Protein AF-0000000082508134 (afdb_homodimer)

Foldseek 3Di:
DDDPPPPCPPPPPPPPDPPPPPPPPPPPPPPCPVPVCDPVQVQLLDPVSVVVVLVVLLVLLLVLLLQLQVAALQVQQQAADPPDPGGVLVVLLLVVQQVVQLCPQLVDQLFDGLCVVRHDHHPDDDPPRPCNADPVLSVDAPLVVLLCCCSPPQSPQRYHHDRPPPSNSNSVSSSSNSRSLRSSLSSLRSVLVSVCVVPVPQLVVCLVVLPLPSLLVVVDDPVVLVVVLVVSLVVQCVVFADDDPPPDDSPPDGSGRSNSSSCCSNPPSVVSSSVSSSVRSNPRVD/DPPPPPPPPPPPPPPPPPPPPPPPPPDPPPPCPVPVCDPVQVQLLDPVSVVVVLVVLLVLLLVLLLQLQVAALQVQQQAADPPDPGGVLVVLLLVVQQVVQLCPQLVDLLFDGPCVVRHDHHPDDDPPRPCNADPVLSVDAPLVVLVCCCSPPQSPQRYHHDRPPPSNSNSVSSSSNSRSLRSSLSSLRSVLVSVCVVPVPQLVVCLVVLPLPSLLVVVDDPVVLVVVLVVSLVVQPVVQADDDPPPDDSPPDGSGRSNSSSCCSNPPSVVSSSVSSSVRSNPRVD

InterPro domains:
  IPR002701 Chorismate mutase II, prokaryotic-type [PF01817] (174-277)
  IPR008238 Chorismate mutase, AroQ class, eukaryotic type [PIRSF017318] (42-286)
  IPR008238 Chorismate mutase, AroQ class, eukaryotic type [PS51169] (38-286)
  IPR008238 Chorismate mutase, AroQ class, eukaryotic type [PTHR21145] (41-286)
  IPR008238 Chorismate mutase, AroQ class, eukaryotic type [TIGR01802] (45-286)
  IPR036263 Chorismate mutase type II superfamily [SSF48600] (42-286)
  IPR037039 Chorismate mutase, AroQ class superfamily, eukaryotic [G3DSA:1.10.590.10] (41-286)

pLDDT: mean 82.06, std 24.92, range [19.11, 98.79]

Organism: NCBI:txid158383

Structure (mmCIF, N/CA/C/O backbone):
data_AF-0000000082508134-model_v1
#
loop_
_entity.id
_entity.type
_entity.pdbx_description
1 polymer 'Chorismate mutase'
#
loop_
_atom_site.group_PDB
_atom_site.id
_atom_site.type_symbol
_atom_site.label_atom_id
_atom_site.label_alt_id
_atom_site.label_comp_id
_atom_site.label_asym_id
_atom_site.label_entity_id
_atom_site.label_seq_id
_atom_site.pdbx_PDB_ins_code
_atom_site.Cartn_x
_atom_site.Cartn_y
_atom_site.Cartn_z
_atom_site.occupancy
_atom_site.B_iso_or_equiv
_atom_site.auth_seq_id
_atom_site.auth_comp_id
_atom_site.auth_asym_id
_atom_site.auth_atom_id
_atom_site.pdbx_PDB_model_num
ATOM 1 N N . MET A 1 1 ? 45.613 -58.59 -22.194 1 20.73 1 MET A N 1
ATOM 2 C CA . MET A 1 1 ? 46.222 -59.098 -20.968 1 20.73 1 MET A CA 1
ATOM 3 C C . MET A 1 1 ? 46.092 -58.085 -19.836 1 20.73 1 MET A C 1
ATOM 5 O O . MET A 1 1 ? 46.94 -58.034 -18.943 1 20.73 1 MET A O 1
ATOM 9 N N . ALA A 1 2 ? 45.121 -57.033 -19.971 1 24.02 2 ALA A N 1
ATOM 10 C CA . ALA A 1 2 ? 45.034 -55.671 -19.449 1 24.02 2 ALA A CA 1
ATOM 11 C C . ALA A 1 2 ? 44.867 -55.675 -17.932 1 24.02 2 ALA A C 1
ATOM 13 O O . ALA A 1 2 ? 43.986 -56.354 -17.4 1 24.02 2 ALA A O 1
ATOM 14 N N . ALA A 1 3 ? 45.985 -55.346 -17.174 1 21.65 3 ALA A N 1
ATOM 15 C CA . ALA A 1 3 ? 46.429 -55.395 -15.783 1 21.65 3 ALA A CA 1
ATOM 16 C C . ALA A 1 3 ? 45.424 -54.709 -14.862 1 21.65 3 ALA A C 1
ATOM 18 O O . ALA A 1 3 ? 44.903 -53.64 -15.188 1 21.65 3 ALA A O 1
ATOM 19 N N . LYS A 1 4 ? 44.713 -55.467 -13.914 1 20.62 4 LYS A N 1
ATOM 20 C CA . LYS A 1 4 ? 43.704 -55.591 -12.866 1 20.62 4 LYS A CA 1
ATOM 21 C C . LYS A 1 4 ? 44.028 -54.686 -11.681 1 20.62 4 LYS A C 1
ATOM 23 O O . LYS A 1 4 ? 44.795 -55.066 -10.794 1 20.62 4 LYS A O 1
ATOM 28 N N . PHE A 1 5 ? 44.529 -53.284 -12.06 1 21.95 5 PHE A N 1
ATOM 29 C CA . PHE A 1 5 ? 45.144 -52.454 -11.03 1 21.95 5 PHE A CA 1
ATOM 30 C C . PHE A 1 5 ? 44.238 -52.346 -9.81 1 21.95 5 PHE A C 1
ATOM 32 O O . PHE A 1 5 ? 43.038 -52.093 -9.941 1 21.95 5 PHE A O 1
ATOM 39 N N . LEU A 1 6 ? 44.486 -53.06 -8.754 1 19.69 6 LEU A N 1
ATOM 40 C CA . LEU A 1 6 ? 43.958 -53.404 -7.438 1 19.69 6 LEU A CA 1
ATOM 41 C C . LEU A 1 6 ? 43.836 -52.164 -6.56 1 19.69 6 LEU A C 1
ATOM 43 O O . LEU A 1 6 ? 44.842 -51.638 -6.079 1 19.69 6 LEU A O 1
ATOM 47 N N . CYS A 1 7 ? 43.301 -50.97 -7.126 1 20.13 7 CYS A N 1
ATOM 48 C CA . CYS A 1 7 ? 43.44 -49.727 -6.376 1 20.13 7 CYS A CA 1
ATOM 49 C C . CYS A 1 7 ? 42.84 -49.861 -4.981 1 20.13 7 CYS A C 1
ATOM 51 O O . CYS A 1 7 ? 41.67 -50.222 -4.836 1 20.13 7 CYS A O 1
ATOM 53 N N . LEU A 1 8 ? 43.654 -50.158 -3.979 1 19.31 8 LEU A N 1
ATOM 54 C CA . LEU A 1 8 ? 43.533 -50.423 -2.549 1 19.31 8 LEU A CA 1
ATOM 55 C C . LEU A 1 8 ? 42.852 -49.261 -1.836 1 19.31 8 LEU A C 1
ATOM 57 O O . LEU A 1 8 ? 43.342 -48.13 -1.874 1 19.31 8 LEU A O 1
ATOM 61 N N . PHE A 1 9 ? 41.48 -49.181 -1.836 1 20.67 9 PHE A N 1
ATOM 62 C CA . PHE A 1 9 ? 40.565 -48.18 -1.301 1 20.67 9 PHE A CA 1
ATOM 63 C C . PHE A 1 9 ? 40.684 -48.094 0.216 1 20.67 9 PHE A C 1
ATOM 65 O O . PHE A 1 9 ? 40.332 -49.038 0.926 1 20.67 9 PHE A O 1
ATOM 72 N N . PHE A 1 10 ? 41.913 -47.718 0.693 1 20.25 10 PHE A N 1
ATOM 73 C CA . PHE A 1 10 ? 42.104 -47.711 2.138 1 20.25 10 PHE A CA 1
ATOM 74 C C . PHE A 1 10 ? 41.072 -46.818 2.816 1 20.25 10 PHE A C 1
ATOM 76 O O . PHE A 1 10 ? 40.848 -45.684 2.389 1 20.25 10 PHE A O 1
ATOM 83 N N . VAL A 1 11 ? 40.006 -47.351 3.418 1 20.38 11 VAL A N 1
ATOM 84 C CA . VAL A 1 11 ? 38.839 -46.865 4.145 1 20.38 11 VAL A CA 1
ATOM 85 C C . VAL A 1 11 ? 39.28 -46.204 5.449 1 20.38 11 VAL A C 1
ATOM 87 O O . VAL A 1 11 ? 39.66 -46.889 6.402 1 20.38 11 VAL A O 1
ATOM 90 N N . VAL A 1 12 ? 40.376 -45.315 5.374 1 20.75 12 VAL A N 1
ATOM 91 C CA . VAL A 1 12 ? 40.826 -44.882 6.692 1 20.75 12 VAL A CA 1
ATOM 92 C C . VAL A 1 12 ? 39.659 -44.267 7.461 1 20.75 12 VAL A C 1
ATOM 94 O O . VAL A 1 12 ? 38.897 -43.468 6.911 1 20.75 12 VAL A O 1
ATOM 97 N N . THR A 1 13 ? 39.191 -44.882 8.524 1 21.54 13 THR A N 1
ATOM 98 C CA . THR A 1 13 ? 38.182 -44.701 9.562 1 21.54 13 THR A CA 1
ATOM 99 C C . THR A 1 13 ? 38.456 -43.434 10.367 1 21.54 13 THR A C 1
ATOM 101 O O . THR A 1 13 ? 39.381 -43.397 11.18 1 21.54 13 THR A O 1
ATOM 104 N N . PHE A 1 14 ? 38.83 -42.284 9.683 1 20.77 14 PHE A N 1
ATOM 105 C CA . PHE A 1 14 ? 39.253 -41.185 10.544 1 20.77 14 PHE A CA 1
ATOM 106 C C . PHE A 1 14 ? 38.188 -40.875 11.589 1 20.77 14 PHE A C 1
ATOM 108 O O . PHE A 1 14 ? 36.994 -40.865 11.282 1 20.77 14 PHE A O 1
ATOM 115 N N . SER A 1 15 ? 38.373 -41.276 12.814 1 21.8 15 SER A N 1
ATOM 116 C CA . SER A 1 15 ? 37.759 -41.08 14.124 1 21.8 15 SER A CA 1
ATOM 117 C C . SER A 1 15 ? 37.51 -39.601 14.401 1 21.8 15 SER A C 1
ATOM 119 O O . SER A 1 15 ? 38.388 -38.904 14.914 1 21.8 15 SER A O 1
ATOM 121 N N . TRP A 1 16 ? 37.014 -38.792 13.418 1 21.01 16 TRP A N 1
ATOM 122 C CA . TRP A 1 16 ? 36.973 -37.358 13.68 1 21.01 16 TRP A CA 1
ATOM 123 C C . TRP A 1 16 ? 36.253 -37.064 14.991 1 21.01 16 TRP A C 1
ATOM 125 O O . TRP A 1 16 ? 35.192 -37.629 15.264 1 21.01 16 TRP A O 1
ATOM 135 N N . GLY A 1 17 ? 37.02 -36.905 16.087 1 21.4 17 GLY A N 1
ATOM 136 C CA . GLY A 1 17 ? 36.759 -36.357 17.408 1 21.4 17 GLY A CA 1
ATOM 137 C C . GLY A 1 17 ? 35.792 -35.189 17.39 1 21.4 17 GLY A C 1
ATOM 138 O O . GLY A 1 17 ? 35.868 -34.328 16.511 1 21.4 17 GLY A O 1
ATOM 139 N N . PHE A 1 18 ? 34.588 -35.339 17.988 1 22.87 18 PHE A N 1
ATOM 140 C CA . PHE A 1 18 ? 33.383 -34.543 18.191 1 22.87 18 PHE A CA 1
ATOM 141 C C . PHE A 1 18 ? 33.711 -33.236 18.902 1 22.87 18 PHE A C 1
ATOM 143 O O . PHE A 1 18 ? 33.413 -33.076 20.087 1 22.87 18 PHE A O 1
ATOM 150 N N . VAL A 1 19 ? 34.893 -32.603 18.592 1 22.99 19 VAL A N 1
ATOM 151 C CA . VAL A 1 19 ? 35.06 -31.445 19.464 1 22.99 19 VAL A CA 1
ATOM 152 C C . VAL A 1 19 ? 33.81 -30.569 19.404 1 22.99 19 VAL A C 1
ATOM 154 O O . VAL A 1 19 ? 33.308 -30.266 18.32 1 22.99 19 VAL A O 1
ATOM 157 N N . GLY A 1 20 ? 33.102 -30.542 20.486 1 21.31 20 GLY A N 1
ATOM 158 C CA . GLY A 1 20 ? 31.972 -29.762 20.967 1 21.31 20 GLY A CA 1
ATOM 159 C C . GLY A 1 20 ? 32.107 -28.278 20.682 1 21.31 20 GLY A C 1
ATOM 160 O O . GLY A 1 20 ? 32.962 -27.604 21.261 1 21.31 20 GLY A O 1
ATOM 161 N N . PHE A 1 21 ? 32.319 -27.922 19.359 1 21.86 21 PHE A N 1
ATOM 162 C CA . PHE A 1 21 ? 32.433 -26.484 19.144 1 21.86 21 PHE A CA 1
ATOM 163 C C . PHE A 1 21 ? 31.27 -25.746 19.796 1 21.86 21 PHE A C 1
ATOM 165 O O . PHE A 1 21 ? 30.106 -26.067 19.546 1 21.86 21 PHE A O 1
ATOM 172 N N . SER A 1 22 ? 31.465 -25.328 21.025 1 21.47 22 SER A N 1
ATOM 173 C CA . SER A 1 22 ? 30.703 -24.31 21.741 1 21.47 22 SER A CA 1
ATOM 174 C C . SER A 1 22 ? 30.398 -23.114 20.844 1 21.47 22 SER A C 1
ATOM 176 O O . SER A 1 22 ? 31.308 -22.386 20.441 1 21.47 22 SER A O 1
ATOM 178 N N . ALA A 1 23 ? 29.677 -23.269 19.835 1 19.98 23 ALA A N 1
ATOM 179 C CA . ALA A 1 23 ? 29.271 -22.128 19.019 1 19.98 23 ALA A CA 1
ATOM 180 C C . ALA A 1 23 ? 28.806 -20.966 19.892 1 19.98 23 ALA A C 1
ATOM 182 O O . ALA A 1 23 ? 27.829 -21.09 20.634 1 19.98 23 ALA A O 1
ATOM 183 N N . ALA A 1 24 ? 29.754 -20.154 20.37 1 24.38 24 ALA A N 1
ATOM 184 C CA . ALA A 1 24 ? 29.441 -18.827 20.895 1 24.38 24 ALA A CA 1
ATOM 185 C C . ALA A 1 24 ? 28.418 -18.116 20.013 1 24.38 24 ALA A C 1
ATOM 187 O O . ALA A 1 24 ? 28.677 -17.857 18.836 1 24.38 24 ALA A O 1
ATOM 188 N N . ILE A 1 25 ? 27.184 -18.404 20.17 1 26 25 ILE A N 1
ATOM 189 C CA . ILE A 1 25 ? 26.022 -17.666 19.687 1 26 25 ILE A CA 1
ATOM 190 C C . ILE A 1 25 ? 26.3 -16.166 19.752 1 26 25 ILE A C 1
ATOM 192 O O . ILE A 1 25 ? 26.477 -15.608 20.838 1 26 25 ILE A O 1
ATOM 196 N N . GLY A 1 26 ? 27.133 -15.706 18.848 1 22.99 26 GLY A N 1
ATOM 197 C CA . GLY A 1 26 ? 27.378 -14.274 18.769 1 22.99 26 GLY A CA 1
ATOM 198 C C . GLY A 1 26 ? 26.135 -13.442 19.021 1 22.99 26 GLY A C 1
ATOM 199 O O . GLY A 1 26 ? 25.019 -13.882 18.738 1 22.99 26 GLY A O 1
ATOM 200 N N . ASN A 1 27 ? 26.221 -12.436 19.92 1 25.89 27 ASN A N 1
ATOM 201 C CA . ASN A 1 27 ? 25.364 -11.352 20.388 1 25.89 27 ASN A CA 1
ATOM 202 C C . ASN A 1 27 ? 24.663 -10.65 19.228 1 25.89 27 ASN A C 1
ATOM 204 O O . ASN A 1 27 ? 25.304 -9.945 18.446 1 25.89 27 ASN A O 1
ATOM 208 N N . THR A 1 28 ? 23.806 -11.351 18.538 1 27.11 28 THR A N 1
ATOM 209 C CA . THR A 1 28 ? 22.984 -10.628 17.574 1 27.11 28 THR A CA 1
ATOM 210 C C . THR A 1 28 ? 22.45 -9.334 18.181 1 27.11 28 THR A C 1
ATOM 212 O O . THR A 1 28 ? 21.7 -9.364 19.159 1 27.11 28 THR A O 1
ATOM 215 N N . SER A 1 29 ? 23.289 -8.322 18.244 1 25.64 29 SER A N 1
ATOM 216 C CA . SER A 1 29 ? 22.713 -7.009 18.517 1 25.64 29 SER A CA 1
ATOM 217 C C . SER A 1 29 ? 21.371 -6.837 17.814 1 25.64 29 SER A C 1
ATOM 219 O O . SER A 1 29 ? 21.304 -6.836 16.583 1 25.64 29 SER A O 1
ATOM 221 N N . VAL A 1 30 ? 20.387 -7.381 18.355 1 29.49 30 VAL A N 1
ATOM 222 C CA . VAL A 1 30 ? 19.032 -6.946 18.03 1 29.49 30 VAL A CA 1
ATOM 223 C C . VAL A 1 30 ? 19.024 -5.445 17.751 1 29.49 30 VAL A C 1
ATOM 225 O O . VAL A 1 30 ? 19.412 -4.646 18.607 1 29.49 30 VAL A O 1
ATOM 228 N N . PHE A 1 31 ? 19.258 -5.037 16.578 1 29.55 31 PHE A N 1
ATOM 229 C CA . PHE A 1 31 ? 18.984 -3.672 16.145 1 29.55 31 PHE A CA 1
ATOM 230 C C . PHE A 1 31 ? 17.686 -3.16 16.758 1 29.55 31 PHE A C 1
ATOM 232 O O . PHE A 1 31 ? 16.606 -3.673 16.455 1 29.55 31 PHE A O 1
ATOM 239 N N . LYS A 1 32 ? 17.796 -2.713 18.008 1 29.02 32 LYS A N 1
ATOM 240 C CA . LYS A 1 32 ? 16.718 -1.975 18.659 1 29.02 32 LYS A CA 1
ATOM 241 C C . LYS A 1 32 ? 16.274 -0.787 17.811 1 29.02 32 LYS A C 1
ATOM 243 O O . LYS A 1 32 ? 16.92 0.263 17.817 1 29.02 32 LYS A O 1
ATOM 248 N N . HIS A 1 33 ? 15.944 -1.027 16.692 1 31.12 33 HIS A N 1
ATOM 249 C CA . HIS A 1 33 ? 15.177 0.105 16.184 1 31.12 33 HIS A CA 1
ATOM 250 C C . HIS A 1 33 ? 14.066 0.497 17.152 1 31.12 33 HIS A C 1
ATOM 252 O O . HIS A 1 33 ? 13.11 -0.258 17.345 1 31.12 33 HIS A O 1
ATOM 258 N N . VAL A 1 34 ? 14.432 1.093 18.276 1 27.97 34 VAL A N 1
ATOM 259 C CA . VAL A 1 34 ? 13.461 1.701 19.179 1 27.97 34 VAL A CA 1
ATOM 260 C C . VAL A 1 34 ? 12.421 2.476 18.373 1 27.97 34 VAL A C 1
ATOM 262 O O . VAL A 1 34 ? 12.739 3.492 17.75 1 27.97 34 VAL A O 1
ATOM 265 N N . SER A 1 35 ? 11.59 1.844 17.732 1 33.64 35 SER A N 1
ATOM 266 C CA . SER A 1 35 ? 10.382 2.557 17.33 1 33.64 35 SER A CA 1
ATOM 267 C C . SER A 1 35 ? 9.716 3.234 18.523 1 33.64 35 SER A C 1
ATOM 269 O O . SER A 1 35 ? 9.061 2.573 19.332 1 33.64 35 SER A O 1
ATOM 271 N N . GLU A 1 36 ? 10.311 4.134 19.174 1 32.14 36 GLU A N 1
ATOM 272 C CA . GLU A 1 36 ? 9.649 4.924 20.207 1 32.14 36 GLU A CA 1
ATOM 273 C C . GLU A 1 36 ? 8.355 5.543 19.685 1 32.14 36 GLU A C 1
ATOM 275 O O . GLU A 1 36 ? 8.314 6.733 19.366 1 32.14 36 GLU A O 1
ATOM 280 N N . MET A 1 37 ? 7.691 4.939 18.809 1 34.61 37 MET A N 1
ATOM 281 C CA . MET A 1 37 ? 6.44 5.65 18.558 1 34.61 37 MET A CA 1
ATOM 282 C C . MET A 1 37 ? 5.523 5.583 19.775 1 34.61 37 MET A C 1
ATOM 284 O O . MET A 1 37 ? 4.971 4.526 20.085 1 34.61 37 MET A O 1
ATOM 288 N N . GLY A 1 38 ? 5.757 6.344 20.816 1 36.43 38 GLY A N 1
ATOM 289 C CA . GLY A 1 38 ? 4.876 6.609 21.943 1 36.43 38 GLY A CA 1
ATOM 290 C C . GLY A 1 38 ? 3.428 6.805 21.535 1 36.43 38 GLY A C 1
ATOM 291 O O . GLY A 1 38 ? 3.078 6.632 20.366 1 36.43 38 GLY A O 1
ATOM 292 N N . ASN A 1 39 ? 2.607 7.206 22.471 1 43.13 39 ASN A N 1
ATOM 293 C CA . ASN A 1 39 ? 1.222 7.586 22.211 1 43.13 39 ASN A CA 1
ATOM 294 C C . ASN A 1 39 ? 1.127 8.627 21.099 1 43.13 39 ASN A C 1
ATOM 296 O O . ASN A 1 39 ? 1.63 9.742 21.242 1 43.13 39 ASN A O 1
ATOM 300 N N . PHE A 1 40 ? 0.843 8.166 19.96 1 50.49 40 PHE A N 1
ATOM 301 C CA . PHE A 1 40 ? 0.873 8.934 18.721 1 50.49 40 PHE A CA 1
ATOM 302 C C . PHE A 1 40 ? 0.32 10.337 18.94 1 50.49 40 PHE A C 1
ATOM 304 O O . PHE A 1 40 ? 0.915 11.321 18.496 1 50.49 40 PHE A O 1
ATOM 311 N N . SER A 1 41 ? -0.821 10.43 19.734 1 52.56 41 SER A N 1
ATOM 312 C CA . SER A 1 41 ? -1.445 11.748 19.774 1 52.56 41 SER A CA 1
ATOM 313 C C . SER A 1 41 ? -0.588 12.742 20.552 1 52.56 41 SER A C 1
ATOM 315 O O . SER A 1 41 ? -0.314 13.843 20.07 1 52.56 41 SER A O 1
ATOM 317 N N . ASP A 1 42 ? -0.179 12.408 21.752 1 52.81 42 ASP A N 1
ATOM 318 C CA . ASP A 1 42 ? 0.604 13.361 22.532 1 52.81 42 ASP A CA 1
ATOM 319 C C . ASP A 1 42 ? 2 13.539 21.94 1 52.81 42 ASP A C 1
ATOM 321 O O . ASP A 1 42 ? 2.56 14.637 21.975 1 52.81 42 ASP A O 1
ATOM 325 N N . ASP A 1 43 ? 2.365 12.548 21.214 1 63.58 43 ASP A N 1
ATOM 326 C CA . ASP A 1 43 ? 3.705 12.538 20.634 1 63.58 43 ASP A CA 1
ATOM 327 C C . ASP A 1 43 ? 3.746 13.335 19.332 1 63.58 43 ASP A C 1
ATOM 329 O O . ASP A 1 43 ? 4.803 13.823 18.93 1 63.58 43 ASP A O 1
ATOM 333 N N . MET A 1 44 ? 2.491 13.751 18.943 1 70.18 44 MET A N 1
ATOM 334 C CA . MET A 1 44 ? 2.43 14.442 17.658 1 70.18 44 MET A CA 1
ATOM 335 C C . MET A 1 44 ? 2.724 15.93 17.826 1 70.18 44 MET A C 1
ATOM 337 O O . MET A 1 44 ? 2.971 16.632 16.845 1 70.18 44 MET A O 1
ATOM 341 N N . LEU A 1 45 ? 2.758 16.326 19.108 1 75.5 45 LEU A N 1
ATOM 342 C CA . LEU A 1 45 ? 3.011 17.748 19.316 1 75.5 45 LEU A CA 1
ATOM 343 C C . LEU A 1 45 ? 4.495 18.007 19.554 1 75.5 45 LEU A C 1
ATOM 345 O O . LEU A 1 45 ? 4.894 19.137 19.843 1 75.5 45 LEU A O 1
ATOM 349 N N . ASN A 1 46 ? 5.163 16.972 19.351 1 81.85 46 ASN A N 1
ATOM 350 C CA . ASN A 1 46 ? 6.613 17.123 19.285 1 81.85 46 ASN A CA 1
ATOM 351 C C . ASN A 1 46 ? 7.093 17.3 17.847 1 81.85 46 ASN A C 1
ATOM 353 O O . ASN A 1 46 ? 6.901 16.416 17.01 1 81.85 46 ASN A O 1
ATOM 357 N N . LEU A 1 47 ? 7.756 18.437 17.644 1 81.92 47 LEU A N 1
ATOM 358 C CA . LEU A 1 47 ? 8.132 18.817 16.286 1 81.92 47 LEU A CA 1
ATOM 359 C C . LEU A 1 47 ? 9.032 17.761 15.655 1 81.92 47 LEU A C 1
ATOM 361 O O . LEU A 1 47 ? 8.886 17.44 14.474 1 81.92 47 LEU A O 1
ATOM 365 N N . ASP A 1 48 ? 9.914 17.271 16.441 1 84.35 48 ASP A N 1
ATOM 366 C CA . ASP A 1 48 ? 10.834 16.276 15.896 1 84.35 48 ASP A CA 1
ATOM 367 C C . ASP A 1 48 ? 10.095 14.997 15.511 1 84.35 48 ASP A C 1
ATOM 369 O O . ASP A 1 48 ? 10.386 14.394 14.476 1 84.35 48 ASP A O 1
ATOM 373 N N . THR A 1 49 ? 9.171 14.652 16.319 1 86.85 49 THR A N 1
ATOM 374 C CA . THR A 1 49 ? 8.363 13.474 16.026 1 86.85 49 THR A CA 1
ATOM 375 C C . THR A 1 49 ? 7.516 13.695 14.775 1 86.85 49 THR A C 1
ATOM 377 O O . THR A 1 49 ? 7.443 12.823 13.906 1 86.85 49 THR A O 1
ATOM 380 N N . LEU A 1 50 ? 6.965 14.816 14.704 1 90.33 50 LEU A N 1
ATOM 381 C CA . LEU A 1 50 ? 6.12 15.132 13.557 1 90.33 50 LEU A CA 1
ATOM 382 C C . LEU A 1 50 ? 6.941 15.175 12.273 1 90.33 50 LEU A C 1
ATOM 384 O O . LEU A 1 50 ? 6.485 14.714 11.224 1 90.33 50 LEU A O 1
ATOM 388 N N . ARG A 1 51 ? 8.135 15.758 12.417 1 89.39 51 ARG A N 1
ATOM 389 C CA . ARG A 1 51 ? 9.007 15.801 11.248 1 89.39 51 ARG A CA 1
ATOM 390 C C . ARG A 1 51 ? 9.334 14.395 10.756 1 89.39 51 ARG A C 1
ATOM 392 O O . ARG A 1 51 ? 9.333 14.137 9.551 1 89.39 51 ARG A O 1
ATOM 399 N N . LYS A 1 52 ? 9.605 13.546 11.599 1 89.89 52 LYS A N 1
ATOM 400 C CA . LYS A 1 52 ? 9.895 12.164 11.226 1 89.89 52 LYS A CA 1
ATOM 401 C C . LYS A 1 52 ? 8.694 11.515 10.544 1 89.89 52 LYS A C 1
ATOM 403 O O . LYS A 1 52 ? 8.848 10.8 9.552 1 89.89 52 LYS A O 1
ATOM 408 N N . ILE A 1 53 ? 7.55 11.785 11.098 1 92.53 53 ILE A N 1
ATOM 409 C CA . ILE A 1 53 ? 6.322 11.246 10.525 1 92.53 53 ILE A CA 1
ATOM 410 C C . ILE A 1 53 ? 6.129 11.793 9.112 1 92.53 53 ILE A C 1
ATOM 412 O O . ILE A 1 53 ? 5.829 11.039 8.183 1 92.53 53 ILE A O 1
ATOM 416 N N . LEU A 1 54 ? 6.381 13.072 8.958 1 94.15 54 LEU A N 1
ATOM 417 C CA . LEU A 1 54 ? 6.187 13.719 7.665 1 94.15 54 LEU A CA 1
ATOM 418 C C . LEU A 1 54 ? 7.172 13.178 6.634 1 94.15 54 LEU A C 1
ATOM 420 O O . LEU A 1 54 ? 6.813 12.981 5.47 1 94.15 54 LEU A O 1
ATOM 424 N N . VAL A 1 55 ? 8.347 12.929 7.047 1 92.88 55 VAL A N 1
ATOM 425 C CA . VAL A 1 55 ? 9.358 12.375 6.152 1 92.88 55 VAL A CA 1
ATOM 426 C C . VAL A 1 55 ? 8.965 10.957 5.744 1 92.88 55 VAL A C 1
ATOM 428 O O . VAL A 1 55 ? 9.122 10.572 4.583 1 92.88 55 VAL A O 1
ATOM 431 N N . ARG A 1 56 ? 8.412 10.207 6.658 1 93.28 56 ARG A N 1
ATOM 432 C CA . ARG A 1 56 ? 7.997 8.84 6.362 1 93.28 56 ARG A CA 1
ATOM 433 C C . ARG A 1 56 ? 6.777 8.825 5.447 1 93.28 56 ARG A C 1
ATOM 435 O O . ARG A 1 56 ? 6.615 7.912 4.634 1 93.28 56 ARG A O 1
ATOM 442 N N . GLU A 1 57 ? 5.951 9.837 5.604 1 96.53 57 GLU A N 1
ATOM 443 C CA . GLU A 1 57 ? 4.787 9.936 4.728 1 96.53 57 GLU A CA 1
ATOM 444 C C . GLU A 1 57 ? 5.206 10.137 3.274 1 96.53 57 GLU A C 1
ATOM 446 O O . GLU A 1 57 ? 4.487 9.74 2.355 1 96.53 57 GLU A O 1
ATOM 451 N N . GLU A 1 58 ? 6.373 10.735 3.087 1 97.22 58 GLU A N 1
ATOM 452 C CA . GLU A 1 58 ? 6.893 10.877 1.73 1 97.22 58 GLU A CA 1
ATOM 453 C C . GLU A 1 58 ? 7.089 9.515 1.07 1 97.22 58 GLU A C 1
ATOM 455 O O . GLU A 1 58 ? 6.745 9.331 -0.099 1 97.22 58 GLU A O 1
ATOM 460 N N . ASP A 1 59 ? 7.618 8.613 1.825 1 97.1 59 ASP A N 1
ATOM 461 C CA . ASP A 1 59 ? 7.825 7.259 1.32 1 97.1 59 ASP A CA 1
ATOM 462 C C . ASP A 1 59 ? 6.496 6.603 0.95 1 97.1 59 ASP A C 1
ATOM 464 O O . ASP A 1 59 ? 6.372 6.001 -0.119 1 97.1 59 ASP A O 1
ATOM 468 N N . THR A 1 60 ? 5.57 6.718 1.871 1 98.07 60 THR A N 1
ATOM 469 C CA . THR A 1 60 ? 4.258 6.115 1.669 1 98.07 60 THR A CA 1
ATOM 470 C C . THR A 1 60 ? 3.623 6.621 0.377 1 98.07 60 THR A C 1
ATOM 472 O O . THR A 1 60 ? 3.069 5.837 -0.397 1 98.07 60 THR A O 1
ATOM 475 N N . ILE A 1 61 ? 3.711 7.862 0.176 1 98.65 61 ILE A N 1
ATOM 476 C CA . ILE A 1 61 ? 3.122 8.461 -1.016 1 98.65 61 ILE A CA 1
ATOM 477 C C . ILE A 1 61 ? 3.832 7.936 -2.262 1 98.65 61 ILE A C 1
ATOM 479 O O . ILE A 1 61 ? 3.183 7.538 -3.233 1 98.65 61 ILE A O 1
ATOM 483 N N . ILE A 1 62 ? 5.107 7.904 -2.261 1 98.4 62 ILE A N 1
ATOM 484 C CA . ILE A 1 62 ? 5.875 7.472 -3.424 1 98.4 62 ILE A CA 1
ATOM 485 C C . ILE A 1 62 ? 5.61 5.993 -3.696 1 98.4 62 ILE A C 1
ATOM 487 O O . ILE A 1 62 ? 5.418 5.592 -4.847 1 98.4 62 ILE A O 1
ATOM 491 N N . PHE A 1 63 ? 5.586 5.148 -2.641 1 98.14 63 PHE A N 1
ATOM 492 C CA . PHE A 1 63 ? 5.248 3.739 -2.809 1 98.14 63 PHE A CA 1
ATOM 493 C C . PHE A 1 63 ? 3.873 3.585 -3.447 1 98.14 63 PHE A C 1
ATOM 495 O O . PHE A 1 63 ? 3.688 2.757 -4.342 1 98.14 63 PHE A O 1
ATOM 502 N N . SER A 1 64 ? 2.956 4.358 -2.955 1 98.43 64 SER A N 1
ATOM 503 C CA . SER A 1 64 ? 1.595 4.272 -3.475 1 98.43 64 SER A CA 1
ATOM 504 C C . SER A 1 64 ? 1.538 4.675 -4.944 1 98.43 64 SER A C 1
ATOM 506 O O . SER A 1 64 ? 0.818 4.06 -5.734 1 98.43 64 SER A O 1
ATOM 508 N N . LEU A 1 65 ? 2.298 5.683 -5.295 1 98.54 65 LEU A N 1
ATOM 509 C CA . LEU A 1 65 ? 2.32 6.136 -6.682 1 98.54 65 LEU A CA 1
ATOM 510 C C . LEU A 1 65 ? 2.943 5.081 -7.589 1 98.54 65 LEU A C 1
ATOM 512 O O . LEU A 1 65 ? 2.453 4.839 -8.695 1 98.54 65 LEU A O 1
ATOM 516 N N . ILE A 1 66 ? 4.003 4.488 -7.137 1 97.73 66 ILE A N 1
ATOM 517 C CA . ILE A 1 66 ? 4.676 3.448 -7.908 1 97.73 66 ILE A CA 1
ATOM 518 C C . ILE A 1 66 ? 3.718 2.286 -8.155 1 97.73 66 ILE A C 1
ATOM 520 O O . ILE A 1 66 ? 3.634 1.768 -9.271 1 97.73 66 ILE A O 1
ATOM 524 N N . GLU A 1 67 ? 2.997 1.886 -7.159 1 97.67 67 GLU A N 1
ATOM 525 C CA . GLU A 1 67 ? 2.057 0.775 -7.267 1 97.67 67 GLU A CA 1
ATOM 526 C C . GLU A 1 67 ? 0.891 1.127 -8.187 1 97.67 67 GLU A C 1
ATOM 528 O O . GLU A 1 67 ? 0.419 0.282 -8.951 1 97.67 67 GLU A O 1
ATOM 533 N N . ARG A 1 68 ? 0.488 2.358 -8.106 1 97.95 68 ARG A N 1
ATOM 534 C CA . ARG A 1 68 ? -0.629 2.767 -8.951 1 97.95 68 ARG A CA 1
ATOM 535 C C . ARG A 1 68 ? -0.212 2.832 -10.416 1 97.95 68 ARG A C 1
ATOM 537 O O . ARG A 1 68 ? -1.008 2.528 -11.308 1 97.95 68 ARG A O 1
ATOM 544 N N . ALA A 1 69 ? 0.984 3.169 -10.654 1 96.66 69 ALA A N 1
ATOM 545 C CA . ALA A 1 69 ? 1.488 3.375 -12.009 1 96.66 69 ALA A CA 1
ATOM 546 C C . ALA A 1 69 ? 1.565 2.056 -12.772 1 96.66 69 ALA A C 1
ATOM 548 O O . ALA A 1 69 ? 1.732 2.048 -13.994 1 96.66 69 ALA A O 1
ATOM 549 N N . LYS A 1 70 ? 1.355 0.947 -12.102 1 94.63 70 LYS A N 1
ATOM 550 C CA . LYS A 1 70 ? 1.367 -0.37 -12.731 1 94.63 70 LYS A CA 1
ATOM 551 C C . LYS A 1 70 ? 0.17 -0.545 -13.662 1 94.63 70 LYS A C 1
ATOM 553 O O . LYS A 1 70 ? 0.201 -1.376 -14.572 1 94.63 70 LYS A O 1
ATOM 558 N N . TYR A 1 71 ? -0.861 0.253 -13.411 1 95.17 71 TYR A N 1
ATOM 559 C CA . TYR A 1 71 ? -2.129 0.015 -14.092 1 95.17 71 TYR A CA 1
ATOM 560 C C . TYR A 1 71 ? -2.526 1.217 -14.941 1 95.17 71 TYR A C 1
ATOM 562 O O . TYR A 1 71 ? -2.191 2.356 -14.61 1 95.17 71 TYR A O 1
ATOM 570 N N . PRO A 1 72 ? -3.169 0.917 -15.98 1 96.62 72 PRO A N 1
ATOM 571 C CA . PRO A 1 72 ? -3.674 2.041 -16.773 1 96.62 72 PRO A CA 1
ATOM 572 C C . PRO A 1 72 ? -4.721 2.865 -16.027 1 96.62 72 PRO A C 1
ATOM 574 O O . PRO A 1 72 ? -5.102 2.517 -14.906 1 96.62 72 PRO A O 1
ATOM 577 N N . ILE A 1 73 ? -5.126 3.9 -16.606 1 96.61 73 ILE A N 1
ATOM 578 C CA . ILE A 1 73 ? -6.044 4.818 -15.94 1 96.61 73 ILE A CA 1
ATOM 579 C C . ILE A 1 73 ? -7.354 4.1 -15.626 1 96.61 73 ILE A C 1
ATOM 581 O O . ILE A 1 73 ? -7.992 4.377 -14.607 1 96.61 73 ILE A O 1
ATOM 585 N N . ASN A 1 74 ? -7.871 3.171 -16.453 1 94.7 74 ASN A N 1
ATOM 586 C CA . ASN A 1 74 ? -9.137 2.471 -16.269 1 94.7 74 ASN A CA 1
ATOM 587 C C . ASN A 1 74 ? -10.293 3.447 -16.067 1 94.7 74 ASN A C 1
ATOM 589 O O . ASN A 1 74 ? -11.023 3.355 -15.078 1 94.7 74 ASN A O 1
ATOM 593 N N . SER A 1 75 ? -10.581 4.25 -16.997 1 94.1 75 SER A N 1
ATOM 594 C CA . SER A 1 75 ? -11.493 5.389 -16.953 1 94.1 75 SER A CA 1
ATOM 595 C C . SER A 1 75 ? -12.907 4.95 -16.588 1 94.1 75 SER A C 1
ATOM 597 O O . SER A 1 75 ? -13.629 5.674 -15.898 1 94.1 75 SER A O 1
ATOM 599 N N . PRO A 1 76 ? -13.36 3.77 -16.963 1 91.87 76 PRO A N 1
ATOM 600 C CA . PRO A 1 76 ? -14.727 3.367 -16.622 1 91.87 76 PRO A CA 1
ATOM 601 C C . PRO A 1 76 ? -14.961 3.291 -15.115 1 91.87 76 PRO A C 1
ATOM 603 O O . PRO A 1 76 ? -16.107 3.338 -14.661 1 91.87 76 PRO A O 1
ATOM 606 N N . LEU A 1 77 ? -13.924 3.158 -14.407 1 93.75 77 LEU A N 1
ATOM 607 C CA . LEU A 1 77 ? -14 3.089 -12.952 1 93.75 77 LEU A CA 1
ATOM 608 C C . LEU A 1 77 ? -14.625 4.357 -12.379 1 93.75 77 LEU A C 1
ATOM 610 O O . LEU A 1 77 ? -15.286 4.314 -11.339 1 93.75 77 LEU A O 1
ATOM 614 N N . TYR A 1 78 ? -14.521 5.447 -13.085 1 95.02 78 TYR A N 1
ATOM 615 C CA . TYR A 1 78 ? -14.909 6.74 -12.533 1 95.02 78 TYR A CA 1
ATOM 616 C C . TYR A 1 78 ? -16.222 7.22 -13.14 1 95.02 78 TYR A C 1
ATOM 618 O O . TYR A 1 78 ? -16.765 8.247 -12.726 1 95.02 78 TYR A O 1
ATOM 626 N N . ASP A 1 79 ? -16.688 6.517 -14.049 1 92.43 79 ASP A N 1
ATOM 627 C CA . ASP A 1 79 ? -17.935 6.89 -14.71 1 92.43 79 ASP A CA 1
ATOM 628 C C . ASP A 1 79 ? -19.143 6.518 -13.855 1 92.43 79 ASP A C 1
ATOM 630 O O . ASP A 1 79 ? -19.149 5.474 -13.199 1 92.43 79 ASP A O 1
ATOM 634 N N . LYS A 1 80 ? -20.075 7.388 -13.927 1 90.5 80 LYS A N 1
ATOM 635 C CA . LYS A 1 80 ? -21.322 7.084 -13.23 1 90.5 80 LYS A CA 1
ATOM 636 C C . LYS A 1 80 ? -22.03 5.891 -13.864 1 90.5 80 LYS A C 1
ATOM 638 O O . LYS A 1 80 ? -22.038 5.746 -15.088 1 90.5 80 LYS A O 1
ATOM 643 N N . ARG A 1 81 ? -22.508 5.05 -13.038 1 84.45 81 ARG A N 1
ATOM 644 C CA . ARG A 1 81 ? -23.166 3.843 -13.526 1 84.45 81 ARG A CA 1
ATOM 645 C C . ARG A 1 81 ? -24.584 3.731 -12.974 1 84.45 81 ARG A C 1
ATOM 647 O O . ARG A 1 81 ? -24.829 4.053 -11.81 1 84.45 81 ARG A O 1
ATOM 654 N N . PRO A 1 82 ? -25.397 3.254 -13.941 1 79.76 82 PRO A N 1
ATOM 655 C CA . PRO A 1 82 ? -26.757 3.014 -13.451 1 79.76 82 PRO A CA 1
ATOM 656 C C . PRO A 1 82 ? -26.812 1.938 -12.369 1 79.76 82 PRO A C 1
ATOM 658 O O . PRO A 1 82 ? -26.086 0.943 -12.444 1 79.76 82 PRO A O 1
ATOM 661 N N . GLY A 1 83 ? -27.501 2.144 -11.251 1 77.47 83 GLY A N 1
ATOM 662 C CA . GLY A 1 83 ? -27.644 1.166 -10.184 1 77.47 83 GLY A CA 1
ATOM 663 C C . GLY A 1 83 ? -26.794 1.482 -8.968 1 77.47 83 GLY A C 1
ATOM 664 O O . GLY A 1 83 ? -27.013 0.925 -7.89 1 77.47 83 GLY A O 1
ATOM 665 N N . LEU A 1 84 ? -25.746 2.199 -9.371 1 82.03 84 LEU A N 1
ATOM 666 C CA . LEU A 1 84 ? -24.905 2.638 -8.263 1 82.03 84 LEU A CA 1
ATOM 667 C C . LEU A 1 84 ? -25.112 4.122 -7.979 1 82.03 84 LEU A C 1
ATOM 669 O O . LEU A 1 84 ? -25.344 4.909 -8.9 1 82.03 84 LEU A O 1
ATOM 673 N N . SER A 1 85 ? -25.251 4.453 -6.692 1 81.12 85 SER A N 1
ATOM 674 C CA . SER A 1 85 ? -25.284 5.864 -6.321 1 81.12 85 SER A CA 1
ATOM 675 C C . SER A 1 85 ? -23.934 6.53 -6.564 1 81.12 85 SER A C 1
ATOM 677 O O . SER A 1 85 ? -23.177 6.773 -5.622 1 81.12 85 SER A O 1
ATOM 679 N N . GLY A 1 86 ? -23.497 6.548 -7.944 1 90.38 86 GLY A N 1
ATOM 680 C CA . GLY A 1 86 ? -22.216 7.118 -8.328 1 90.38 86 GLY A CA 1
ATOM 681 C C . GLY A 1 86 ? -21.367 6.173 -9.157 1 90.38 86 GLY A C 1
ATOM 682 O O . GLY A 1 86 ? -21.897 5.331 -9.884 1 90.38 86 GLY A O 1
ATOM 683 N N . SER A 1 87 ? -20.122 6.357 -9.11 1 94.8 87 SER A N 1
ATOM 684 C CA . SER A 1 87 ? -19.211 5.506 -9.869 1 94.8 87 SER A CA 1
ATOM 685 C C . SER A 1 87 ? -18.774 4.295 -9.051 1 94.8 87 SER A C 1
ATOM 687 O O . SER A 1 87 ? -19.019 4.234 -7.845 1 94.8 87 SER A O 1
ATOM 689 N N . LEU A 1 88 ? -18.232 3.344 -9.721 1 94.88 88 LEU A N 1
ATOM 690 C CA . LEU A 1 88 ? -17.686 2.184 -9.024 1 94.88 88 LEU A CA 1
ATOM 691 C C . LEU A 1 88 ? -16.587 2.602 -8.053 1 94.88 88 LEU A C 1
ATOM 693 O O . LEU A 1 88 ? -16.436 2.005 -6.985 1 94.88 88 LEU A O 1
ATOM 697 N N . PHE A 1 89 ? -15.888 3.604 -8.416 1 96.62 89 PHE A N 1
ATOM 698 C CA . PHE A 1 89 ? -14.84 4.124 -7.546 1 96.62 89 PHE A CA 1
ATOM 699 C C . PHE A 1 89 ? -15.434 4.695 -6.264 1 96.62 89 PHE A C 1
ATOM 701 O O . PHE A 1 89 ? -14.95 4.406 -5.168 1 96.62 89 PHE A O 1
ATOM 708 N N . GLU A 1 90 ? -16.404 5.475 -6.39 1 96.12 90 GLU A N 1
ATOM 709 C CA . GLU A 1 90 ? -17.044 6.074 -5.224 1 96.12 90 GLU A CA 1
ATOM 710 C C . GLU A 1 90 ? -17.626 5.004 -4.304 1 96.12 90 GLU A C 1
ATOM 712 O O . GLU A 1 90 ? -17.522 5.107 -3.08 1 96.12 90 GLU A O 1
ATOM 717 N N . PHE A 1 91 ? -18.249 4.059 -4.985 1 95.56 91 PHE A N 1
ATOM 718 C CA . PHE A 1 91 ? -18.763 2.934 -4.212 1 95.56 91 PHE A CA 1
ATOM 719 C C . PHE A 1 91 ? -17.647 2.27 -3.415 1 95.56 91 PHE A C 1
ATOM 721 O O . PHE A 1 91 ? -17.8 2.014 -2.218 1 95.56 91 PHE A O 1
ATOM 728 N N . PHE A 1 92 ? -16.574 2.006 -4.071 1 96.82 92 PHE A N 1
ATOM 729 C CA . PHE A 1 92 ? -15.442 1.314 -3.467 1 96.82 92 PHE A CA 1
ATOM 730 C C . PHE A 1 92 ? -14.887 2.108 -2.29 1 96.82 92 PHE A C 1
ATOM 732 O O . PHE A 1 92 ? -14.615 1.545 -1.228 1 96.82 92 PHE A O 1
ATOM 739 N N . VAL A 1 93 ? -14.698 3.377 -2.427 1 97.71 93 VAL A N 1
ATOM 740 C CA . VAL A 1 93 ? -14.133 4.237 -1.393 1 97.71 93 VAL A CA 1
ATOM 741 C C . VAL A 1 93 ? -15.085 4.309 -0.202 1 97.71 93 VAL A C 1
ATOM 743 O O . VAL A 1 93 ? -14.667 4.145 0.947 1 97.71 93 VAL A O 1
ATOM 746 N N . LYS A 1 94 ? -16.333 4.526 -0.484 1 96.93 94 LYS A N 1
ATOM 747 C CA . LYS A 1 94 ? -17.34 4.643 0.566 1 96.93 94 LYS A CA 1
ATOM 748 C C . LYS A 1 94 ? -17.389 3.382 1.425 1 96.93 94 LYS A C 1
ATOM 750 O O . LYS A 1 94 ? -17.389 3.462 2.655 1 96.93 94 LYS A O 1
ATOM 755 N N . GLU A 1 95 ? -17.433 2.29 0.754 1 96.95 95 GLU A N 1
ATOM 756 C CA . GLU A 1 95 ? -17.532 1.022 1.471 1 96.95 95 GLU A CA 1
ATOM 757 C C . GLU A 1 95 ? -16.235 0.702 2.208 1 96.95 95 GLU A C 1
ATOM 759 O O . GLU A 1 95 ? -16.261 0.146 3.308 1 96.95 95 GLU A O 1
ATOM 764 N N . SER A 1 96 ? -15.124 0.969 1.592 1 98.09 96 SER A N 1
ATOM 765 C CA . SER A 1 96 ? -13.839 0.737 2.243 1 98.09 96 SER A CA 1
ATOM 766 C C . SER A 1 96 ? -13.694 1.59 3.499 1 98.09 96 SER A C 1
ATOM 768 O O . SER A 1 96 ? -13.224 1.109 4.532 1 98.09 96 SER A O 1
ATOM 770 N N . GLU A 1 97 ? -14.08 2.854 3.415 1 98.18 97 GLU A N 1
ATOM 771 C CA . GLU A 1 97 ? -13.97 3.746 4.565 1 98.18 97 GLU A CA 1
ATOM 772 C C . GLU A 1 97 ? -14.913 3.32 5.687 1 98.18 97 GLU A C 1
ATOM 774 O O . GLU A 1 97 ? -14.594 3.479 6.867 1 98.18 97 GLU A O 1
ATOM 779 N N . ALA A 1 98 ? -16.051 2.792 5.283 1 97.81 98 ALA A N 1
ATOM 780 C CA . ALA A 1 98 ? -16.964 2.277 6.3 1 97.81 98 ALA A CA 1
ATOM 781 C C . ALA A 1 98 ? -16.319 1.145 7.094 1 97.81 98 ALA A C 1
ATOM 783 O O . ALA A 1 98 ? -16.452 1.082 8.318 1 97.81 98 ALA A O 1
ATOM 784 N N . VAL A 1 99 ? -15.643 0.269 6.404 1 97.16 99 VAL A N 1
ATOM 785 C CA . VAL A 1 99 ? -14.951 -0.837 7.058 1 97.16 99 VAL A CA 1
ATOM 786 C C . VAL A 1 99 ? -13.854 -0.292 7.971 1 97.16 99 VAL A C 1
ATOM 788 O O . VAL A 1 99 ? -13.712 -0.735 9.113 1 97.16 99 VAL A O 1
ATOM 791 N N . GLN A 1 100 ? -13.098 0.654 7.497 1 97.08 100 GLN A N 1
ATOM 792 C CA . GLN A 1 100 ? -12.007 1.242 8.267 1 97.08 100 GLN A CA 1
ATOM 793 C C . GLN A 1 100 ? -12.536 1.995 9.485 1 97.08 100 GLN A C 1
ATOM 795 O O . GLN A 1 100 ? -11.898 2.005 10.54 1 97.08 100 GLN A O 1
ATOM 800 N N . ALA A 1 101 ? -13.646 2.628 9.29 1 96.31 101 ALA A N 1
ATOM 801 C CA . ALA A 1 101 ? -14.267 3.351 10.397 1 96.31 101 ALA A CA 1
ATOM 802 C C . ALA A 1 101 ? -14.658 2.399 11.523 1 96.31 101 ALA A C 1
ATOM 804 O O . ALA A 1 101 ? -14.474 2.713 12.702 1 96.31 101 ALA A O 1
ATOM 805 N N . LYS A 1 102 ? -15.206 1.29 11.133 1 93.89 102 LYS A N 1
ATOM 806 C CA . LYS A 1 102 ? -15.586 0.289 12.125 1 93.89 102 LYS A CA 1
ATOM 807 C C . LYS A 1 102 ? -14.375 -0.182 12.924 1 93.89 102 LYS A C 1
ATOM 809 O O . LYS A 1 102 ? -14.5 -0.547 14.095 1 93.89 102 LYS A O 1
ATOM 814 N N . ALA A 1 103 ? -13.242 -0.056 12.302 1 92.32 103 ALA A N 1
ATOM 815 C CA . ALA A 1 103 ? -12.011 -0.458 12.977 1 92.32 103 ALA A CA 1
ATOM 816 C C . ALA A 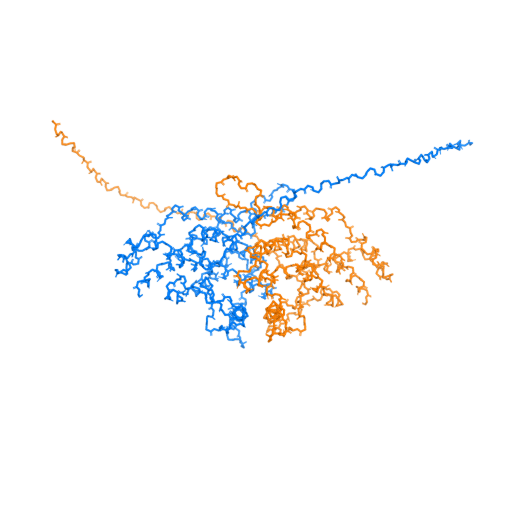1 103 ? -11.365 0.727 13.69 1 92.32 103 ALA A C 1
ATOM 818 O O . ALA A 1 103 ? -10.272 0.603 14.248 1 92.32 103 ALA A O 1
ATOM 819 N N . GLY A 1 104 ? -11.925 1.911 13.567 1 91.51 104 GLY A N 1
ATOM 820 C CA . GLY A 1 104 ? -11.526 3.032 14.403 1 91.51 104 GLY A CA 1
ATOM 821 C C . GLY A 1 104 ? -10.612 4.011 13.692 1 91.51 104 GLY A C 1
ATOM 822 O O . GLY A 1 104 ? -10.028 4.894 14.324 1 91.51 104 GLY A O 1
ATOM 823 N N . ARG A 1 105 ? -10.439 3.966 12.39 1 93.12 105 ARG A N 1
ATOM 824 C CA . ARG A 1 105 ? -9.452 4.776 11.683 1 93.12 105 ARG A CA 1
ATOM 825 C C . ARG A 1 105 ? -9.748 6.263 11.843 1 93.12 105 ARG A C 1
ATOM 827 O O . ARG A 1 105 ? -8.859 7.045 12.187 1 93.12 105 ARG A O 1
ATOM 834 N N . TYR A 1 106 ? -10.936 6.641 11.718 1 92.34 106 TYR A N 1
ATOM 835 C CA . TYR A 1 106 ? -11.275 8.053 11.588 1 92.34 106 TYR A CA 1
ATOM 836 C C . TYR A 1 106 ? -11.626 8.657 12.943 1 92.34 106 TYR A C 1
ATOM 838 O O . TYR A 1 106 ? -12.188 9.753 13.014 1 92.34 106 TYR A O 1
ATOM 846 N N . SER A 1 107 ? -11.262 7.929 13.952 1 86.47 107 SER A N 1
ATOM 847 C CA . SER A 1 107 ? -11.332 8.474 15.304 1 86.47 107 SER A CA 1
ATOM 848 C C . SER A 1 107 ? -10.074 9.263 15.648 1 86.47 107 SER A C 1
ATOM 850 O O . SER A 1 107 ? -10.03 9.96 16.664 1 86.47 107 SER A O 1
ATOM 852 N N . SER A 1 108 ? -9.092 9.14 14.805 1 84.19 108 SER A N 1
ATOM 853 C CA . SER A 1 108 ? -7.848 9.883 14.975 1 84.19 108 SER A CA 1
ATOM 854 C C . SER A 1 108 ? -7.89 11.211 14.225 1 84.19 108 SER A C 1
ATOM 856 O O . SER A 1 108 ? -8.387 11.277 13.099 1 84.19 108 SER A O 1
ATOM 858 N N . ALA A 1 109 ? -7.345 12.218 14.807 1 85.96 109 ALA A N 1
ATOM 859 C CA . ALA A 1 109 ? -7.413 13.569 14.255 1 85.96 109 ALA A CA 1
ATOM 860 C C . ALA A 1 109 ? -6.607 13.674 12.964 1 85.96 109 ALA A C 1
ATOM 862 O O . ALA A 1 109 ? -6.852 14.561 12.142 1 85.96 109 ALA A O 1
ATOM 863 N N . GLU A 1 110 ? -5.668 12.757 12.783 1 88.85 110 GLU A N 1
ATOM 864 C CA . GLU A 1 110 ? -4.8 12.83 11.612 1 88.85 110 GLU A CA 1
ATOM 865 C C . GLU A 1 110 ? -5.466 12.201 10.391 1 88.85 110 GLU A C 1
ATOM 867 O O . GLU A 1 110 ? -4.998 12.374 9.264 1 88.85 110 GLU A O 1
ATOM 872 N N . GLU A 1 111 ? -6.54 11.459 10.632 1 93.09 111 GLU A N 1
ATOM 873 C CA . GLU A 1 111 ? -7.213 10.75 9.548 1 93.09 111 GLU A CA 1
ATOM 874 C C . GLU A 1 111 ? -8.523 11.436 9.169 1 93.09 111 GLU A C 1
ATOM 876 O O . GLU A 1 111 ? -9.334 11.76 10.039 1 93.09 111 GLU A O 1
ATOM 881 N N . ASN A 1 112 ? -8.717 11.739 7.924 1 96.34 112 ASN A N 1
ATOM 882 C CA . ASN A 1 112 ? -9.937 12.339 7.394 1 96.34 112 ASN A CA 1
ATOM 883 C C . ASN A 1 112 ? -10.54 11.49 6.278 1 96.34 112 ASN A C 1
ATOM 885 O O . ASN A 1 112 ? -9.837 11.085 5.351 1 96.34 112 ASN A O 1
ATOM 889 N N . ALA A 1 113 ? -11.802 11.245 6.349 1 97.42 113 ALA A N 1
ATOM 890 C CA . ALA A 1 113 ? -12.474 10.412 5.356 1 97.42 113 ALA A CA 1
ATOM 891 C C . ALA A 1 113 ? -12.926 11.242 4.158 1 97.42 113 ALA A C 1
ATOM 893 O O . ALA A 1 113 ? -13.183 12.441 4.288 1 97.42 113 ALA A O 1
ATOM 894 N N . PHE A 1 114 ? -13.031 10.657 3.022 1 98.04 114 PHE A N 1
ATOM 895 C CA . PHE A 1 114 ? -13.534 11.285 1.807 1 98.04 114 PHE A CA 1
ATOM 896 C C . PHE A 1 114 ? -15.058 11.326 1.809 1 98.04 114 PHE A C 1
ATOM 898 O O . PHE A 1 114 ? -15.661 12.203 1.186 1 98.04 114 PHE A O 1
ATOM 905 N N . PHE A 1 115 ? -15.687 10.427 2.517 1 96.92 115 PHE A N 1
ATOM 906 C CA . PHE A 1 115 ? -17.132 10.394 2.712 1 96.92 115 PHE A CA 1
ATOM 907 C C . PHE A 1 115 ? -17.478 10.378 4.196 1 96.92 115 PHE A C 1
ATOM 909 O O . PHE A 1 115 ? -17.965 9.371 4.715 1 96.92 115 PHE A O 1
ATOM 916 N N . PRO A 1 116 ? -17.283 11.507 4.838 1 95.06 116 PRO A N 1
ATOM 917 C CA . PRO A 1 116 ? -17.449 11.564 6.292 1 95.06 116 PRO A CA 1
ATOM 918 C C . PRO A 1 116 ? -18.889 11.309 6.732 1 95.06 116 PRO A C 1
ATOM 920 O O . PRO A 1 116 ? -19.13 10.939 7.884 1 95.06 116 PRO A O 1
ATOM 923 N N . ASP A 1 117 ? -19.838 11.43 5.871 1 92.97 117 ASP A N 1
ATOM 924 C CA . ASP A 1 117 ? -21.243 11.248 6.226 1 92.97 117 ASP A CA 1
ATOM 925 C C . ASP A 1 117 ? -21.633 9.772 6.18 1 92.97 117 ASP A C 1
ATOM 927 O O . ASP A 1 117 ? -22.737 9.404 6.589 1 92.97 117 ASP A O 1
ATOM 931 N N . ASN A 1 118 ? -20.764 8.937 5.716 1 91.21 118 ASN A N 1
ATOM 932 C CA . ASN A 1 118 ? -21.03 7.509 5.587 1 91.21 118 ASN A CA 1
ATOM 933 C C . ASN A 1 118 ? -20.116 6.684 6.488 1 91.21 118 ASN A C 1
ATOM 935 O O . ASN A 1 118 ? -19.571 5.665 6.061 1 91.21 118 ASN A O 1
ATOM 939 N N . LEU A 1 119 ? -19.891 7.062 7.669 1 94.9 119 LEU A N 1
ATOM 940 C CA . LEU A 1 119 ? -18.971 6.344 8.546 1 94.9 119 LEU A CA 1
ATOM 941 C C . LEU A 1 119 ? -19.714 5.733 9.729 1 94.9 119 LEU A C 1
ATOM 943 O O . LEU A 1 119 ? -20.237 6.456 10.58 1 94.9 119 LEU A O 1
ATOM 947 N N . PRO A 1 120 ? -19.777 4.447 9.79 1 95.06 120 PRO A N 1
ATOM 948 C CA . PRO A 1 120 ? -20.344 3.799 10.975 1 95.06 120 PRO A CA 1
ATOM 949 C C . PRO A 1 120 ? -19.473 3.975 12.217 1 95.06 120 PRO A C 1
ATOM 951 O O . PRO A 1 120 ? -18.279 4.261 12.102 1 95.06 120 PRO A O 1
ATOM 954 N N . PRO A 1 121 ? -20.04 3.814 13.425 1 92.09 121 PRO A N 1
ATOM 955 C CA . PRO A 1 121 ? -19.242 3.896 14.65 1 92.09 121 PRO A CA 1
ATOM 956 C C . PRO A 1 121 ? -18.252 2.741 14.788 1 92.09 121 PRO A C 1
ATOM 958 O O . PRO A 1 121 ? -18.52 1.634 14.316 1 92.09 121 PRO A O 1
ATOM 961 N N . PRO A 1 122 ? -17.174 3.027 15.442 1 90.32 122 PRO A N 1
ATOM 962 C CA . PRO A 1 122 ? -16.193 1.961 15.662 1 90.32 122 PRO A CA 1
ATOM 963 C C . PRO A 1 122 ? -16.731 0.837 16.544 1 90.32 122 PRO A C 1
ATOM 965 O O . PRO A 1 122 ? -17.552 1.082 17.431 1 90.32 122 PRO A O 1
ATOM 968 N N . LEU A 1 123 ? -16.197 -0.295 16.266 1 87.45 123 LEU A N 1
ATOM 969 C CA . LEU A 1 123 ? -16.606 -1.469 17.03 1 87.45 123 LEU A CA 1
ATOM 970 C C . LEU A 1 123 ? -15.928 -1.492 18.396 1 87.45 123 LEU A C 1
ATOM 972 O O . LEU A 1 123 ? -16.432 -2.115 19.333 1 87.45 123 LEU A O 1
ATOM 976 N N . LEU A 1 124 ? -14.732 -0.864 18.446 1 78.29 124 LEU A N 1
ATOM 977 C CA . LEU A 1 124 ? -14.031 -0.768 19.721 1 78.29 124 LEU A CA 1
ATOM 978 C C . LEU A 1 124 ? -14.165 0.633 20.31 1 78.29 124 LEU A C 1
ATOM 980 O O . LEU A 1 124 ? -14.209 1.619 19.572 1 78.29 124 LEU A O 1
ATOM 984 N N . PRO A 1 125 ? -14.304 0.591 21.6 1 69.56 125 PRO A N 1
ATOM 985 C CA . PRO A 1 125 ? -14.41 1.899 22.249 1 69.56 125 PRO A CA 1
ATOM 986 C C . PRO A 1 125 ? -13.205 2.795 21.972 1 69.56 125 PRO A C 1
ATOM 988 O O . PRO A 1 125 ? -12.072 2.311 21.915 1 69.56 125 PRO A O 1
ATOM 991 N N . LEU A 1 126 ? -13.544 3.909 21.591 1 63.81 126 LEU A N 1
ATOM 992 C CA . LEU A 1 126 ? -12.529 4.906 21.272 1 63.81 126 LEU A CA 1
ATOM 993 C C . LEU A 1 126 ? -11.823 5.387 22.535 1 63.81 126 LEU A C 1
ATOM 995 O O . LEU A 1 126 ? -12.434 5.46 23.603 1 63.81 126 LEU A O 1
ATOM 999 N N . ARG A 1 127 ? -10.585 5.217 22.547 1 56.61 127 ARG A N 1
ATOM 1000 C CA . ARG A 1 127 ? -9.879 5.792 23.688 1 56.61 127 ARG A CA 1
ATOM 1001 C C . ARG A 1 127 ? -10.083 7.302 23.754 1 56.61 127 ARG A C 1
ATOM 1003 O O . ARG A 1 127 ? -10.239 7.958 22.722 1 56.61 127 ARG A O 1
ATOM 1010 N N . ASP A 1 128 ? -10.339 7.74 24.884 1 54.31 128 ASP A N 1
ATOM 1011 C CA . ASP A 1 128 ? -10.351 9.174 25.153 1 54.31 128 ASP A CA 1
ATOM 1012 C C . ASP A 1 128 ? -9.124 9.856 24.551 1 54.31 128 ASP A C 1
ATOM 1014 O O . ASP A 1 128 ? -7.993 9.588 24.964 1 54.31 128 ASP A O 1
ATOM 1018 N N . ASN A 1 129 ? -9.157 9.89 23.266 1 55.74 129 ASN A N 1
ATOM 1019 C CA . ASN A 1 129 ? -7.98 10.548 22.709 1 55.74 129 ASN A CA 1
ATOM 1020 C C . ASN A 1 129 ? -7.861 11.99 23.196 1 55.74 129 ASN A C 1
ATOM 1022 O O . ASN A 1 129 ? -8.845 12.731 23.201 1 55.74 129 ASN A O 1
ATOM 1026 N N . GLU A 1 130 ? -6.826 12.251 23.932 1 58.31 130 GLU A N 1
ATOM 1027 C CA . GLU A 1 130 ? -6.546 13.615 24.37 1 58.31 130 GLU A CA 1
ATOM 1028 C C . GLU A 1 130 ? -6.621 14.596 23.203 1 58.31 130 GLU A C 1
ATOM 1030 O O . GLU A 1 130 ? -6.097 14.323 22.121 1 58.31 130 GLU A O 1
ATOM 1035 N N . GLN A 1 131 ? -7.525 15.436 23.301 1 67.39 131 GLN A N 1
ATOM 1036 C CA . GLN A 1 131 ? -7.706 16.506 22.326 1 67.39 131 GLN A CA 1
ATOM 1037 C C . GLN A 1 131 ? -6.435 17.339 22.181 1 67.39 131 GLN A C 1
ATOM 1039 O O . GLN A 1 131 ? -6.062 18.076 23.097 1 67.39 131 GLN A O 1
ATOM 1044 N N . VAL A 1 132 ? -5.674 16.986 21.182 1 75.7 132 VAL A N 1
ATOM 1045 C CA . VAL A 1 132 ? -4.406 17.673 20.958 1 75.7 132 VAL A CA 1
ATOM 1046 C C . VAL A 1 132 ? -4.641 18.936 20.132 1 75.7 132 VAL A C 1
ATOM 1048 O O . VAL A 1 132 ? -4.044 19.981 20.4 1 75.7 132 VAL A O 1
ATOM 1051 N N . LEU A 1 133 ? -5.608 18.943 19.349 1 86.78 133 LEU A N 1
ATOM 1052 C CA . LEU A 1 133 ? -5.922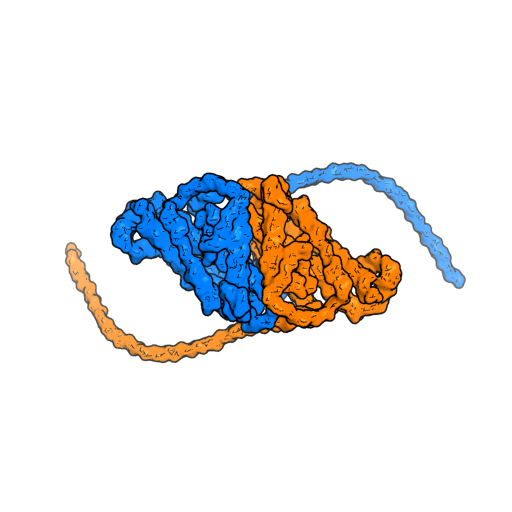 20.066 18.473 1 86.78 133 LEU A CA 1
ATOM 1053 C C . LEU A 1 133 ? -7.145 20.823 18.978 1 86.78 133 LEU A C 1
ATOM 1055 O O . LEU A 1 133 ? -7.939 20.283 19.752 1 86.78 133 LEU A O 1
ATOM 1059 N N . HIS A 1 134 ? -7.144 22.1 18.634 1 88.43 134 HIS A N 1
ATOM 1060 C CA . HIS A 1 134 ? -8.374 22.845 18.882 1 88.43 134 HIS A CA 1
ATOM 1061 C C . HIS A 1 134 ? -9.575 22.151 18.249 1 88.43 134 HIS A C 1
ATOM 1063 O O . HIS A 1 134 ? -9.482 21.632 17.135 1 88.43 134 HIS A O 1
ATOM 1069 N N . PRO A 1 135 ? -10.642 22.108 18.89 1 85.74 135 PRO A N 1
ATOM 1070 C CA . PRO A 1 135 ? -11.809 21.344 18.443 1 85.74 135 PRO A CA 1
ATOM 1071 C C . PRO A 1 135 ? -12.278 21.747 17.047 1 85.74 135 PRO A C 1
ATOM 1073 O O . PRO A 1 135 ? -12.779 20.908 16.294 1 85.74 135 PRO A O 1
ATOM 1076 N N . ARG A 1 136 ? -12.15 22.959 16.748 1 85.93 136 ARG A N 1
ATOM 1077 C CA . ARG A 1 136 ? -12.615 23.429 15.447 1 85.93 136 ARG A CA 1
ATOM 1078 C C . ARG A 1 136 ? -11.767 22.848 14.32 1 85.93 136 ARG A C 1
ATOM 1080 O O . ARG A 1 136 ? -12.171 22.876 13.155 1 85.93 136 ARG A O 1
ATOM 1087 N N . GLY A 1 137 ? -10.646 22.391 14.697 1 86.91 137 GLY A N 1
ATOM 1088 C CA . GLY A 1 137 ? -9.791 21.74 13.718 1 86.91 137 GLY A CA 1
ATOM 1089 C C . GLY A 1 137 ? -10.422 20.506 13.1 1 86.91 137 GLY A C 1
ATOM 1090 O O . GLY A 1 137 ? -10.097 20.136 11.97 1 86.91 137 GLY A O 1
ATOM 1091 N N . ALA A 1 138 ? -11.342 19.929 13.766 1 84.54 138 ALA A N 1
ATOM 1092 C CA . ALA A 1 138 ? -11.98 18.695 13.314 1 84.54 138 ALA A CA 1
ATOM 1093 C C . ALA A 1 138 ? -12.868 18.949 12.1 1 84.54 138 ALA A C 1
ATOM 1095 O O . ALA A 1 138 ? -13.122 18.039 11.308 1 84.54 138 ALA A O 1
ATOM 1096 N N . SER A 1 139 ? -13.246 20.162 11.924 1 89.34 139 SER A N 1
ATOM 1097 C CA . SER A 1 139 ? -14.149 20.497 10.828 1 89.34 139 SER A CA 1
ATOM 1098 C C . SER A 1 139 ? -13.379 20.76 9.538 1 89.34 139 SER A C 1
ATOM 1100 O O . SER A 1 139 ? -13.966 20.793 8.454 1 89.34 139 SER A O 1
ATOM 1102 N N . ILE A 1 140 ? -12.114 20.886 9.642 1 94.39 140 ILE A N 1
ATOM 1103 C CA . ILE A 1 140 ? -11.3 21.184 8.468 1 94.39 140 ILE A CA 1
ATOM 1104 C C . ILE A 1 140 ? -11.009 19.895 7.702 1 94.39 140 ILE A C 1
ATOM 1106 O O . ILE A 1 140 ? -10.22 19.062 8.153 1 94.39 140 ILE A O 1
ATOM 1110 N N . ASN A 1 141 ? -11.663 19.66 6.618 1 96.67 141 ASN A N 1
ATOM 1111 C CA . ASN A 1 141 ? -11.487 18.531 5.71 1 96.67 141 ASN A CA 1
ATOM 1112 C C . ASN A 1 141 ? -11.493 18.979 4.252 1 96.67 141 ASN A C 1
ATOM 1114 O O . ASN A 1 141 ? -12.539 19.35 3.716 1 96.67 141 ASN A O 1
ATOM 1118 N N . ILE A 1 142 ? -10.349 18.885 3.603 1 97.79 142 ILE A N 1
ATOM 1119 C CA . ILE A 1 142 ? -10.258 19.401 2.241 1 97.79 142 ILE A CA 1
ATOM 1120 C C . ILE A 1 142 ? -10.146 18.24 1.256 1 97.79 142 ILE A C 1
ATOM 1122 O O . ILE A 1 142 ? -9.498 18.363 0.214 1 97.79 142 ILE A O 1
ATOM 1126 N N . ASN A 1 143 ? -10.699 17.114 1.536 1 98.24 143 ASN A N 1
ATOM 1127 C CA . ASN A 1 143 ? -10.594 15.9 0.735 1 98.24 143 ASN A CA 1
ATOM 1128 C C . ASN A 1 143 ? -11.237 16.076 -0.637 1 98.24 143 ASN A C 1
ATOM 1130 O O . ASN A 1 143 ? -10.828 15.433 -1.606 1 98.24 143 ASN A O 1
ATOM 1134 N N . GLU A 1 144 ? -12.214 16.9 -0.715 1 97.51 144 GLU A N 1
ATOM 1135 C CA . GLU A 1 144 ? -12.785 17.169 -2.031 1 97.51 144 GLU A CA 1
ATOM 1136 C C . GLU A 1 144 ? -11.746 17.772 -2.972 1 97.51 144 GLU A C 1
ATOM 1138 O O . GLU A 1 144 ? -11.637 17.361 -4.129 1 97.51 144 GLU A O 1
ATOM 1143 N N . GLN A 1 145 ? -10.976 18.707 -2.461 1 98.07 145 GLN A N 1
ATOM 1144 C CA . GLN A 1 145 ? -9.926 19.344 -3.249 1 98.07 145 GLN A CA 1
ATOM 1145 C C . GLN A 1 145 ? -8.817 18.353 -3.591 1 98.07 145 GLN A C 1
ATOM 1147 O O . GLN A 1 145 ? -8.304 18.35 -4.712 1 98.07 145 GLN A O 1
ATOM 1152 N N . ILE A 1 146 ? -8.485 17.545 -2.635 1 98.58 146 ILE A N 1
ATOM 1153 C CA . ILE A 1 146 ? -7.434 16.552 -2.835 1 98.58 146 ILE A CA 1
ATOM 1154 C C . ILE A 1 146 ? -7.868 15.551 -3.903 1 98.58 146 ILE A C 1
ATOM 1156 O O . ILE A 1 146 ? -7.09 15.215 -4.8 1 98.58 146 ILE A O 1
ATOM 1160 N N . SER A 1 147 ? -9.107 15.084 -3.798 1 98.21 147 SER A N 1
ATOM 1161 C CA . SER A 1 147 ? -9.638 14.125 -4.762 1 98.21 147 SER A CA 1
ATOM 1162 C C . SER A 1 147 ? -9.655 14.709 -6.17 1 98.21 147 SER A C 1
ATOM 1164 O O . SER A 1 147 ? -9.307 14.026 -7.136 1 98.21 147 SER A O 1
ATOM 1166 N N . ASN A 1 148 ? -10.048 15.915 -6.268 1 97.53 148 ASN A N 1
ATOM 1167 C CA . ASN A 1 148 ? -10.093 16.58 -7.566 1 97.53 148 ASN A CA 1
ATOM 1168 C C . ASN A 1 148 ? -8.699 16.72 -8.173 1 97.53 148 ASN A C 1
ATOM 1170 O O . ASN A 1 148 ? -8.502 16.441 -9.357 1 97.53 148 ASN A O 1
ATOM 1174 N N . MET A 1 149 ? -7.812 17.16 -7.425 1 98.03 149 MET A N 1
ATOM 1175 C CA . MET A 1 149 ? -6.435 17.294 -7.891 1 98.03 149 MET A CA 1
ATOM 1176 C C . MET A 1 149 ? -5.872 15.943 -8.321 1 98.03 149 MET A C 1
ATOM 1178 O O . MET A 1 149 ? -5.236 15.837 -9.37 1 98.03 149 MET A O 1
ATOM 1182 N N . TYR A 1 150 ? -6.134 14.926 -7.573 1 98.41 150 TYR A N 1
ATOM 1183 C CA . TYR A 1 150 ? -5.626 13.589 -7.858 1 98.41 150 TYR A CA 1
ATOM 1184 C C . TYR A 1 150 ? -6.159 13.075 -9.19 1 98.41 150 TYR A C 1
ATOM 1186 O O . TYR A 1 150 ? -5.39 12.622 -10.041 1 98.41 150 TYR A O 1
ATOM 1194 N N . HIS A 1 151 ? -7.419 13.167 -9.411 1 97.14 151 HIS A N 1
ATOM 1195 C CA . HIS A 1 151 ? -8.057 12.564 -10.575 1 97.14 151 HIS A CA 1
ATOM 1196 C C . HIS A 1 151 ? -7.813 13.395 -11.83 1 97.14 151 HIS A C 1
ATOM 1198 O O . HIS A 1 151 ? -7.585 12.846 -12.91 1 97.14 151 HIS A O 1
ATOM 1204 N N . LYS A 1 152 ? -7.821 14.663 -11.653 1 96.1 152 LYS A N 1
ATOM 1205 C CA . LYS A 1 152 ? -7.794 15.521 -12.834 1 96.1 152 LYS A CA 1
ATOM 1206 C C . LYS A 1 152 ? -6.362 15.872 -13.227 1 96.1 152 LYS A C 1
ATOM 1208 O O . LYS A 1 152 ? -6.073 16.097 -14.404 1 96.1 152 LYS A O 1
ATOM 1213 N N . GLN A 1 153 ? -5.475 15.861 -12.275 1 96.69 153 GLN A N 1
ATOM 1214 C CA . GLN A 1 153 ? -4.155 16.398 -12.589 1 96.69 153 GLN A CA 1
ATOM 1215 C C . GLN A 1 153 ? -3.073 15.336 -12.414 1 96.69 153 GLN A C 1
ATOM 1217 O O . GLN A 1 153 ? -2.231 15.15 -13.295 1 96.69 153 GLN A O 1
ATOM 1222 N N . LEU A 1 154 ? -3.09 14.651 -11.345 1 97.87 154 LEU A N 1
ATOM 1223 C CA . LEU A 1 154 ? -1.985 13.754 -11.024 1 97.87 154 LEU A CA 1
ATOM 1224 C C . LEU A 1 154 ? -2.107 12.444 -11.795 1 97.87 154 LEU A C 1
ATOM 1226 O O . LEU A 1 154 ? -1.133 11.974 -12.387 1 97.87 154 LEU A O 1
ATOM 1230 N N . LEU A 1 155 ? -3.332 11.846 -11.76 1 97.53 155 LEU A N 1
ATOM 1231 C CA . LEU A 1 155 ? -3.557 10.51 -12.3 1 97.53 155 LEU A CA 1
ATOM 1232 C C . LEU A 1 155 ? -3.116 10.431 -13.758 1 97.53 155 LEU A C 1
ATOM 1234 O O . LEU A 1 155 ? -2.416 9.495 -14.149 1 97.53 155 LEU A O 1
ATOM 1238 N N . PRO A 1 156 ? -3.407 11.406 -14.615 1 96.31 156 PRO A N 1
ATOM 1239 C CA . PRO A 1 156 ? -2.981 11.342 -16.015 1 96.31 156 PRO A CA 1
ATOM 1240 C C . PRO A 1 156 ? -1.465 11.427 -16.175 1 96.31 156 PRO A C 1
ATOM 1242 O O . PRO A 1 156 ? -0.923 11.001 -17.198 1 96.31 156 PRO A O 1
ATOM 1245 N N . LEU A 1 157 ? -0.756 11.922 -15.186 1 96.67 157 LEU A N 1
ATOM 1246 C CA . LEU A 1 157 ? 0.687 12.112 -15.276 1 96.67 157 LEU A CA 1
ATOM 1247 C C . LEU A 1 157 ? 1.427 10.825 -14.924 1 96.67 157 LEU A C 1
ATOM 1249 O O . LEU A 1 157 ? 2.584 10.644 -15.31 1 96.67 157 LEU A O 1
ATOM 1253 N N . ILE A 1 158 ? 0.783 9.928 -14.2 1 96.77 158 ILE A N 1
ATOM 1254 C CA . ILE A 1 158 ? 1.543 8.794 -13.684 1 96.77 158 ILE A CA 1
ATOM 1255 C C . ILE A 1 158 ? 1.04 7.502 -14.324 1 96.77 158 ILE A C 1
ATOM 1257 O O . ILE A 1 158 ? 1.637 6.438 -14.14 1 96.77 158 ILE A O 1
ATOM 1261 N N . THR A 1 159 ? -0.068 7.547 -15.004 1 96.45 159 THR A N 1
ATOM 1262 C CA . THR A 1 159 ? -0.651 6.33 -15.559 1 96.45 159 THR A CA 1
ATOM 1263 C C . THR A 1 159 ? -0.704 6.402 -17.082 1 96.45 159 THR A C 1
ATOM 1265 O O . THR A 1 159 ? -0.669 7.491 -17.659 1 96.45 159 THR A O 1
ATOM 1268 N N . SER A 1 160 ? -0.741 5.272 -17.673 1 95.07 160 SER A N 1
ATOM 1269 C CA . SER A 1 160 ? -0.96 5.169 -19.112 1 95.07 160 SER A CA 1
ATOM 1270 C C . SER A 1 160 ? -2.447 5.1 -19.441 1 95.07 160 SER A C 1
ATOM 1272 O O . SER A 1 160 ? -3.264 4.764 -18.581 1 95.07 160 SER A O 1
ATOM 1274 N N . ASN A 1 161 ? -2.74 5.428 -20.676 1 93.6 161 ASN A N 1
ATOM 1275 C CA . ASN A 1 161 ? -4.118 5.268 -21.13 1 93.6 161 ASN A CA 1
ATOM 1276 C C . ASN A 1 161 ? -4.466 3.799 -21.358 1 93.6 161 ASN A C 1
ATOM 1278 O O . ASN A 1 161 ? -3.591 2.991 -21.674 1 93.6 161 ASN A O 1
ATOM 1282 N N . GLY A 1 162 ? -5.716 3.492 -21.085 1 93.98 162 GLY A N 1
ATOM 1283 C CA . GLY A 1 162 ? -6.155 2.13 -21.347 1 93.98 162 GLY A CA 1
ATOM 1284 C C . GLY A 1 162 ? -7.123 1.604 -20.305 1 93.98 162 GLY A C 1
ATOM 1285 O O . GLY A 1 162 ? -7.545 2.344 -19.413 1 93.98 162 GLY A O 1
ATOM 1286 N N . ASP A 1 163 ? -7.536 0.343 -20.563 1 91.79 163 ASP A N 1
ATOM 1287 C CA . ASP A 1 163 ? -8.474 -0.356 -19.69 1 91.79 163 ASP A CA 1
ATOM 1288 C C . ASP A 1 163 ? -8.134 -1.841 -19.595 1 91.79 163 ASP A C 1
ATOM 1290 O O . ASP A 1 163 ? -8.363 -2.598 -20.541 1 91.79 163 ASP A O 1
ATOM 1294 N N . ASP A 1 164 ? -7.642 -2.207 -18.47 1 87.95 164 ASP A N 1
ATOM 1295 C CA . ASP A 1 164 ? -7.299 -3.616 -18.303 1 87.95 164 ASP A CA 1
ATOM 1296 C C . ASP A 1 164 ? -8.337 -4.335 -17.444 1 87.95 164 ASP A C 1
ATOM 1298 O O . ASP A 1 164 ? -8.134 -5.485 -17.05 1 87.95 164 ASP A O 1
ATOM 1302 N N . ARG A 1 165 ? -9.314 -3.661 -16.973 1 86.37 165 ARG A N 1
ATOM 1303 C CA . ARG A 1 165 ? -10.497 -4.185 -16.297 1 86.37 165 ARG A CA 1
ATOM 1304 C C . ARG A 1 165 ? -10.174 -4.594 -14.864 1 86.37 165 ARG A C 1
ATOM 1306 O O . ARG A 1 165 ? -10.97 -5.271 -14.211 1 86.37 165 ARG A O 1
ATOM 1313 N N . ASN A 1 166 ? -8.99 -4.269 -14.391 1 88.78 166 ASN A N 1
ATOM 1314 C CA . ASN A 1 166 ? -8.65 -4.496 -12.99 1 88.78 166 ASN A CA 1
ATOM 1315 C C . ASN A 1 166 ? -9.163 -3.369 -12.099 1 88.78 166 ASN A C 1
ATOM 1317 O O . ASN A 1 166 ? -8.383 -2.722 -11.398 1 88.78 166 ASN A O 1
ATOM 1321 N N . TYR A 1 167 ? -10.389 -3.314 -12.008 1 92.26 167 TYR A N 1
ATOM 1322 C CA . TYR A 1 167 ? -11.022 -2.162 -11.375 1 92.26 167 TYR A CA 1
ATOM 1323 C C . TYR A 1 167 ? -10.835 -2.198 -9.863 1 92.26 167 TYR A C 1
ATOM 1325 O O . TYR A 1 167 ? -10.539 -1.174 -9.243 1 92.26 167 TYR A O 1
ATOM 1333 N N . ALA A 1 168 ? -11.004 -3.343 -9.297 1 93.93 168 ALA A N 1
ATOM 1334 C CA . ALA A 1 168 ? -10.883 -3.443 -7.845 1 93.93 168 ALA A CA 1
ATOM 1335 C C . ALA A 1 168 ? -9.481 -3.057 -7.383 1 93.93 168 ALA A C 1
ATOM 1337 O O . ALA A 1 168 ? -9.324 -2.298 -6.423 1 93.93 168 ALA A O 1
ATOM 1338 N N . ILE A 1 169 ? -8.49 -3.58 -8.042 1 94.5 169 ILE A N 1
ATOM 1339 C CA . ILE A 1 169 ? -7.107 -3.303 -7.67 1 94.5 169 ILE A CA 1
ATOM 1340 C C . ILE A 1 169 ? -6.789 -1.832 -7.926 1 94.5 169 ILE A C 1
ATOM 1342 O O . ILE A 1 169 ? -6.153 -1.175 -7.099 1 94.5 169 ILE A O 1
ATOM 1346 N N . THR A 1 170 ? -7.253 -1.371 -9.08 1 96.46 170 THR A N 1
ATOM 1347 C CA . THR A 1 170 ? -7.04 0.031 -9.422 1 96.46 170 THR A CA 1
ATOM 1348 C C . THR A 1 170 ? -7.686 0.945 -8.385 1 96.46 170 THR A C 1
ATOM 1350 O O . THR A 1 170 ? -7.066 1.906 -7.925 1 96.46 170 THR A O 1
ATOM 1353 N N . ALA A 1 171 ? -8.917 0.667 -8.039 1 97.43 171 ALA A N 1
ATOM 1354 C CA . ALA A 1 171 ? -9.611 1.463 -7.03 1 97.43 171 ALA A CA 1
ATOM 1355 C C . ALA A 1 171 ? -8.876 1.416 -5.694 1 97.43 171 ALA A C 1
ATOM 1357 O O . ALA A 1 171 ? -8.799 2.422 -4.984 1 97.43 171 ALA A O 1
ATOM 1358 N N . GLY A 1 172 ? -8.425 0.249 -5.352 1 97.64 172 GLY A N 1
ATOM 1359 C CA . GLY A 1 172 ? -7.656 0.105 -4.126 1 97.64 172 GLY A CA 1
ATOM 1360 C C . GLY A 1 172 ? -6.387 0.936 -4.117 1 97.64 172 GLY A C 1
ATOM 1361 O O . GLY A 1 172 ? -6.048 1.55 -3.103 1 97.64 172 GLY A O 1
ATOM 1362 N N . ARG A 1 173 ? -5.675 0.948 -5.208 1 98.08 173 ARG A N 1
ATOM 1363 C CA . ARG A 1 173 ? -4.451 1.736 -5.312 1 98.08 173 ARG A CA 1
ATOM 1364 C C . ARG A 1 173 ? -4.757 3.229 -5.268 1 98.08 173 ARG A C 1
ATOM 1366 O O . ARG A 1 173 ? -4.008 4.004 -4.669 1 98.08 173 ARG A O 1
ATOM 1373 N N . ASP A 1 174 ? -5.821 3.6 -5.93 1 98.54 174 ASP A N 1
ATOM 1374 C CA . ASP A 1 174 ? -6.254 4.993 -5.864 1 98.54 174 ASP A CA 1
ATOM 1375 C C . ASP A 1 174 ? -6.555 5.406 -4.425 1 98.54 174 ASP A C 1
ATOM 1377 O O . ASP A 1 174 ? -6.162 6.491 -3.99 1 98.54 174 ASP A O 1
ATOM 1381 N N . LEU A 1 175 ? -7.28 4.591 -3.772 1 98.45 175 LEU A N 1
ATOM 1382 C CA . LEU A 1 175 ? -7.638 4.889 -2.389 1 98.45 175 LEU A CA 1
ATOM 1383 C C . LEU A 1 175 ? -6.39 5.049 -1.527 1 98.45 175 LEU A C 1
ATOM 1385 O O . LEU A 1 175 ? -6.322 5.95 -0.688 1 98.45 175 LEU A O 1
ATOM 1389 N N . ASP A 1 176 ? -5.411 4.193 -1.738 1 98.02 176 ASP A N 1
ATOM 1390 C CA . ASP A 1 176 ? -4.158 4.285 -0.995 1 98.02 176 ASP A CA 1
ATOM 1391 C C . ASP A 1 176 ? -3.478 5.632 -1.231 1 98.02 176 ASP A C 1
ATOM 1393 O O . ASP A 1 176 ? -3.001 6.266 -0.288 1 98.02 176 ASP A O 1
ATOM 1397 N N . CYS A 1 177 ? -3.42 6.013 -2.477 1 98.64 177 CYS A N 1
ATOM 1398 C CA . CYS A 1 177 ? -2.808 7.291 -2.825 1 98.64 177 CYS A CA 1
ATOM 1399 C C . CYS A 1 177 ? -3.553 8.448 -2.17 1 98.64 177 CYS A C 1
ATOM 1401 O O . CYS A 1 177 ? -2.935 9.328 -1.568 1 98.64 177 CYS A O 1
ATOM 1403 N N . LEU A 1 178 ? -4.827 8.381 -2.275 1 98.78 178 LEU A N 1
ATOM 1404 C CA . LEU A 1 178 ? -5.664 9.462 -1.765 1 98.78 178 LEU A CA 1
ATOM 1405 C C . LEU A 1 178 ? -5.559 9.561 -0.247 1 98.78 178 LEU A C 1
ATOM 1407 O O . LEU A 1 178 ? -5.431 10.659 0.3 1 98.78 178 LEU A O 1
ATOM 1411 N N . GLN A 1 179 ? -5.605 8.452 0.423 1 98.34 179 GLN A N 1
ATOM 1412 C CA . GLN A 1 179 ? -5.532 8.461 1.88 1 98.34 179 GLN A CA 1
ATOM 1413 C C . GLN A 1 179 ? -4.153 8.905 2.359 1 98.34 179 GLN A C 1
ATOM 1415 O O . GLN A 1 179 ? -4.032 9.57 3.39 1 98.34 179 GLN A O 1
ATOM 1420 N N . ALA A 1 180 ? -3.117 8.508 1.634 1 98.28 180 ALA A N 1
ATOM 1421 C CA . ALA A 1 180 ? -1.772 8.962 1.977 1 98.28 180 ALA A CA 1
ATOM 1422 C C . ALA A 1 180 ? -1.642 10.473 1.806 1 98.28 180 ALA A C 1
ATOM 1424 O O . ALA A 1 180 ? -1.094 11.157 2.673 1 98.28 180 ALA A O 1
ATOM 1425 N N . LEU A 1 181 ? -2.148 10.974 0.711 1 98.74 181 LEU A N 1
ATOM 1426 C CA . LEU A 1 181 ? -2.111 12.408 0.446 1 98.74 181 LEU A CA 1
ATOM 1427 C C . LEU A 1 181 ? -2.93 13.174 1.48 1 98.74 181 LEU A C 1
ATOM 1429 O O . LEU A 1 181 ? -2.489 14.208 1.986 1 98.74 181 LEU A O 1
ATOM 1433 N N . SER A 1 182 ? -4.116 12.661 1.727 1 98.64 182 SER A N 1
ATOM 1434 C CA . SER A 1 182 ? -4.991 13.297 2.706 1 98.64 182 SER A CA 1
ATOM 1435 C C . SER A 1 182 ? -4.314 13.401 4.068 1 98.64 182 SER A C 1
ATOM 1437 O O . SER A 1 182 ? -4.338 14.459 4.701 1 98.64 182 SER A O 1
ATOM 1439 N N . ARG A 1 183 ? -3.732 12.318 4.506 1 97.46 183 ARG A N 1
ATOM 1440 C CA . ARG A 1 183 ? -3.063 12.313 5.803 1 97.46 183 ARG A CA 1
ATOM 1441 C C . ARG A 1 183 ? -1.913 13.313 5.83 1 97.46 183 ARG A C 1
ATOM 1443 O O . ARG A 1 183 ? -1.804 14.117 6.759 1 97.46 183 ARG A O 1
ATOM 1450 N N . ARG A 1 184 ? -1.078 13.286 4.842 1 98.02 184 ARG A N 1
ATOM 1451 C CA . ARG A 1 184 ? 0.072 14.18 4.757 1 98.02 184 ARG A CA 1
ATOM 1452 C C . ARG A 1 184 ? -0.364 15.641 4.817 1 98.02 184 ARG A C 1
ATOM 1454 O O . ARG A 1 184 ? 0.253 16.449 5.514 1 98.02 184 ARG A O 1
ATOM 1461 N N . ILE A 1 185 ? -1.377 15.934 4.123 1 98.35 185 ILE A N 1
ATOM 1462 C CA . ILE A 1 185 ? -1.817 17.32 4.003 1 98.35 185 ILE A CA 1
ATOM 1463 C C . ILE A 1 185 ? -2.503 17.758 5.295 1 98.35 185 ILE A C 1
ATOM 1465 O O . ILE A 1 185 ? -2.246 18.853 5.801 1 98.35 185 ILE A O 1
ATOM 1469 N N . HIS A 1 186 ? -3.297 16.947 5.896 1 97.19 186 HIS A N 1
ATOM 1470 C CA . HIS A 1 186 ? -4.053 17.318 7.087 1 97.19 186 HIS A CA 1
ATOM 1471 C C . HIS A 1 186 ? -3.162 17.328 8.324 1 97.19 186 HIS A C 1
ATOM 1473 O O . HIS A 1 186 ? -3.53 17.896 9.355 1 97.19 186 HIS A O 1
ATOM 1479 N N . LEU A 1 187 ? -2.011 16.674 8.272 1 95.83 187 LEU A N 1
ATOM 1480 C CA . LEU A 1 187 ? -1.043 16.816 9.354 1 95.83 187 LEU A CA 1
ATOM 1481 C C . LEU A 1 187 ? -0.616 18.271 9.514 1 95.83 187 LEU A C 1
ATOM 1483 O O . LEU A 1 187 ? -0.047 18.646 10.542 1 95.83 187 LEU A O 1
ATOM 1487 N N . GLY A 1 188 ? -0.953 19.05 8.518 1 95.66 188 GLY A N 1
ATOM 1488 C CA . GLY A 1 188 ? -0.726 20.483 8.614 1 95.66 188 GLY A CA 1
ATOM 1489 C C . GLY A 1 188 ? -1.368 21.109 9.837 1 95.66 188 GLY A C 1
ATOM 1490 O O . GLY A 1 188 ? -0.855 22.088 10.382 1 95.66 188 GLY A O 1
ATOM 1491 N N . LYS A 1 189 ? -2.464 20.559 10.286 1 95.7 189 LYS A N 1
ATOM 1492 C CA . LYS A 1 189 ? -3.118 21.069 11.488 1 95.7 189 LYS A CA 1
ATOM 1493 C C . LYS A 1 189 ? -2.193 20.974 12.698 1 95.7 189 LYS A C 1
ATOM 1495 O O . LYS A 1 189 ? -2.148 21.888 13.524 1 95.7 189 LYS A O 1
ATOM 1500 N N . PHE A 1 190 ? -1.461 19.882 12.777 1 93.67 190 PHE A N 1
ATOM 1501 C CA . PHE A 1 190 ? -0.538 19.673 13.886 1 93.67 190 PHE A CA 1
ATOM 1502 C C . PHE A 1 190 ? 0.671 20.594 13.766 1 93.67 190 PHE A C 1
ATOM 1504 O O . PHE A 1 190 ? 1.16 21.118 14.769 1 93.67 190 PHE A O 1
ATOM 1511 N N . VAL A 1 191 ? 1.113 20.752 12.547 1 93.42 191 VAL A N 1
ATOM 1512 C CA . VAL A 1 191 ? 2.231 21.657 12.303 1 93.42 191 VAL A CA 1
ATOM 1513 C C . VAL A 1 191 ? 1.853 23.073 12.729 1 93.42 191 VAL A C 1
ATOM 1515 O O . VAL A 1 191 ? 2.633 23.757 13.396 1 93.42 191 VAL A O 1
ATOM 1518 N N . ALA A 1 192 ? 0.682 23.459 12.326 1 94.7 192 ALA A N 1
ATOM 1519 C CA . ALA A 1 192 ? 0.193 24.791 12.67 1 94.7 192 ALA A CA 1
ATOM 1520 C C . ALA A 1 192 ? 0.104 24.969 14.183 1 94.7 192 ALA A C 1
ATOM 1522 O O . ALA A 1 192 ? 0.461 26.024 14.713 1 94.7 192 ALA A O 1
ATOM 1523 N N . GLU A 1 193 ? -0.384 23.965 14.861 1 93.85 193 GLU A N 1
ATOM 1524 C CA . GLU A 1 193 ? -0.505 24.028 16.315 1 93.85 193 GLU A CA 1
ATOM 1525 C C . GLU A 1 193 ? 0.863 24.174 16.976 1 93.85 193 GLU A C 1
ATOM 1527 O O . GLU A 1 193 ? 1.028 24.97 17.903 1 93.85 193 GLU A O 1
ATOM 1532 N N . ILE A 1 194 ? 1.781 23.413 16.516 1 92.17 194 ILE A N 1
ATOM 1533 C CA . ILE A 1 194 ? 3.129 23.454 17.072 1 92.17 194 ILE A CA 1
ATOM 1534 C C . ILE A 1 194 ? 3.748 24.828 16.823 1 92.17 194 ILE A C 1
ATOM 1536 O O . ILE A 1 194 ? 4.353 25.415 17.723 1 92.17 194 ILE A O 1
ATOM 1540 N N . LYS A 1 195 ? 3.641 25.368 15.666 1 91.68 195 LYS A N 1
ATOM 1541 C CA . LYS A 1 195 ? 4.188 26.677 15.321 1 91.68 195 LYS A CA 1
ATOM 1542 C C . LYS A 1 195 ? 3.526 27.782 16.138 1 91.68 195 LYS A C 1
ATOM 1544 O O . LYS A 1 195 ? 4.187 28.738 16.55 1 91.68 195 LYS A O 1
ATOM 1549 N N . PHE A 1 196 ? 2.252 27.663 16.323 1 93.73 196 PHE A N 1
ATOM 1550 C CA . PHE A 1 196 ? 1.536 28.631 17.146 1 93.73 196 PHE A CA 1
ATOM 1551 C C . PHE A 1 196 ? 2.061 28.618 18.577 1 93.73 196 PHE A C 1
ATOM 1553 O O . PHE A 1 196 ? 2.301 29.675 19.165 1 93.73 196 PHE A O 1
ATOM 1560 N N . ARG A 1 197 ? 2.257 27.406 19.074 1 91.36 197 ARG A N 1
ATOM 1561 C CA . ARG A 1 197 ? 2.724 27.26 20.449 1 91.36 197 ARG A CA 1
ATOM 1562 C C . ARG A 1 197 ? 4.151 27.778 20.601 1 91.36 197 ARG A C 1
ATOM 1564 O O . ARG A 1 197 ? 4.522 28.287 21.66 1 91.36 197 ARG A O 1
ATOM 1571 N N . GLU A 1 198 ? 4.913 27.712 19.592 1 89.52 198 GLU A N 1
ATOM 1572 C CA . GLU A 1 198 ? 6.302 28.162 19.621 1 89.52 198 GLU A CA 1
ATOM 1573 C C . GLU A 1 198 ? 6.391 29.682 19.526 1 89.52 198 GLU A C 1
ATOM 1575 O O . GLU A 1 198 ? 7.321 30.289 20.062 1 89.52 198 GLU A O 1
ATOM 1580 N N . SER A 1 199 ? 5.476 30.306 18.825 1 91.13 199 SER A N 1
ATOM 1581 C CA . SER A 1 199 ? 5.484 31.755 18.654 1 91.13 199 SER A CA 1
ATOM 1582 C C . SER A 1 199 ? 4.068 32.322 18.674 1 91.13 199 SER A C 1
ATOM 1584 O O . SER A 1 199 ? 3.617 32.915 17.692 1 91.13 199 SER A O 1
ATOM 1586 N N . PRO A 1 200 ? 3.464 32.317 19.825 1 93.29 200 PRO A N 1
ATOM 1587 C CA . PRO A 1 200 ? 2.056 32.717 19.899 1 93.29 200 PRO A CA 1
ATOM 1588 C C . PRO A 1 200 ? 1.842 34.188 19.55 1 93.29 200 PRO A C 1
ATOM 1590 O O . PRO A 1 200 ? 0.83 34.54 18.938 1 93.29 200 PRO A O 1
ATOM 1593 N N . GLU A 1 201 ? 2.769 35.047 19.853 1 92.25 201 GLU A N 1
ATOM 1594 C CA . GLU A 1 201 ? 2.607 36.483 19.648 1 92.25 201 GLU A CA 1
ATOM 1595 C C . GLU A 1 201 ? 2.53 36.824 18.163 1 92.25 201 GLU A C 1
ATOM 1597 O O . GLU A 1 201 ? 1.678 37.611 17.745 1 92.25 201 GLU A O 1
ATOM 1602 N N . ASN A 1 202 ? 3.461 36.183 17.457 1 90.75 202 ASN A N 1
ATOM 1603 C CA . ASN A 1 202 ? 3.486 36.439 16.021 1 90.75 202 ASN A CA 1
ATOM 1604 C C . ASN A 1 202 ? 2.193 35.988 15.348 1 90.75 202 ASN A C 1
ATOM 1606 O O . ASN A 1 202 ? 1.675 36.674 14.466 1 90.75 202 ASN A O 1
ATOM 1610 N N . TYR A 1 203 ? 1.602 34.935 15.84 1 94.48 203 TYR A N 1
ATOM 1611 C CA . TYR A 1 203 ? 0.429 34.371 15.181 1 94.48 203 TYR A CA 1
ATOM 1612 C C . TYR A 1 203 ? -0.85 35.024 15.692 1 94.48 203 TYR A C 1
ATOM 1614 O O . TYR A 1 203 ? -1.807 35.202 14.936 1 94.48 203 TYR A O 1
ATOM 1622 N N . THR A 1 204 ? -0.875 35.447 16.915 1 95.42 204 THR A N 1
ATOM 1623 C CA . THR A 1 204 ? -2.078 35.997 17.529 1 95.42 204 THR A CA 1
ATOM 1624 C C . THR A 1 204 ? -2.525 37.262 16.801 1 95.42 204 THR A C 1
ATOM 1626 O O . THR A 1 204 ? -3.716 37.446 16.54 1 95.42 204 THR A O 1
ATOM 1629 N N . ARG A 1 205 ? -1.581 38.089 16.537 1 93.38 205 ARG A N 1
ATOM 1630 C CA . ARG A 1 205 ? -1.896 39.333 15.843 1 93.38 205 ARG A CA 1
ATOM 1631 C C . ARG A 1 205 ? -2.54 39.057 14.488 1 93.38 205 ARG A C 1
ATOM 1633 O O . ARG A 1 205 ? -3.562 39.655 14.147 1 93.38 205 ARG A O 1
ATOM 1640 N N . ALA A 1 206 ? -1.956 38.153 13.74 1 94.83 206 ALA A N 1
ATOM 1641 C CA . ALA A 1 206 ? -2.448 37.81 12.408 1 94.83 206 ALA A CA 1
ATOM 1642 C C . ALA A 1 206 ? -3.795 37.097 12.488 1 94.83 206 ALA A C 1
ATOM 1644 O O . ALA A 1 206 ? -4.665 37.304 11.639 1 94.83 206 ALA A O 1
ATOM 1645 N N . ILE A 1 207 ? -4.074 36.256 13.473 1 95.69 207 ILE A N 1
ATOM 1646 C CA . ILE A 1 207 ? -5.305 35.492 13.647 1 95.69 207 ILE A CA 1
ATOM 1647 C C . ILE A 1 207 ? -6.453 36.436 13.997 1 95.69 207 ILE A C 1
ATOM 1649 O O . ILE A 1 207 ? -7.539 36.344 13.419 1 95.69 207 ILE A O 1
ATOM 1653 N N . ARG A 1 208 ? -6.15 37.364 14.923 1 95.23 208 ARG A N 1
ATOM 1654 C CA . ARG A 1 208 ? -7.177 38.312 15.342 1 95.23 208 ARG A CA 1
ATOM 1655 C C . ARG A 1 208 ? -7.587 39.221 14.188 1 95.23 208 ARG A C 1
ATOM 1657 O O . ARG A 1 208 ? -8.754 39.602 14.076 1 95.23 208 ARG A O 1
ATOM 1664 N N . ALA A 1 209 ? -6.682 39.526 13.367 1 94.92 209 ALA A N 1
ATOM 1665 C CA . ALA A 1 209 ? -6.943 40.384 12.215 1 94.92 209 ALA A CA 1
ATOM 1666 C C . ALA A 1 209 ? -7.536 39.584 11.058 1 94.92 209 ALA A C 1
ATOM 1668 O O . ALA A 1 209 ? -7.913 40.153 10.031 1 94.92 209 ALA A O 1
ATOM 1669 N N . GLN A 1 210 ? -7.642 38.278 11.244 1 95.21 210 GLN A N 1
ATOM 1670 C CA . GLN A 1 210 ? -8.119 37.383 10.195 1 95.21 210 GLN A CA 1
ATOM 1671 C C . GLN A 1 210 ? -7.364 37.615 8.889 1 95.21 210 GLN A C 1
ATOM 1673 O O . GLN A 1 210 ? -7.974 37.717 7.823 1 95.21 210 GLN A O 1
ATOM 1678 N N . ASP A 1 211 ? -6.047 37.834 9.022 1 95.27 211 ASP A N 1
ATOM 1679 C CA . ASP A 1 211 ? -5.183 38.156 7.891 1 95.27 211 ASP A CA 1
ATOM 1680 C C . ASP A 1 211 ? -4.565 36.893 7.295 1 95.27 211 ASP A C 1
ATOM 1682 O O . ASP A 1 211 ? -3.444 36.519 7.646 1 95.27 211 ASP A O 1
ATOM 1686 N N . LYS A 1 212 ? -5.17 36.349 6.351 1 95.91 212 LYS A N 1
ATOM 1687 C CA . LYS A 1 212 ? -4.729 35.108 5.721 1 95.91 212 LYS A CA 1
ATOM 1688 C C . LYS A 1 212 ? -3.365 35.281 5.059 1 95.91 212 LYS A C 1
ATOM 1690 O O . LYS A 1 212 ? -2.53 34.375 5.101 1 95.91 212 LYS A O 1
ATOM 1695 N N . ASP A 1 213 ? -3.161 36.378 4.446 1 95.9 213 ASP A N 1
ATOM 1696 C CA . ASP A 1 213 ? -1.908 36.631 3.74 1 95.9 213 ASP A CA 1
ATOM 1697 C C . ASP A 1 213 ? -0.732 36.686 4.713 1 95.9 213 ASP A C 1
ATOM 1699 O O . ASP A 1 213 ? 0.344 36.159 4.423 1 95.9 213 ASP A O 1
ATOM 1703 N N . ALA A 1 214 ? -0.923 37.362 5.813 1 95.81 214 ALA A N 1
ATOM 1704 C CA . ALA A 1 214 ? 0.125 37.434 6.828 1 95.81 214 ALA A CA 1
ATOM 1705 C C . ALA A 1 214 ? 0.456 36.047 7.373 1 95.81 214 ALA A C 1
ATOM 1707 O O . ALA A 1 214 ? 1.625 35.726 7.6 1 95.81 214 ALA A O 1
ATOM 1708 N N . LEU A 1 215 ? -0.59 35.249 7.602 1 96.57 215 LEU A N 1
ATOM 1709 C CA . LEU A 1 215 ? -0.385 33.888 8.085 1 96.57 215 LEU A CA 1
ATOM 1710 C C . LEU A 1 215 ? 0.371 33.053 7.057 1 96.57 215 LEU A C 1
ATOM 1712 O O . LEU A 1 215 ? 1.271 32.288 7.412 1 96.57 215 LEU A O 1
ATOM 1716 N N . MET A 1 216 ? 0.011 33.221 5.796 1 96.23 216 MET A N 1
ATOM 1717 C CA . MET A 1 216 ? 0.689 32.504 4.72 1 96.23 216 MET A CA 1
ATOM 1718 C C . MET A 1 216 ? 2.171 32.861 4.678 1 96.23 216 MET A C 1
ATOM 1720 O O . MET A 1 216 ? 3.018 31.989 4.476 1 96.23 216 MET A O 1
ATOM 1724 N N . LYS A 1 217 ? 2.487 34.103 4.851 1 94.39 217 LYS A N 1
ATOM 1725 C CA . LYS A 1 217 ? 3.877 34.551 4.845 1 94.39 217 LYS A CA 1
ATOM 1726 C C . LYS A 1 217 ? 4.654 33.948 6.011 1 94.39 217 LYS A C 1
ATOM 1728 O O . LYS A 1 217 ? 5.809 33.546 5.853 1 94.39 217 LYS A O 1
ATOM 1733 N N . LEU A 1 218 ? 4.017 33.865 7.158 1 93.66 218 LEU A N 1
ATOM 1734 C CA . LEU A 1 218 ? 4.651 33.303 8.346 1 93.66 218 LEU A CA 1
ATOM 1735 C C . LEU A 1 218 ? 4.936 31.817 8.158 1 93.66 218 LEU A C 1
ATOM 1737 O O . LEU A 1 218 ? 5.9 31.29 8.717 1 93.66 218 LEU A O 1
ATOM 1741 N N . LEU A 1 219 ? 4.105 31.204 7.33 1 93.99 219 LEU A N 1
ATOM 1742 C CA . LEU A 1 219 ? 4.178 29.755 7.179 1 93.99 219 LEU A CA 1
ATOM 1743 C C . LEU A 1 219 ? 5.092 29.375 6.02 1 93.99 219 LEU A C 1
ATOM 1745 O O . LEU A 1 219 ? 5.41 28.198 5.835 1 93.99 219 LEU A O 1
ATOM 1749 N N . THR A 1 220 ? 5.503 30.309 5.225 1 93.21 220 THR A N 1
ATOM 1750 C CA . THR A 1 220 ? 6.258 30.016 4.012 1 93.21 220 THR A CA 1
ATOM 1751 C C . THR A 1 220 ? 7.759 30.105 4.275 1 93.21 220 THR A C 1
ATOM 1753 O O . THR A 1 220 ? 8.266 31.163 4.656 1 93.21 220 THR A O 1
ATOM 1756 N N . PHE A 1 221 ? 8.431 28.99 4.134 1 92.44 221 PHE A N 1
ATOM 1757 C CA . PHE A 1 221 ? 9.886 28.893 4.175 1 92.44 221 PHE A CA 1
ATOM 1758 C C . PHE A 1 221 ? 10.424 28.29 2.883 1 92.44 221 PHE A C 1
ATOM 1760 O O . PHE A 1 221 ? 10.602 27.074 2.786 1 92.44 221 PHE A O 1
ATOM 1767 N N . THR A 1 222 ? 10.77 29.061 1.991 1 93.37 222 THR A N 1
ATOM 1768 C CA . THR A 1 222 ? 11.094 28.66 0.627 1 93.37 222 THR A CA 1
ATOM 1769 C C . THR A 1 222 ? 12.249 27.663 0.616 1 93.37 222 THR A C 1
ATOM 1771 O O . THR A 1 222 ? 12.252 26.717 -0.174 1 93.37 222 THR A O 1
ATOM 1774 N N . SER A 1 223 ? 13.212 27.858 1.447 1 94.3 223 SER A N 1
ATOM 1775 C CA . SER A 1 223 ? 14.36 26.958 1.496 1 94.3 223 SER A CA 1
ATOM 1776 C C . SER A 1 223 ? 13.943 25.554 1.92 1 94.3 223 SER A C 1
ATOM 1778 O O . SER A 1 223 ? 14.436 24.563 1.377 1 94.3 223 SER A O 1
ATOM 1780 N N . VAL A 1 224 ? 13.072 25.531 2.91 1 92.8 224 VAL A N 1
ATOM 1781 C CA . VAL A 1 224 ? 12.598 24.24 3.398 1 92.8 224 VAL A CA 1
ATOM 1782 C C . VAL A 1 224 ? 11.751 23.561 2.324 1 92.8 224 VAL A C 1
ATOM 1784 O O . VAL A 1 224 ? 11.869 22.354 2.103 1 92.8 224 VAL A O 1
ATOM 1787 N N . GLU A 1 225 ? 10.943 24.378 1.661 1 94.99 225 GLU A N 1
ATOM 1788 C CA . GLU A 1 225 ? 10.101 23.844 0.594 1 94.99 225 GLU A CA 1
ATOM 1789 C C . GLU A 1 225 ? 10.946 23.251 -0.531 1 94.99 225 GLU A C 1
ATOM 1791 O O . GLU A 1 225 ? 10.65 22.163 -1.028 1 94.99 225 GLU A O 1
ATOM 1796 N N . GLU A 1 226 ? 11.967 23.932 -0.911 1 95.93 226 GLU A N 1
ATOM 1797 C CA . GLU A 1 226 ? 12.847 23.446 -1.969 1 95.93 226 GLU A CA 1
ATOM 1798 C C . GLU A 1 226 ? 13.574 22.174 -1.543 1 95.93 226 GLU A C 1
ATOM 1800 O O . GLU A 1 226 ? 13.762 21.261 -2.349 1 95.93 226 GLU A O 1
ATOM 1805 N N . MET A 1 227 ? 13.972 22.182 -0.33 1 95.18 227 MET A N 1
ATOM 1806 C CA . MET A 1 227 ? 14.639 20.997 0.203 1 95.18 227 MET A CA 1
ATOM 1807 C C . MET A 1 227 ? 13.716 19.785 0.153 1 95.18 227 MET A C 1
ATOM 1809 O O . MET A 1 227 ? 14.149 18.683 -0.187 1 95.18 227 MET A O 1
ATOM 1813 N N . ILE A 1 228 ? 12.501 19.986 0.524 1 95.92 228 ILE A N 1
ATOM 1814 C CA . ILE A 1 228 ? 11.529 18.899 0.506 1 95.92 228 ILE A CA 1
ATOM 1815 C C . ILE A 1 228 ? 11.333 18.404 -0.925 1 95.92 228 ILE A C 1
ATOM 1817 O O . ILE A 1 228 ? 11.33 17.197 -1.177 1 95.92 228 ILE A O 1
ATOM 1821 N N . LYS A 1 229 ? 11.159 19.324 -1.87 1 97.25 229 LYS A N 1
ATOM 1822 C CA . LYS A 1 229 ? 10.972 18.966 -3.273 1 97.25 229 LYS A CA 1
ATOM 1823 C C . LYS A 1 229 ? 12.14 18.131 -3.788 1 97.25 229 LYS A C 1
ATOM 1825 O O . LYS A 1 229 ? 11.938 17.129 -4.477 1 97.25 229 LYS A O 1
ATOM 1830 N N . ASN A 1 230 ? 13.313 18.524 -3.433 1 96.38 230 ASN A N 1
ATOM 1831 C CA . ASN A 1 230 ? 14.509 17.805 -3.86 1 96.38 230 ASN A CA 1
ATOM 1832 C C . ASN A 1 230 ? 14.596 16.426 -3.211 1 96.38 230 ASN A C 1
ATOM 1834 O O . ASN A 1 230 ? 14.999 15.457 -3.856 1 96.38 230 ASN A O 1
ATOM 1838 N N . ARG A 1 231 ? 14.265 16.36 -2.003 1 96.31 231 ARG A N 1
ATOM 1839 C CA . ARG A 1 231 ? 14.331 15.091 -1.284 1 96.31 231 ARG A CA 1
ATOM 1840 C C . ARG A 1 231 ? 13.356 14.077 -1.873 1 96.31 231 ARG A C 1
ATOM 1842 O O . ARG A 1 231 ? 13.708 12.913 -2.074 1 96.31 231 ARG A O 1
ATOM 1849 N N . VAL A 1 232 ? 12.133 14.529 -2.139 1 97.61 232 VAL A N 1
ATOM 1850 C CA . VAL A 1 232 ? 11.143 13.588 -2.651 1 97.61 232 VAL A CA 1
ATOM 1851 C C . VAL A 1 232 ? 11.519 13.163 -4.069 1 97.61 232 VAL A C 1
ATOM 1853 O O . VAL A 1 232 ? 11.237 12.035 -4.481 1 97.61 232 VAL A O 1
ATOM 1856 N N . GLU A 1 233 ? 12.116 14.051 -4.824 1 97.12 233 GLU A N 1
ATOM 1857 C CA . GLU A 1 233 ? 12.606 13.658 -6.141 1 97.12 233 GLU A CA 1
ATOM 1858 C C . GLU A 1 233 ? 13.678 12.578 -6.032 1 97.12 233 GLU A C 1
ATOM 1860 O O . GLU A 1 233 ? 13.652 11.592 -6.772 1 97.12 233 GLU A O 1
ATOM 1865 N N . LYS A 1 234 ? 14.628 12.79 -5.156 1 95.85 234 LYS A N 1
ATOM 1866 C CA . LYS A 1 234 ? 15.677 11.802 -4.925 1 95.85 234 LYS A CA 1
ATOM 1867 C C . LYS A 1 234 ? 15.09 10.477 -4.448 1 95.85 234 LYS A C 1
ATOM 1869 O O . LYS A 1 234 ? 15.519 9.408 -4.887 1 95.85 234 LYS A O 1
ATOM 1874 N N . LYS A 1 235 ? 14.185 10.548 -3.536 1 96.21 235 LYS A N 1
ATOM 1875 C CA . LYS A 1 235 ? 13.515 9.339 -3.067 1 96.21 235 LYS A CA 1
ATOM 1876 C C . LYS A 1 235 ? 12.836 8.604 -4.219 1 96.21 235 LYS A C 1
ATOM 1878 O O . LYS A 1 235 ? 12.904 7.376 -4.305 1 96.21 235 LYS A O 1
ATOM 1883 N N . ALA A 1 236 ? 12.105 9.373 -5.034 1 96.8 236 ALA A N 1
ATOM 1884 C CA . ALA A 1 236 ? 11.418 8.77 -6.173 1 96.8 236 ALA A CA 1
ATOM 1885 C C . ALA A 1 236 ? 12.407 8.073 -7.104 1 96.8 236 ALA A C 1
ATOM 1887 O O . ALA A 1 236 ? 12.094 7.03 -7.684 1 96.8 236 ALA A O 1
ATOM 1888 N N . MET A 1 237 ? 13.621 8.599 -7.27 1 95.28 237 MET A N 1
ATOM 1889 C CA . MET A 1 237 ? 14.662 7.983 -8.087 1 95.28 237 MET A CA 1
ATOM 1890 C C . MET A 1 237 ? 15.149 6.682 -7.458 1 95.28 237 MET A C 1
ATOM 1892 O O . MET A 1 237 ? 15.337 5.683 -8.154 1 95.28 237 MET A O 1
ATOM 1896 N N . VAL A 1 238 ? 15.276 6.715 -6.209 1 93.76 238 VAL A N 1
ATOM 1897 C CA . VAL A 1 238 ? 15.809 5.561 -5.494 1 93.76 238 VAL A CA 1
ATOM 1898 C C . VAL A 1 238 ? 14.767 4.446 -5.461 1 93.76 238 VAL A C 1
ATOM 1900 O O . VAL A 1 238 ? 15.07 3.295 -5.785 1 93.76 238 VAL A O 1
ATOM 1903 N N . PHE A 1 239 ? 13.542 4.752 -5.091 1 94.75 239 PHE A N 1
ATOM 1904 C CA . PHE A 1 239 ? 12.504 3.741 -4.928 1 94.75 239 PHE A CA 1
ATOM 1905 C C . PHE A 1 239 ? 11.96 3.3 -6.281 1 94.75 239 PHE A C 1
ATOM 1907 O O . PHE A 1 239 ? 11.405 2.206 -6.406 1 94.75 239 PHE A O 1
ATOM 1914 N N . GLY A 1 240 ? 12.064 4.187 -7.233 1 93.32 240 GLY A N 1
ATOM 1915 C CA . GLY A 1 240 ? 11.472 3.917 -8.534 1 93.32 240 GLY A CA 1
ATOM 1916 C C . GLY A 1 240 ? 12.428 3.24 -9.497 1 93.32 240 GLY A C 1
ATOM 1917 O O . GLY A 1 240 ? 12.044 2.882 -10.612 1 93.32 240 GLY A O 1
ATOM 1918 N N . GLN A 1 241 ? 13.598 3.014 -9.065 1 90.87 241 GLN A N 1
ATOM 1919 C CA . GLN A 1 241 ? 14.58 2.423 -9.968 1 90.87 241 GLN A CA 1
ATOM 1920 C C . GLN A 1 241 ? 14.367 0.918 -10.103 1 90.87 241 GLN A C 1
ATOM 1922 O O . GLN A 1 241 ? 13.782 0.287 -9.221 1 90.87 241 GLN A O 1
ATOM 1927 N N . GLU A 1 242 ? 14.821 0.382 -11.206 1 86.59 242 GLU A N 1
ATOM 1928 C CA . GLU A 1 242 ? 14.878 -1.068 -11.364 1 86.59 242 GLU A CA 1
ATOM 1929 C C . GLU A 1 242 ? 16.128 -1.646 -10.708 1 86.59 242 GLU A C 1
ATOM 1931 O O . GLU A 1 242 ? 17.238 -1.165 -10.943 1 86.59 242 GLU A O 1
ATOM 1936 N N . VAL A 1 243 ? 15.997 -2.497 -9.823 1 84.28 243 VAL A N 1
ATOM 1937 C CA . VAL A 1 243 ? 17.12 -3.088 -9.104 1 84.28 243 VAL A CA 1
ATOM 1938 C C . VAL A 1 243 ? 17.472 -4.442 -9.717 1 84.28 243 VAL A C 1
ATOM 1940 O O . VAL A 1 243 ? 16.644 -5.356 -9.736 1 84.28 243 VAL A O 1
ATOM 1943 N N . ASP A 1 244 ? 18.444 -4.465 -10.514 1 76.46 244 ASP A N 1
ATOM 1944 C CA . ASP A 1 244 ? 18.955 -5.713 -11.072 1 76.46 244 ASP A CA 1
ATOM 1945 C C . ASP A 1 244 ? 20.297 -6.086 -10.445 1 76.46 244 ASP A C 1
ATOM 1947 O O . ASP A 1 244 ? 20.973 -5.237 -9.862 1 76.46 244 ASP A O 1
ATOM 1951 N N . LEU A 1 245 ? 20.555 -7.345 -10.353 1 69.94 245 LEU A N 1
ATOM 1952 C CA . LEU A 1 245 ? 21.84 -7.798 -9.83 1 69.94 245 LEU A CA 1
ATOM 1953 C C . LEU A 1 245 ? 22.981 -7.372 -10.747 1 69.94 245 LEU A C 1
ATOM 1955 O O . LEU A 1 245 ? 24.119 -7.218 -10.299 1 69.94 245 LEU A O 1
ATOM 1959 N N . LYS A 1 246 ? 22.647 -7.381 -11.984 1 62.45 246 LYS A N 1
ATOM 1960 C CA . LYS A 1 246 ? 23.7 -6.947 -12.897 1 62.45 246 LYS A CA 1
ATOM 1961 C C . LYS A 1 246 ? 23.755 -5.425 -12.989 1 62.45 246 LYS A C 1
ATOM 1963 O O . LYS A 1 246 ? 22.717 -4.76 -12.994 1 62.45 246 LYS A O 1
ATOM 1968 N N . GLU A 1 247 ? 24.697 -4.71 -12.344 1 56.07 247 GLU A N 1
ATOM 1969 C CA . GLU A 1 247 ? 24.944 -3.275 -12.238 1 56.07 247 GLU A CA 1
ATOM 1970 C C . GLU A 1 247 ? 24.584 -2.555 -13.535 1 56.07 247 GLU A C 1
ATOM 1972 O O . GLU A 1 247 ? 24.843 -1.359 -13.68 1 56.07 247 GLU A O 1
ATOM 1977 N N . ASN A 1 248 ? 24.098 -3.259 -14.573 1 50.2 248 ASN A N 1
ATOM 1978 C CA . ASN A 1 248 ? 24.148 -2.557 -15.852 1 50.2 248 ASN A CA 1
ATOM 1979 C C . ASN A 1 248 ? 23.214 -1.35 -15.865 1 50.2 248 ASN A C 1
ATOM 1981 O O . ASN A 1 248 ? 22.55 -1.063 -14.868 1 50.2 248 ASN A O 1
ATOM 1985 N N . ASP A 1 249 ? 22.689 -1.069 -17.336 1 50.47 249 ASP A N 1
ATOM 1986 C CA . ASP A 1 249 ? 22.274 0.012 -18.224 1 50.47 249 ASP A CA 1
ATOM 1987 C C . ASP A 1 249 ? 20.929 0.592 -17.793 1 50.47 249 ASP A C 1
ATOM 1989 O O . ASP A 1 249 ? 20.304 1.347 -18.54 1 50.47 249 ASP A O 1
ATOM 1993 N N . ASN A 1 250 ? 20.331 0.043 -16.942 1 54.68 250 ASN A N 1
ATOM 1994 C CA . ASN A 1 250 ? 18.986 0.595 -16.814 1 54.68 250 ASN A CA 1
ATOM 1995 C C . ASN A 1 250 ? 18.993 1.92 -16.058 1 54.68 250 ASN A C 1
ATOM 1997 O O . ASN A 1 250 ? 18.086 2.195 -15.27 1 54.68 250 ASN A O 1
ATOM 2001 N N . VAL A 1 251 ? 20.156 2.657 -16.26 1 58.21 251 VAL A N 1
ATOM 2002 C CA . VAL A 1 251 ? 20.282 4.014 -15.738 1 58.21 251 VAL A CA 1
ATOM 2003 C C . VAL A 1 251 ? 19.266 4.927 -16.419 1 58.21 251 VAL A C 1
ATOM 2005 O O . VAL A 1 251 ? 19.206 4.991 -17.65 1 58.21 251 VAL A O 1
ATOM 2008 N N . GLY A 1 252 ? 18.183 5.365 -15.704 1 63.71 252 GLY A N 1
ATOM 2009 C CA . GLY A 1 252 ? 17.273 6.404 -16.161 1 63.71 252 GLY A CA 1
ATOM 2010 C C . GLY A 1 252 ? 15.837 5.93 -16.275 1 63.71 252 GLY A C 1
ATOM 2011 O O . GLY A 1 252 ? 14.93 6.731 -16.513 1 63.71 252 GLY A O 1
ATOM 2012 N N . LYS A 1 253 ? 15.613 4.612 -16.086 1 81.77 253 LYS A N 1
ATOM 2013 C CA . LYS A 1 253 ? 14.214 4.2 -16.16 1 81.77 253 LYS A CA 1
ATOM 2014 C C . LYS A 1 253 ? 13.605 4.068 -14.768 1 81.77 253 LYS A C 1
ATOM 2016 O O . LYS A 1 253 ? 14.157 3.382 -13.905 1 81.77 253 LYS A O 1
ATOM 2021 N N . TYR A 1 254 ? 12.572 4.845 -14.589 1 91.94 254 TYR A N 1
ATOM 2022 C CA . TYR A 1 254 ? 11.909 4.859 -13.29 1 91.94 254 TYR A CA 1
ATOM 2023 C C . TYR A 1 254 ? 10.466 4.382 -13.41 1 91.94 254 TYR A C 1
ATOM 2025 O O . TYR A 1 254 ? 9.808 4.622 -14.425 1 91.94 254 TYR A O 1
ATOM 2033 N N . LYS A 1 255 ? 10.06 3.727 -12.472 1 93.09 255 LYS A N 1
ATOM 2034 C CA . LYS A 1 255 ? 8.691 3.222 -12.42 1 93.09 255 LYS A CA 1
ATOM 2035 C C . LYS A 1 255 ? 7.685 4.368 -12.351 1 93.09 255 LYS A C 1
ATOM 2037 O O . LYS A 1 255 ? 6.532 4.214 -12.758 1 93.09 255 LYS A O 1
ATOM 2042 N N . VAL A 1 256 ? 8.099 5.457 -11.781 1 94.14 256 VAL A N 1
ATOM 2043 C CA . VAL A 1 256 ? 7.396 6.736 -11.794 1 94.14 256 VAL A CA 1
ATOM 2044 C C . VAL A 1 256 ? 8.387 7.868 -12.053 1 94.14 256 VAL A C 1
ATOM 2046 O O . VAL A 1 256 ? 9.505 7.854 -11.532 1 94.14 256 VAL A O 1
ATOM 2049 N N . ASN A 1 257 ? 7.972 8.799 -12.866 1 95.19 257 ASN A N 1
ATOM 2050 C CA . ASN A 1 257 ? 8.849 9.928 -13.158 1 95.19 257 ASN A CA 1
ATOM 2051 C C . ASN A 1 257 ? 9.138 10.753 -11.907 1 95.19 257 ASN A C 1
ATOM 2053 O O . ASN A 1 257 ? 8.24 11.397 -11.362 1 95.19 257 ASN A O 1
ATOM 2057 N N . PRO A 1 258 ? 10.364 10.784 -11.5 1 96.3 258 PRO A N 1
ATOM 2058 C CA . PRO A 1 258 ? 10.707 11.506 -10.273 1 96.3 258 PRO A CA 1
ATOM 2059 C C . PRO A 1 258 ? 10.312 12.98 -10.326 1 96.3 258 PRO A C 1
ATOM 2061 O O . PRO A 1 258 ? 9.938 13.56 -9.304 1 96.3 258 PRO A O 1
ATOM 2064 N N . SER A 1 259 ? 10.378 13.598 -11.492 1 96.89 259 SER A N 1
ATOM 2065 C CA . SER A 1 259 ? 10.032 15.01 -11.621 1 96.89 259 SER A CA 1
ATOM 2066 C C . SER A 1 259 ? 8.549 15.242 -11.353 1 96.89 259 SER A C 1
ATOM 2068 O O . SER A 1 259 ? 8.157 16.312 -10.884 1 96.89 259 SER A O 1
ATOM 2070 N N . VAL A 1 260 ? 7.761 14.25 -11.67 1 97.4 260 VAL A N 1
ATOM 2071 C CA . VAL A 1 260 ? 6.33 14.35 -11.402 1 97.4 260 VAL A CA 1
ATOM 2072 C C . VAL A 1 260 ? 6.087 14.382 -9.895 1 97.4 260 VAL A C 1
ATOM 2074 O O . VAL A 1 260 ? 5.204 15.098 -9.417 1 97.4 260 VAL A O 1
ATOM 2077 N N . VAL A 1 261 ? 6.859 13.64 -9.149 1 97.85 261 VAL A N 1
ATOM 2078 C CA . VAL A 1 261 ? 6.715 13.602 -7.697 1 97.85 261 VAL A CA 1
ATOM 2079 C C . VAL A 1 261 ? 7.133 14.944 -7.101 1 97.85 261 VAL A C 1
ATOM 2081 O O . VAL A 1 261 ? 6.479 15.456 -6.189 1 97.85 261 VAL A O 1
ATOM 2084 N N . SER A 1 262 ? 8.207 15.434 -7.618 1 97.75 262 SER A N 1
ATOM 2085 C CA . SER A 1 262 ? 8.633 16.761 -7.186 1 97.75 262 SER A CA 1
ATOM 2086 C C . SER A 1 262 ? 7.57 17.81 -7.4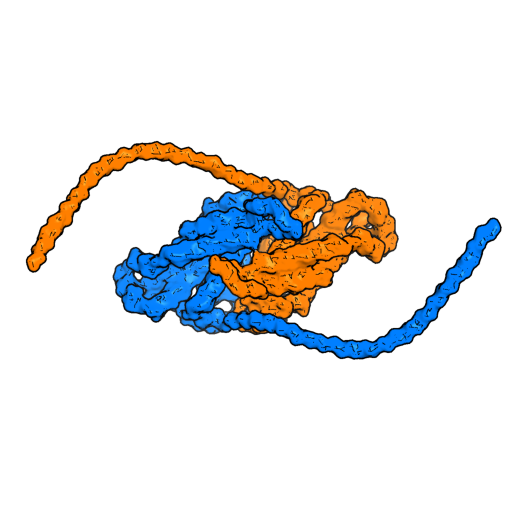96 1 97.75 262 SER A C 1
ATOM 2088 O O . SER A 1 262 ? 7.282 18.674 -6.664 1 97.75 262 SER A O 1
ATOM 2090 N N . ARG A 1 263 ? 7.034 17.767 -8.64 1 97.87 263 ARG A N 1
ATOM 2091 C CA . ARG A 1 263 ? 5.97 18.678 -9.049 1 97.87 263 ARG A CA 1
ATOM 2092 C C . ARG A 1 263 ? 4.743 18.522 -8.156 1 97.87 263 ARG A C 1
ATOM 2094 O O . ARG A 1 263 ? 4.126 19.514 -7.761 1 97.87 263 ARG A O 1
ATOM 2101 N N . LEU A 1 264 ? 4.363 17.322 -7.87 1 98.52 264 LEU A N 1
ATOM 2102 C CA . LEU A 1 264 ? 3.249 17.038 -6.972 1 98.52 264 LEU A CA 1
ATOM 2103 C C . LEU A 1 264 ? 3.41 17.786 -5.653 1 98.52 264 LEU A C 1
ATOM 2105 O O . LEU A 1 264 ? 2.481 18.457 -5.197 1 98.52 264 LEU A O 1
ATOM 2109 N N . TYR A 1 265 ? 4.566 17.721 -5.075 1 98.39 265 TYR A N 1
ATOM 2110 C CA . TYR A 1 265 ? 4.795 18.374 -3.791 1 98.39 265 TYR A CA 1
ATOM 2111 C C . TYR A 1 265 ? 4.824 19.889 -3.946 1 98.39 265 TYR A C 1
ATOM 2113 O O . TYR A 1 265 ? 4.265 20.615 -3.12 1 98.39 265 TYR A O 1
ATOM 2121 N N . GLY A 1 266 ? 5.457 20.297 -4.993 1 97.83 266 GLY A N 1
ATOM 2122 C CA . GLY A 1 266 ? 5.607 21.73 -5.188 1 97.83 266 GLY A CA 1
ATOM 2123 C C . GLY A 1 266 ? 4.305 22.423 -5.542 1 97.83 266 GLY A C 1
ATOM 2124 O O . GLY A 1 266 ? 4.013 23.507 -5.031 1 97.83 266 GLY A O 1
ATOM 2125 N N . GLU A 1 267 ? 3.495 21.787 -6.299 1 97.57 267 GLU A N 1
ATOM 2126 C CA . GLU A 1 267 ? 2.321 22.453 -6.855 1 97.57 267 GLU A CA 1
ATOM 2127 C C . GLU A 1 267 ? 1.077 22.169 -6.017 1 97.57 267 GLU A C 1
ATOM 2129 O O . GLU A 1 267 ? 0.155 22.986 -5.969 1 97.57 267 GLU A O 1
ATOM 2134 N N . TRP A 1 268 ? 1.109 21.061 -5.313 1 98.32 268 TRP A N 1
ATOM 2135 C CA . TRP A 1 268 ? -0.176 20.721 -4.712 1 98.32 268 TRP A CA 1
ATOM 2136 C C . TRP A 1 268 ? -0.012 20.378 -3.235 1 98.32 268 TRP A C 1
ATOM 2138 O O . TRP A 1 268 ? -0.646 20.993 -2.374 1 98.32 268 TRP A O 1
ATOM 2148 N N . VAL A 1 269 ? 0.88 19.486 -2.846 1 98.49 269 VAL A N 1
ATOM 2149 C CA . VAL A 1 269 ? 0.959 18.988 -1.477 1 98.49 269 VAL A CA 1
ATOM 2150 C C . VAL A 1 269 ? 1.335 20.127 -0.533 1 98.49 269 VAL A C 1
ATOM 2152 O O . VAL A 1 269 ? 0.676 20.34 0.488 1 98.49 269 VAL A O 1
ATOM 2155 N N . ILE A 1 270 ? 2.386 20.848 -0.856 1 98.08 270 ILE A N 1
ATOM 2156 C CA . ILE A 1 270 ? 2.871 21.896 0.035 1 98.08 270 ILE A CA 1
ATOM 2157 C C . ILE A 1 270 ? 1.852 23.032 0.1 1 98.08 270 ILE A C 1
ATOM 2159 O O . ILE A 1 270 ? 1.44 23.442 1.188 1 98.08 270 ILE A O 1
ATOM 2163 N N . PRO A 1 271 ? 1.318 23.484 -1.043 1 97.7 271 PRO A N 1
ATOM 2164 C CA . PRO A 1 271 ? 0.324 24.558 -0.983 1 97.7 271 PRO A CA 1
ATOM 2165 C C . PRO A 1 271 ? -0.943 24.149 -0.236 1 97.7 271 PRO A C 1
ATOM 2167 O O . PRO A 1 271 ? -1.488 24.937 0.541 1 97.7 271 PRO A O 1
ATOM 2170 N N . LEU A 1 272 ? -1.438 22.972 -0.442 1 98.19 272 LEU A N 1
ATOM 2171 C CA . LEU A 1 272 ? -2.651 22.528 0.235 1 98.19 272 LEU A CA 1
ATOM 2172 C C . LEU A 1 272 ? -2.403 22.343 1.729 1 98.19 272 LEU A C 1
ATOM 2174 O O . LEU A 1 272 ? -3.298 22.576 2.544 1 98.19 272 LEU A O 1
ATOM 2178 N N . THR A 1 273 ? -1.187 21.912 2.091 1 97.93 273 THR A N 1
ATOM 2179 C CA . THR A 1 273 ? -0.832 21.819 3.502 1 97.93 273 THR A CA 1
ATOM 2180 C C . THR A 1 273 ? -0.882 23.193 4.164 1 97.93 273 THR A C 1
ATOM 2182 O O . THR A 1 273 ? -1.41 23.337 5.269 1 97.93 273 THR A O 1
ATOM 2185 N N . LYS A 1 274 ? -0.303 24.195 3.477 1 97.61 274 LYS A N 1
ATOM 2186 C CA . LYS A 1 274 ? -0.326 25.554 4.009 1 97.61 274 LYS A CA 1
ATOM 2187 C C . LYS A 1 274 ? -1.756 26.076 4.121 1 97.61 274 LYS A C 1
ATOM 2189 O O . LYS A 1 274 ? -2.087 26.795 5.066 1 97.61 274 LYS A O 1
ATOM 2194 N N . PHE A 1 275 ? -2.531 25.716 3.14 1 97.32 275 PHE A N 1
ATOM 2195 C CA . PHE A 1 275 ? -3.937 26.099 3.187 1 97.32 275 PHE A CA 1
ATOM 2196 C C . PHE A 1 275 ? -4.607 25.551 4.441 1 97.32 275 PHE A C 1
ATOM 2198 O O . PHE A 1 275 ? -5.328 26.274 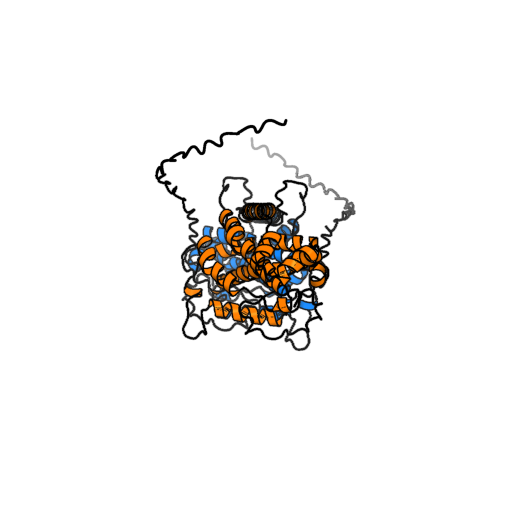5.132 1 97.32 275 PHE A O 1
ATOM 2205 N N . VAL A 1 276 ? -4.368 24.303 4.758 1 97.49 276 VAL A N 1
ATOM 2206 C CA . VAL A 1 276 ? -4.931 23.668 5.945 1 97.49 276 VAL A CA 1
ATOM 2207 C C . VAL A 1 276 ? -4.39 24.347 7.201 1 97.49 276 VAL A C 1
ATOM 2209 O O . VAL A 1 276 ? -5.128 24.559 8.166 1 97.49 276 VAL A O 1
ATOM 2212 N N . GLU A 1 277 ? -3.107 24.691 7.225 1 97.28 277 GLU A N 1
ATOM 2213 C CA . GLU A 1 277 ? -2.501 25.378 8.361 1 97.28 277 GLU A CA 1
ATOM 2214 C C . GLU A 1 277 ? -3.181 26.719 8.622 1 97.28 277 GLU A C 1
ATOM 2216 O O . GLU A 1 277 ? -3.504 27.045 9.767 1 97.28 277 GLU A O 1
ATOM 2221 N N . VAL A 1 278 ? -3.398 27.438 7.53 1 97.45 278 VAL A N 1
ATOM 2222 C CA . VAL A 1 278 ? -4.016 28.753 7.659 1 97.45 278 VAL A CA 1
ATOM 2223 C C . VAL A 1 278 ? -5.445 28.604 8.175 1 97.45 278 VAL A C 1
ATOM 2225 O O . VAL A 1 278 ? -5.859 29.321 9.09 1 97.45 278 VAL A O 1
ATOM 2228 N N . GLU A 1 279 ? -6.211 27.686 7.594 1 96.23 279 GLU A N 1
ATOM 2229 C CA . GLU A 1 279 ? -7.588 27.465 8.026 1 96.23 279 GLU A CA 1
ATOM 2230 C C . GLU A 1 279 ? -7.649 27.086 9.503 1 96.23 279 GLU A C 1
ATOM 2232 O O . GLU A 1 279 ? -8.549 27.521 10.224 1 96.23 279 GLU A O 1
ATOM 2237 N N . TYR A 1 280 ? -6.751 26.302 9.947 1 96.67 280 TYR A N 1
ATOM 2238 C CA . TYR A 1 280 ? -6.692 25.898 11.347 1 96.67 280 TYR A CA 1
ATOM 2239 C C . TYR A 1 280 ? -6.37 27.087 12.245 1 96.67 280 TYR A C 1
ATOM 2241 O O . TYR A 1 280 ? -7.009 27.28 13.282 1 96.67 280 TYR A O 1
ATOM 2249 N N . LEU A 1 281 ? -5.388 27.913 11.853 1 96.59 281 LEU A N 1
ATOM 2250 C CA . LEU A 1 281 ? -4.94 29.034 12.673 1 96.59 281 LEU A CA 1
ATOM 2251 C C . LEU A 1 281 ? -6.031 30.093 12.788 1 96.59 281 LEU A C 1
ATOM 2253 O O . LEU A 1 281 ? -6.175 30.731 13.833 1 96.59 281 LEU A O 1
ATOM 2257 N N . LEU A 1 282 ? -6.786 30.248 11.748 1 95.35 282 LEU A N 1
ATOM 2258 C CA . LEU A 1 282 ? -7.835 31.262 11.751 1 95.35 282 LEU A CA 1
ATOM 2259 C C . LEU A 1 282 ? -8.893 30.947 12.803 1 95.35 282 LEU A C 1
ATOM 2261 O O . LEU A 1 282 ? -9.578 31.849 13.29 1 95.35 282 LEU A O 1
ATOM 2265 N N . CYS A 1 283 ? -8.98 29.681 13.167 1 91.89 283 CYS A N 1
ATOM 2266 C CA . CYS A 1 283 ? -10.001 29.324 14.146 1 91.89 283 CYS A CA 1
ATOM 2267 C C . CYS A 1 283 ? -9.37 28.954 15.483 1 91.89 283 CYS A C 1
ATOM 2269 O O . CYS A 1 283 ? -10.066 28.527 16.406 1 91.89 283 CYS A O 1
ATOM 2271 N N . ARG A 1 284 ? -8.11 29.143 15.633 1 92.26 284 ARG A N 1
ATOM 2272 C CA . ARG A 1 284 ? -7.373 28.631 16.783 1 92.26 284 ARG A CA 1
ATOM 2273 C C . ARG A 1 284 ? -7.69 29.436 18.039 1 92.26 284 ARG A C 1
ATOM 2275 O O . ARG A 1 284 ? -7.546 28.935 19.156 1 92.26 284 ARG A O 1
ATOM 2282 N N . LEU A 1 285 ? -8.147 30.712 17.956 1 88.91 285 LEU A N 1
ATOM 2283 C CA . LEU A 1 285 ? -8.432 31.555 19.112 1 88.91 285 LEU A CA 1
ATOM 2284 C C . LEU A 1 285 ? -9.934 31.669 19.345 1 88.91 285 LEU A C 1
ATOM 2286 O O . LEU A 1 285 ? -10.378 32.449 20.191 1 88.91 285 LEU A O 1
ATOM 2290 N N . ASP A 1 286 ? -10.754 30.915 18.688 1 82.4 286 ASP A N 1
ATOM 2291 C CA . ASP A 1 286 ? -12.199 30.94 18.895 1 82.4 286 ASP A CA 1
ATOM 2292 C C . ASP A 1 286 ? -12.578 30.253 20.205 1 82.4 286 ASP A C 1
ATOM 2294 O O . ASP A 1 286 ? -11.865 29.365 20.676 1 82.4 286 ASP A O 1
ATOM 2298 N N . MET B 1 1 ? 34.474 66.918 7.671 1 20.89 1 MET B N 1
ATOM 2299 C CA . MET B 1 1 ? 34.318 67.397 6.301 1 20.89 1 MET B CA 1
ATOM 2300 C C . MET B 1 1 ? 33.482 66.425 5.476 1 20.89 1 MET B C 1
ATOM 2302 O O . MET B 1 1 ? 33.87 65.27 5.288 1 20.89 1 MET B O 1
ATOM 2306 N N . ALA B 1 2 ? 32.035 66.538 5.58 1 23.37 2 ALA B N 1
ATOM 2307 C CA . ALA B 1 2 ? 30.717 65.909 5.527 1 23.37 2 ALA B CA 1
ATOM 2308 C C . ALA B 1 2 ? 30.253 65.728 4.084 1 23.37 2 ALA B C 1
ATOM 2310 O O . ALA B 1 2 ? 29.609 66.614 3.518 1 23.37 2 ALA B O 1
ATOM 2311 N N . ALA B 1 3 ? 31.389 65.384 3.123 1 22.56 3 ALA B N 1
ATOM 2312 C CA . ALA B 1 3 ? 31.256 65.46 1.671 1 22.56 3 ALA B CA 1
ATOM 2313 C C . ALA B 1 3 ? 30.087 64.61 1.182 1 22.56 3 ALA B C 1
ATOM 2315 O O . ALA B 1 3 ? 29.968 63.438 1.547 1 22.56 3 ALA B O 1
ATOM 2316 N N . LYS B 1 4 ? 28.946 65.256 0.775 1 21.61 4 LYS B N 1
ATOM 2317 C CA . LYS B 1 4 ? 27.568 65.15 0.304 1 21.61 4 LYS B CA 1
ATOM 2318 C C . LYS B 1 4 ? 27.491 64.353 -0.995 1 21.61 4 LYS B C 1
ATOM 2320 O O . LYS B 1 4 ? 27.826 64.865 -2.065 1 21.61 4 LYS B O 1
ATOM 2325 N N . PHE B 1 5 ? 28.158 63.005 -0.974 1 23 5 PHE B N 1
ATOM 2326 C CA . PHE B 1 5 ? 28.379 62.187 -2.161 1 23 5 PHE B CA 1
ATOM 2327 C C . PHE B 1 5 ? 27.075 61.97 -2.919 1 23 5 PHE B C 1
ATOM 2329 O O . PHE B 1 5 ? 26.069 61.565 -2.332 1 23 5 PHE B O 1
ATOM 2336 N N . LEU B 1 6 ? 26.792 62.814 -3.921 1 20.1 6 LEU B N 1
ATOM 2337 C CA . LEU B 1 6 ? 25.694 63.044 -4.854 1 20.1 6 LEU B CA 1
ATOM 2338 C C . LEU B 1 6 ? 25.364 61.774 -5.629 1 20.1 6 LEU B C 1
ATOM 2340 O O . LEU B 1 6 ? 26.197 61.27 -6.386 1 20.1 6 LEU B O 1
ATOM 2344 N N . CYS B 1 7 ? 24.619 60.727 -4.977 1 19.67 7 CYS B N 1
ATOM 2345 C CA . CYS B 1 7 ? 24.19 59.404 -5.416 1 19.67 7 CYS B CA 1
ATOM 2346 C C . CYS B 1 7 ? 23.293 59.502 -6.644 1 19.67 7 CYS B C 1
ATOM 2348 O O . CYS B 1 7 ? 22.168 59.996 -6.558 1 19.67 7 CYS B O 1
ATOM 2350 N N . LEU B 1 8 ? 23.912 59.907 -7.817 1 19.11 8 LEU B N 1
ATOM 2351 C CA . LEU B 1 8 ? 23.211 60.175 -9.068 1 19.11 8 LEU B CA 1
ATOM 2352 C C . LEU B 1 8 ? 22.454 58.94 -9.543 1 19.11 8 LEU B C 1
ATOM 2354 O O . LEU B 1 8 ? 23.052 57.882 -9.751 1 19.11 8 LEU B O 1
ATOM 2358 N N . PHE B 1 9 ? 21.144 58.746 -9.189 1 20.62 9 PHE B N 1
ATOM 2359 C CA . PHE B 1 9 ? 20.14 57.71 -9.398 1 20.62 9 PHE B CA 1
ATOM 2360 C C . PHE B 1 9 ? 19.73 57.642 -10.865 1 20.62 9 PHE B C 1
ATOM 2362 O O . PHE B 1 9 ? 19.053 58.541 -11.368 1 20.62 9 PHE B O 1
ATOM 2369 N N . PHE B 1 10 ? 20.754 57.474 -11.823 1 20.36 10 PHE B N 1
ATOM 2370 C CA . PHE B 1 10 ? 20.31 57.555 -13.209 1 20.36 10 PHE B CA 1
ATOM 2371 C C . PHE B 1 10 ? 19.279 56.475 -13.512 1 20.36 10 PHE B C 1
ATOM 2373 O O . PHE B 1 10 ? 19.482 55.305 -13.181 1 20.36 10 PHE B O 1
ATOM 2380 N N . VAL B 1 11 ? 17.98 56.771 -13.647 1 20.29 11 VAL B N 1
ATOM 2381 C CA . VAL B 1 11 ? 16.717 56.067 -13.841 1 20.29 11 VAL B CA 1
ATOM 2382 C C . VAL B 1 11 ? 16.645 55.517 -15.264 1 20.29 11 VAL B C 1
ATOM 2384 O O . VAL B 1 11 ? 15.667 54.864 -15.635 1 20.29 11 VAL B O 1
ATOM 2387 N N . VAL B 1 12 ? 17.774 55.407 -16.055 1 21.88 12 VAL B N 1
ATOM 2388 C CA . VAL B 1 12 ? 17.35 55.372 -17.45 1 21.88 12 VAL B CA 1
ATOM 2389 C C . VAL B 1 12 ? 16.424 54.179 -17.679 1 21.88 12 VAL B C 1
ATOM 2391 O O . VAL B 1 12 ? 16.582 53.132 -17.047 1 21.88 12 VAL B O 1
ATOM 2394 N N . THR B 1 13 ? 15.296 54.338 -18.404 1 21.93 13 THR B N 1
ATOM 2395 C CA . THR B 1 13 ? 14.05 53.786 -18.925 1 21.93 13 THR B CA 1
ATOM 2396 C C . THR B 1 13 ? 14.331 52.682 -19.94 1 21.93 13 THR B C 1
ATOM 2398 O O . THR B 1 13 ? 14.78 52.956 -21.055 1 21.93 13 THR B O 1
ATOM 2401 N N . PHE B 1 14 ? 15.27 51.741 -19.66 1 21.02 14 PHE B N 1
ATOM 2402 C CA . PHE B 1 14 ? 15.623 50.824 -20.737 1 21.02 14 PHE B CA 1
ATOM 2403 C C . PHE B 1 14 ? 14.382 50.129 -21.285 1 21.02 14 PHE B C 1
ATOM 2405 O O . PHE B 1 14 ? 13.498 49.733 -20.523 1 21.02 14 PHE B O 1
ATOM 2412 N N . SER B 1 15 ? 13.917 50.581 -22.441 1 21.87 15 SER B N 1
ATOM 2413 C CA . SER B 1 15 ? 12.911 50.136 -23.4 1 21.87 15 SER B CA 1
ATOM 2414 C C . SER B 1 15 ? 13.024 48.639 -23.665 1 21.87 15 SER B C 1
ATOM 2416 O O . SER B 1 15 ? 14.041 48.169 -24.179 1 21.87 15 SER B O 1
ATOM 2418 N N . TRP B 1 16 ? 12.734 47.792 -22.664 1 20.85 16 TRP B N 1
ATOM 2419 C CA . TRP B 1 16 ? 12.854 46.339 -22.706 1 20.85 16 TRP B CA 1
ATOM 2420 C C . TRP B 1 16 ? 12.089 45.763 -23.893 1 20.85 16 TRP B C 1
ATOM 2422 O O . TRP B 1 16 ? 10.883 45.981 -24.026 1 20.85 16 TRP B O 1
ATOM 2432 N N . GLY B 1 17 ? 12.691 45.966 -25.119 1 21.02 17 GLY B N 1
ATOM 2433 C CA . GLY B 1 17 ? 12.225 45.3 -26.324 1 21.02 17 GLY B CA 1
ATOM 2434 C C . GLY B 1 17 ? 11.811 43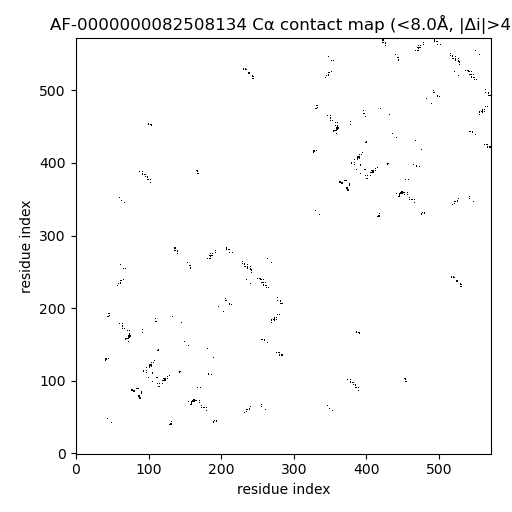.859 -26.088 1 21.02 17 GLY B C 1
ATOM 2435 O O . GLY B 1 17 ? 12.527 43.102 -25.431 1 21.02 17 GLY B O 1
ATOM 2436 N N . PHE B 1 18 ? 10.514 43.587 -26.049 1 22.38 18 PHE B N 1
ATOM 2437 C CA . PHE B 1 18 ? 9.742 42.364 -25.862 1 22.38 18 PHE B CA 1
ATOM 2438 C C . PHE B 1 18 ? 10.137 41.312 -26.891 1 22.38 18 PHE B C 1
ATOM 2440 O O . PHE B 1 18 ? 9.668 41.343 -28.03 1 22.38 18 PHE B O 1
ATOM 2447 N N . VAL B 1 19 ? 11.469 41.138 -27.218 1 23.86 19 VAL B N 1
ATOM 2448 C CA . VAL B 1 19 ? 11.639 40.11 -28.24 1 23.86 19 VAL B CA 1
ATOM 2449 C C . VAL B 1 19 ? 10.908 38.837 -27.819 1 23.86 19 VAL B C 1
ATOM 2451 O O . VAL B 1 19 ? 11.042 38.385 -26.68 1 23.86 19 VAL B O 1
ATOM 2454 N N . GLY B 1 20 ? 9.855 38.522 -28.494 1 20.89 20 GLY B N 1
ATOM 2455 C CA . GLY B 1 20 ? 8.959 37.378 -28.557 1 20.89 20 GLY B CA 1
ATOM 2456 C C . GLY B 1 20 ? 9.69 36.048 -28.57 1 20.89 20 GLY B C 1
ATOM 2457 O O . GLY B 1 20 ? 10.4 35.733 -29.526 1 20.89 20 GLY B O 1
ATOM 2458 N N . PHE B 1 21 ? 10.519 35.801 -27.501 1 21.91 21 PHE B N 1
ATOM 2459 C CA . PHE B 1 21 ? 11.187 34.505 -27.516 1 21.91 21 PHE B CA 1
ATOM 2460 C C . PHE B 1 21 ? 10.186 33.384 -27.77 1 21.91 21 PHE B C 1
ATOM 2462 O O . PHE B 1 21 ? 9.187 33.264 -27.058 1 21.91 21 PHE B O 1
ATOM 2469 N N . SER B 1 22 ? 9.976 33.066 -29.043 1 21.32 22 SER B N 1
ATOM 2470 C CA . SER B 1 22 ? 9.355 31.838 -29.527 1 21.32 22 SER B CA 1
ATOM 2471 C C . SER B 1 22 ? 9.871 30.62 -28.767 1 21.32 22 SER B C 1
ATOM 2473 O O . SER B 1 22 ? 11.059 30.298 -28.834 1 21.32 22 SER B O 1
ATOM 2475 N N . ALA B 1 23 ? 9.579 30.498 -27.528 1 21.22 23 ALA B N 1
ATOM 2476 C CA . ALA B 1 23 ? 9.916 29.298 -26.766 1 21.22 23 ALA B CA 1
ATOM 2477 C C . ALA B 1 23 ? 9.627 28.036 -27.575 1 21.22 23 ALA B C 1
ATOM 2479 O O . ALA B 1 23 ? 8.478 27.773 -27.937 1 21.22 23 ALA B O 1
ATOM 2480 N N . ALA B 1 24 ? 10.541 27.664 -28.449 1 23.56 24 ALA B N 1
ATOM 2481 C CA . ALA B 1 24 ? 10.54 26.305 -28.985 1 23.56 24 ALA B CA 1
ATOM 2482 C C . ALA B 1 24 ? 10.277 25.282 -27.883 1 23.56 24 ALA B C 1
ATOM 2484 O O . ALA B 1 24 ? 11.045 25.184 -26.923 1 23.56 24 ALA B O 1
ATOM 2485 N N . ILE B 1 25 ? 9.052 25.069 -27.534 1 26.23 25 ILE B N 1
ATOM 2486 C CA . ILE B 1 25 ? 8.514 23.977 -26.731 1 26.23 25 ILE B CA 1
ATOM 2487 C C . ILE B 1 25 ? 9.24 22.678 -27.073 1 26.23 25 ILE B C 1
ATOM 2489 O O . ILE B 1 25 ? 9.152 22.189 -28.202 1 26.23 25 ILE B O 1
ATOM 2493 N N . GLY B 1 26 ? 10.466 22.56 -26.599 1 22.57 26 GLY B N 1
ATOM 2494 C CA . GLY B 1 26 ? 11.205 21.317 -26.755 1 22.57 26 GLY B CA 1
ATOM 2495 C C . GLY B 1 26 ? 10.335 20.083 -26.602 1 22.57 26 GLY B C 1
ATOM 2496 O O . GLY B 1 26 ? 9.336 20.106 -25.881 1 22.57 26 GLY B O 1
ATOM 2497 N N . ASN B 1 27 ? 10.433 19.119 -27.556 1 25.72 27 ASN B N 1
ATOM 2498 C CA . ASN B 1 27 ? 9.892 17.782 -27.777 1 25.72 27 ASN B CA 1
ATOM 2499 C C . ASN B 1 27 ? 9.975 16.928 -26.515 1 25.72 27 ASN B C 1
ATOM 2501 O O . ASN B 1 27 ? 11.067 16.556 -26.083 1 25.72 27 ASN B O 1
ATOM 2505 N N . THR B 1 28 ? 9.243 17.271 -25.485 1 26.93 28 THR B N 1
ATOM 2506 C CA . THR B 1 28 ? 9.146 16.35 -24.358 1 26.93 28 THR B CA 1
ATOM 2507 C C . THR B 1 28 ? 8.92 14.922 -24.845 1 26.93 28 THR B C 1
ATOM 2509 O O . THR B 1 28 ? 7.904 14.63 -25.48 1 26.93 28 THR B O 1
ATOM 2512 N N . SER B 1 29 ? 9.961 14.271 -25.32 1 25.47 29 SER B N 1
ATOM 2513 C CA . SER B 1 29 ? 9.821 12.828 -25.484 1 25.47 29 SER B CA 1
ATOM 2514 C C . SER B 1 29 ? 9.009 12.219 -24.346 1 25.47 29 SER B C 1
ATOM 2516 O O . SER B 1 29 ? 9.428 12.257 -23.187 1 25.47 29 SER B O 1
ATOM 2518 N N . VAL B 1 30 ? 7.778 12.321 -24.422 1 29.04 30 VAL B N 1
ATOM 2519 C CA . VAL B 1 30 ? 6.891 11.46 -23.647 1 29.04 30 VAL B CA 1
ATOM 2520 C C . VAL B 1 30 ? 7.511 10.071 -23.506 1 29.04 30 VAL B C 1
ATOM 2522 O O . VAL B 1 30 ? 7.798 9.409 -24.506 1 29.04 30 VAL B O 1
ATOM 2525 N N . PHE B 1 31 ? 8.3 9.827 -22.549 1 29.63 31 PHE B N 1
ATOM 2526 C CA . PHE B 1 31 ? 8.702 8.482 -22.155 1 29.63 31 PHE B CA 1
ATOM 2527 C C . PHE B 1 31 ? 7.535 7.509 -22.278 1 29.63 31 PHE B C 1
ATOM 2529 O O . PHE B 1 31 ? 6.545 7.625 -21.553 1 29.63 31 PHE B O 1
ATOM 2536 N N . LYS B 1 32 ? 7.303 7.047 -23.527 1 28.93 32 LYS B N 1
ATOM 2537 C CA . LYS B 1 32 ? 6.383 5.941 -23.777 1 28.93 32 LYS B CA 1
ATOM 2538 C C . LYS B 1 32 ? 6.728 4.733 -22.911 1 28.93 32 LYS B C 1
ATOM 2540 O O . LYS B 1 32 ? 7.64 3.97 -23.237 1 28.93 32 LYS B O 1
ATOM 2545 N N . HIS B 1 33 ? 6.794 4.917 -21.724 1 31.49 33 HIS B N 1
ATOM 2546 C CA . HIS B 1 33 ? 6.713 3.622 -21.059 1 31.49 33 HIS B CA 1
ATOM 2547 C C . HIS B 1 33 ? 5.528 2.811 -21.573 1 31.49 33 HIS B C 1
ATOM 2549 O O . HIS B 1 33 ? 4.373 3.183 -21.353 1 31.49 33 HIS B O 1
ATOM 2555 N N . VAL B 1 34 ? 5.646 2.287 -22.788 1 28.18 34 VAL B N 1
ATOM 2556 C CA . VAL B 1 34 ? 4.686 1.319 -23.309 1 28.18 34 VAL B CA 1
ATOM 2557 C C . VAL B 1 34 ? 4.325 0.311 -22.221 1 28.18 34 VAL B C 1
ATOM 2559 O O . VAL B 1 34 ? 5.168 -0.486 -21.801 1 28.18 34 VAL B O 1
ATOM 2562 N N . SER B 1 35 ? 3.624 0.674 -21.287 1 33.49 35 SER B N 1
ATOM 2563 C CA . SER B 1 35 ? 2.955 -0.355 -20.498 1 33.49 35 SER B CA 1
ATOM 2564 C C . SER B 1 35 ? 2.151 -1.298 -21.387 1 33.49 35 SER B C 1
ATOM 2566 O O . SER B 1 35 ? 1.068 -0.944 -21.857 1 33.49 35 SER B O 1
ATOM 2568 N N . GLU B 1 36 ? 2.726 -1.999 -22.269 1 32 36 GLU B N 1
ATOM 2569 C CA . GLU B 1 36 ? 2.012 -3.04 -23.004 1 32 36 GLU B CA 1
ATOM 2570 C C . GLU B 1 36 ? 1.307 -4.002 -22.053 1 32 36 GLU B C 1
ATOM 2572 O O . GLU B 1 36 ? 1.796 -5.106 -21.802 1 32 36 GLU B O 1
ATOM 2577 N N . MET B 1 37 ? 0.862 -3.588 -20.946 1 34.5 37 MET B N 1
ATOM 2578 C CA . MET B 1 37 ? 0.116 -4.642 -20.264 1 34.5 37 MET B CA 1
ATOM 2579 C C . MET B 1 37 ? -1.16 -4.986 -21.025 1 34.5 37 MET B C 1
ATOM 2581 O O . MET B 1 37 ? -2.108 -4.2 -21.042 1 34.5 37 MET B O 1
ATOM 2585 N N . GLY B 1 38 ? -1.087 -5.713 -22.112 1 36.6 38 GLY B N 1
ATOM 2586 C CA . GLY B 1 38 ? -2.189 -6.358 -22.808 1 36.6 38 GLY B CA 1
ATOM 2587 C C . GLY B 1 38 ? -3.198 -6.992 -21.87 1 36.6 38 GLY B C 1
ATOM 2588 O O . GLY B 1 38 ? -3.09 -6.855 -20.649 1 36.6 38 GLY B O 1
ATOM 2589 N N . ASN B 1 39 ? -4.14 -7.696 -22.428 1 43.12 39 ASN B N 1
ATOM 2590 C CA . ASN B 1 39 ? -5.092 -8.493 -21.662 1 43.12 39 ASN B CA 1
ATOM 2591 C C . ASN B 1 39 ? -4.385 -9.414 -20.673 1 43.12 39 ASN B C 1
ATOM 2593 O O . ASN B 1 39 ? -3.631 -10.302 -21.074 1 43.12 39 ASN B O 1
ATOM 2597 N N . PHE B 1 40 ? -4.339 -8.992 -19.494 1 50.77 40 PHE B N 1
ATOM 2598 C CA . PHE B 1 40 ? -3.57 -9.616 -18.423 1 50.77 40 PHE B CA 1
ATOM 2599 C C . PHE B 1 40 ? -3.66 -11.135 -18.506 1 50.77 40 PHE B C 1
ATOM 2601 O O . PHE B 1 40 ? -2.647 -11.828 -18.4 1 50.77 40 PHE B O 1
ATOM 2608 N N . SER B 1 41 ? -4.908 -11.64 -18.787 1 52.76 41 SER B N 1
ATOM 2609 C CA . SER B 1 41 ? -5.017 -13.091 -18.679 1 52.76 41 SER B CA 1
ATOM 2610 C C . SER B 1 41 ? -4.249 -13.788 -19.797 1 52.76 41 SER B C 1
ATOM 2612 O O . SER B 1 41 ? -3.463 -14.702 -19.541 1 52.76 41 SER B O 1
ATOM 2614 N N . ASP B 1 42 ? -4.473 -13.411 -21.036 1 53.19 42 ASP B N 1
ATOM 2615 C CA . ASP B 1 42 ? -3.783 -14.095 -22.125 1 53.19 42 ASP B CA 1
ATOM 2616 C C . ASP B 1 42 ? -2.293 -13.763 -22.125 1 53.19 42 ASP B C 1
ATOM 2618 O O . ASP B 1 42 ? -1.461 -14.614 -22.446 1 53.19 42 ASP B O 1
ATOM 2622 N N . ASP B 1 43 ? -2.026 -12.663 -21.524 1 63.63 43 ASP B N 1
ATOM 2623 C CA . ASP B 1 43 ? -0.651 -12.173 -21.505 1 63.63 43 ASP B CA 1
ATOM 2624 C C . ASP B 1 43 ? 0.148 -12.823 -20.378 1 63.63 43 ASP B C 1
ATOM 2626 O O . ASP B 1 43 ? 1.376 -12.908 -20.449 1 63.63 43 ASP B O 1
ATOM 2630 N N . MET B 1 44 ? -0.638 -13.616 -19.568 1 70.28 44 MET B N 1
ATOM 2631 C CA . MET B 1 44 ? 0.031 -14.202 -18.411 1 70.28 44 MET B CA 1
ATOM 2632 C C . MET B 1 44 ? 0.709 -15.517 -18.782 1 70.28 44 MET B C 1
ATOM 2634 O O . MET B 1 44 ? 1.535 -16.03 -18.025 1 70.28 44 MET B O 1
ATOM 2638 N N . LEU B 1 45 ? 0.379 -15.966 -19.998 1 75.61 45 LEU B N 1
ATOM 2639 C CA . LEU B 1 45 ? 0.986 -17.235 -20.384 1 75.61 45 LEU B CA 1
ATOM 2640 C C . LEU B 1 45 ? 2.259 -17.004 -21.192 1 75.61 45 LEU B C 1
ATOM 2642 O O . LEU B 1 45 ? 2.868 -17.957 -21.683 1 75.61 45 LEU B O 1
ATOM 2646 N N . ASN B 1 46 ? 2.565 -15.8 -21.201 1 82.1 46 ASN B N 1
ATOM 2647 C CA . ASN B 1 46 ? 3.89 -15.458 -21.707 1 82.1 46 ASN B CA 1
ATOM 2648 C C . ASN B 1 46 ? 4.915 -15.369 -20.58 1 82.1 46 ASN B C 1
ATOM 2650 O O . ASN B 1 46 ? 4.778 -14.544 -19.675 1 82.1 46 ASN B O 1
ATOM 2654 N N . LEU B 1 47 ? 5.947 -16.218 -20.721 1 82.1 47 LEU B N 1
ATOM 2655 C CA . LEU B 1 47 ? 6.918 -16.358 -19.642 1 82.1 47 LEU B CA 1
ATOM 2656 C C . LEU B 1 47 ? 7.589 -15.023 -19.337 1 82.1 47 LEU B C 1
ATOM 2658 O O . LEU B 1 47 ? 7.811 -14.686 -18.172 1 82.1 47 LEU B O 1
ATOM 2662 N N . ASP B 1 48 ? 7.886 -14.321 -20.366 1 84.42 48 ASP B N 1
ATOM 2663 C CA . ASP B 1 48 ? 8.56 -13.044 -20.155 1 84.42 48 ASP B CA 1
ATOM 2664 C C . ASP B 1 48 ? 7.65 -12.057 -19.427 1 84.42 48 ASP B C 1
ATOM 2666 O O . ASP B 1 48 ? 8.1 -11.323 -18.545 1 84.42 48 ASP B O 1
ATOM 2670 N N . THR B 1 49 ? 6.424 -12.092 -19.791 1 86.91 49 THR B N 1
ATOM 2671 C CA . THR B 1 49 ? 5.451 -11.229 -19.13 1 86.91 49 THR B CA 1
ATOM 2672 C C . THR B 1 49 ? 5.278 -11.63 -17.668 1 86.91 49 THR B C 1
ATOM 2674 O O . THR B 1 49 ? 5.262 -10.774 -16.781 1 86.91 49 THR B O 1
ATOM 2677 N N . LEU B 1 50 ? 5.201 -12.865 -17.466 1 90.38 50 LEU B N 1
ATOM 2678 C CA . LEU B 1 50 ? 5.02 -13.363 -16.107 1 90.38 50 LEU B CA 1
ATOM 2679 C C . LEU B 1 50 ? 6.236 -13.044 -15.245 1 90.38 50 LEU B C 1
ATOM 2681 O O . LEU B 1 50 ? 6.096 -12.691 -14.072 1 90.38 50 LEU B O 1
ATOM 2685 N N . ARG B 1 51 ? 7.399 -13.206 -15.872 1 89.42 51 ARG B N 1
ATOM 2686 C CA . ARG B 1 51 ? 8.616 -12.88 -15.135 1 89.42 51 ARG B CA 1
ATOM 2687 C C . ARG B 1 51 ? 8.623 -11.414 -14.713 1 89.42 51 ARG B C 1
ATOM 2689 O O . ARG B 1 51 ? 9.002 -11.089 -13.586 1 89.42 51 ARG B O 1
ATOM 2696 N N . LYS B 1 52 ? 8.251 -10.577 -15.54 1 89.76 52 LYS B N 1
ATOM 2697 C CA . LYS B 1 52 ? 8.189 -9.155 -15.215 1 89.76 52 LYS B CA 1
ATOM 2698 C C . LYS B 1 52 ? 7.202 -8.893 -14.081 1 89.76 52 LYS B C 1
ATOM 2700 O O . LYS B 1 52 ? 7.482 -8.101 -13.179 1 89.76 52 LYS B O 1
ATOM 2705 N N . ILE B 1 53 ? 6.104 -9.563 -14.167 1 92.48 53 ILE B N 1
ATOM 2706 C CA . ILE B 1 53 ? 5.089 -9.422 -13.129 1 92.48 53 ILE B CA 1
ATOM 2707 C C . ILE B 1 53 ? 5.646 -9.904 -11.792 1 92.48 53 ILE B C 1
ATOM 2709 O O . ILE B 1 53 ? 5.497 -9.229 -10.77 1 92.48 53 ILE B O 1
ATOM 2713 N N . LEU B 1 54 ? 6.341 -11.007 -11.829 1 94.11 54 LEU B N 1
ATOM 2714 C CA . LEU B 1 54 ? 6.885 -11.592 -10.608 1 94.11 54 LEU B CA 1
ATOM 2715 C C . LEU B 1 54 ? 7.952 -10.687 -10.001 1 94.11 54 LEU B C 1
ATOM 2717 O O . LEU B 1 54 ? 8.028 -10.543 -8.778 1 94.11 54 LEU B O 1
ATOM 2721 N N . VAL B 1 55 ? 8.724 -10.097 -10.817 1 92.83 55 VAL B N 1
ATOM 2722 C CA . VAL B 1 55 ? 9.756 -9.179 -10.346 1 92.83 55 VAL B CA 1
ATOM 2723 C C . VAL B 1 55 ? 9.105 -7.946 -9.723 1 92.83 55 VAL B C 1
ATOM 2725 O O . VAL B 1 55 ? 9.557 -7.456 -8.685 1 92.83 55 VAL B O 1
ATOM 2728 N N . ARG B 1 56 ? 8.027 -7.489 -10.31 1 93.23 56 ARG B N 1
ATOM 2729 C CA . ARG B 1 56 ? 7.33 -6.319 -9.785 1 93.23 56 ARG B CA 1
ATOM 2730 C C . ARG B 1 56 ? 6.624 -6.646 -8.474 1 93.23 56 ARG B C 1
ATOM 2732 O O . ARG B 1 56 ? 6.494 -5.784 -7.601 1 93.23 56 ARG B O 1
ATOM 2739 N N . GLU B 1 57 ? 6.198 -7.878 -8.369 1 96.51 57 GLU B N 1
ATOM 2740 C CA . GLU B 1 57 ? 5.563 -8.296 -7.122 1 96.51 57 GLU B CA 1
ATOM 2741 C C . GLU B 1 57 ? 6.549 -8.249 -5.958 1 96.51 57 GLU B C 1
ATOM 2743 O O . GLU B 1 57 ? 6.151 -8.047 -4.809 1 96.51 57 GLU B O 1
ATOM 2748 N N . GLU B 1 58 ? 7.813 -8.413 -6.276 1 97.25 58 GLU B N 1
ATOM 2749 C CA . GLU B 1 58 ? 8.832 -8.284 -5.238 1 97.25 58 GLU B CA 1
ATOM 2750 C C . GLU B 1 58 ? 8.81 -6.892 -4.614 1 97.25 58 GLU B C 1
ATOM 2752 O O . GLU B 1 58 ? 8.901 -6.753 -3.392 1 97.25 58 GLU B O 1
ATOM 2757 N N . ASP B 1 59 ? 8.679 -5.921 -5.446 1 97.08 59 ASP B N 1
ATOM 2758 C CA . ASP B 1 59 ? 8.607 -4.543 -4.969 1 97.08 59 ASP B CA 1
ATOM 2759 C C . ASP B 1 59 ? 7.391 -4.337 -4.069 1 97.08 59 ASP B C 1
ATOM 2761 O O . ASP B 1 59 ? 7.5 -3.739 -2.997 1 97.08 59 ASP B O 1
ATOM 2765 N N . THR B 1 60 ? 6.278 -4.817 -4.566 1 98.04 60 THR B N 1
ATOM 2766 C CA . THR B 1 60 ? 5.028 -4.666 -3.83 1 98.04 60 THR B CA 1
ATOM 2767 C C . THR B 1 60 ? 5.148 -5.266 -2.431 1 98.04 60 THR B C 1
ATOM 2769 O O . THR B 1 60 ? 4.713 -4.659 -1.451 1 98.04 60 THR B O 1
ATOM 2772 N N . ILE B 1 61 ? 5.711 -6.393 -2.371 1 98.65 61 ILE B N 1
ATOM 2773 C CA . ILE B 1 61 ? 5.863 -7.07 -1.089 1 98.65 61 ILE B CA 1
ATOM 2774 C C . ILE B 1 61 ? 6.785 -6.258 -0.182 1 98.65 61 ILE B C 1
ATOM 2776 O O . ILE B 1 61 ? 6.472 -6.032 0.99 1 98.65 61 ILE B O 1
ATOM 2780 N N . ILE B 1 62 ? 7.869 -5.801 -0.67 1 98.4 62 ILE B N 1
ATOM 2781 C CA . ILE B 1 62 ? 8.839 -5.062 0.131 1 98.4 62 ILE B CA 1
ATOM 2782 C C . ILE B 1 62 ? 8.23 -3.738 0.586 1 98.4 62 ILE B C 1
ATOM 2784 O O . ILE B 1 62 ? 8.379 -3.345 1.746 1 98.4 62 ILE B O 1
ATOM 2788 N N . PHE B 1 63 ? 7.524 -3.022 -0.323 1 98.13 63 PHE B N 1
ATOM 2789 C CA . PHE B 1 63 ? 6.834 -1.795 0.058 1 98.13 63 PHE B CA 1
ATOM 2790 C C . PHE B 1 63 ? 5.847 -2.058 1.189 1 98.13 63 PHE B C 1
ATOM 2792 O O . PHE B 1 63 ? 5.762 -1.277 2.14 1 98.13 63 PHE B O 1
ATOM 2799 N N . SER B 1 64 ? 5.127 -3.13 1.046 1 98.45 64 SER B N 1
ATOM 2800 C CA . SER B 1 64 ? 4.127 -3.46 2.056 1 98.45 64 SER B CA 1
ATOM 2801 C C . SER B 1 64 ? 4.779 -3.761 3.401 1 98.45 64 SER B C 1
ATOM 2803 O O . SER B 1 64 ? 4.264 -3.366 4.449 1 98.45 64 SER B O 1
ATOM 2805 N N . LEU B 1 65 ? 5.901 -4.433 3.362 1 98.53 65 LEU B N 1
ATOM 2806 C CA . LEU B 1 65 ? 6.606 -4.761 4.596 1 98.53 65 LEU B CA 1
ATOM 2807 C C . LEU B 1 65 ? 7.147 -3.501 5.265 1 98.53 65 LEU B C 1
ATOM 2809 O O . LEU B 1 65 ? 7.073 -3.361 6.488 1 98.53 65 LEU B O 1
ATOM 2813 N N . ILE B 1 66 ? 7.688 -2.624 4.476 1 97.75 66 ILE B N 1
ATOM 2814 C CA . ILE B 1 66 ? 8.226 -1.372 4.997 1 97.75 66 ILE B CA 1
ATOM 2815 C C . ILE B 1 66 ? 7.114 -0.575 5.675 1 97.75 66 ILE B C 1
ATOM 2817 O O . ILE B 1 66 ? 7.303 -0.042 6.77 1 97.75 66 ILE B O 1
ATOM 2821 N N . GLU B 1 67 ? 5.975 -0.505 5.064 1 97.66 67 GLU B N 1
ATOM 2822 C CA . GLU B 1 67 ? 4.842 0.241 5.603 1 97.66 67 GLU B CA 1
ATOM 2823 C C . GLU B 1 67 ? 4.306 -0.412 6.874 1 97.66 67 GLU B C 1
ATOM 2825 O O . GLU B 1 67 ? 3.918 0.279 7.817 1 97.66 67 GLU B O 1
ATOM 2830 N N . ARG B 1 68 ? 4.334 -1.708 6.874 1 97.96 68 ARG B N 1
ATOM 2831 C CA . ARG B 1 68 ? 3.83 -2.406 8.052 1 97.96 68 ARG B CA 1
ATOM 2832 C C . ARG B 1 68 ? 4.775 -2.234 9.237 1 97.96 68 ARG B C 1
ATOM 2834 O O . ARG B 1 68 ? 4.333 -2.154 10.384 1 97.96 68 ARG B O 1
ATOM 2841 N N . ALA B 1 69 ? 6.007 -2.139 8.969 1 96.69 69 ALA B N 1
ATOM 2842 C CA . ALA B 1 69 ? 7.031 -2.079 10.008 1 96.69 69 ALA B CA 1
ATOM 2843 C C . ALA B 1 69 ? 6.958 -0.762 10.776 1 96.69 69 ALA B C 1
ATOM 2845 O O . ALA B 1 69 ? 7.569 -0.62 11.838 1 96.69 69 ALA B O 1
ATOM 2846 N N . LYS B 1 70 ? 6.155 0.171 10.314 1 94.63 70 LYS B N 1
ATOM 2847 C CA . LYS B 1 70 ? 5.974 1.457 10.982 1 94.63 70 LYS B CA 1
ATOM 2848 C C . LYS B 1 70 ? 5.245 1.288 12.312 1 94.63 70 LYS B C 1
ATOM 2850 O O . LYS B 1 70 ? 5.352 2.14 13.197 1 94.63 70 LYS B O 1
ATOM 2855 N N . TYR B 1 71 ? 4.519 0.18 12.416 1 95.19 71 TYR B N 1
ATOM 2856 C CA . TYR B 1 71 ? 3.609 0.032 13.546 1 95.19 71 TYR B CA 1
ATOM 2857 C C . TYR B 1 71 ? 3.99 -1.173 14.399 1 95.19 71 TYR B C 1
ATOM 2859 O O . TYR B 1 71 ? 4.531 -2.157 13.888 1 95.19 71 TYR B O 1
ATOM 2867 N N . PRO B 1 72 ? 3.739 -1.028 15.627 1 96.65 72 PRO B N 1
ATOM 2868 C CA . PRO B 1 72 ? 3.979 -2.198 16.474 1 96.65 72 PRO B CA 1
ATOM 2869 C C . PRO B 1 72 ? 3.061 -3.371 16.134 1 96.65 72 PRO B C 1
ATOM 2871 O O . PRO B 1 72 ? 2.189 -3.246 15.271 1 96.65 72 PRO B O 1
ATOM 2874 N N . ILE B 1 73 ? 3.279 -4.446 16.751 1 96.67 73 ILE B N 1
ATOM 2875 C CA . ILE B 1 73 ? 2.532 -5.658 16.431 1 96.67 73 ILE B CA 1
ATOM 2876 C C . ILE B 1 73 ? 1.045 -5.432 16.696 1 96.67 73 ILE B C 1
ATOM 2878 O O . ILE B 1 73 ? 0.193 -5.969 15.984 1 96.67 73 ILE B O 1
ATOM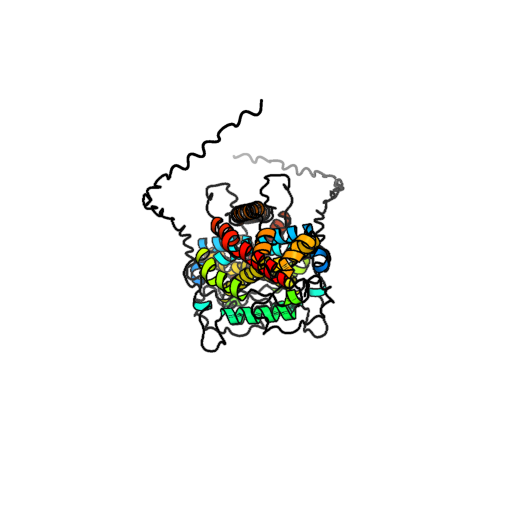 2882 N N . ASN B 1 74 ? 0.617 -4.671 17.727 1 94.74 74 ASN B N 1
ATOM 2883 C CA . ASN B 1 74 ? -0.775 -4.44 18.097 1 94.74 74 ASN B CA 1
ATOM 2884 C C . ASN B 1 74 ? -1.529 -5.753 18.289 1 94.74 74 ASN B C 1
ATOM 2886 O O . ASN B 1 74 ? -2.57 -5.972 17.667 1 94.74 74 ASN B O 1
ATOM 2890 N N . SER B 1 75 ? -1.158 -6.546 19.197 1 94.16 75 SER B N 1
ATOM 2891 C CA . SER B 1 75 ? -1.588 -7.921 19.429 1 94.16 75 SER B CA 1
ATOM 2892 C C . SER B 1 75 ? -3.092 -7.997 19.669 1 94.16 75 SER B C 1
ATOM 2894 O O . SER B 1 75 ? -3.742 -8.963 19.263 1 94.16 75 SER B O 1
ATOM 2896 N N . PRO B 1 76 ? -3.724 -7.007 20.267 1 91.93 76 PRO B N 1
ATOM 2897 C CA . PRO B 1 76 ? -5.166 -7.101 20.507 1 91.93 76 PRO B CA 1
ATOM 2898 C C . PRO B 1 76 ? -5.973 -7.21 19.216 1 91.93 76 PRO B C 1
ATOM 2900 O O . PRO B 1 76 ? -7.12 -7.664 19.238 1 91.93 76 PRO B O 1
ATOM 2903 N N . LEU B 1 77 ? -5.395 -6.79 18.175 1 93.82 77 LEU B N 1
ATOM 2904 C CA . LEU B 1 77 ? -6.045 -6.848 16.87 1 93.82 77 LEU B CA 1
ATOM 2905 C C . LEU B 1 77 ? -6.386 -8.287 16.496 1 93.82 77 LEU B C 1
ATOM 2907 O O . LEU B 1 77 ? -7.373 -8.534 15.8 1 93.82 77 LEU B O 1
ATOM 2911 N N . TYR B 1 78 ? -5.656 -9.224 17.026 1 95.04 78 TYR B N 1
ATOM 2912 C CA . TYR B 1 78 ? -5.776 -10.607 16.579 1 95.04 78 TYR B CA 1
ATOM 2913 C C . TYR B 1 78 ? -6.517 -11.451 17.61 1 95.04 78 TYR B C 1
ATOM 2915 O O . TYR B 1 78 ? -6.811 -12.623 17.366 1 95.04 78 TYR B O 1
ATOM 2923 N N . ASP B 1 79 ? -6.802 -10.881 18.678 1 92.49 79 ASP B N 1
ATOM 2924 C CA . ASP B 1 79 ? -7.497 -11.6 19.741 1 92.49 79 ASP B CA 1
ATOM 2925 C C . ASP B 1 79 ? -8.991 -11.706 19.448 1 92.49 79 ASP B C 1
ATOM 2927 O O . ASP B 1 79 ? -9.594 -10.768 18.92 1 92.49 79 ASP B O 1
ATOM 2931 N N . LYS B 1 80 ? -9.477 -12.832 19.825 1 90.6 80 LYS B N 1
ATOM 2932 C CA . LYS B 1 80 ? -10.921 -13.003 19.689 1 90.6 80 LYS B CA 1
ATOM 2933 C C . LYS B 1 80 ? -11.677 -12.066 20.626 1 90.6 80 LYS B C 1
ATOM 2935 O O . LYS B 1 80 ? -11.256 -11.845 21.764 1 90.6 80 LYS B O 1
ATOM 2940 N N . ARG B 1 81 ? -12.683 -11.492 20.102 1 84.64 81 ARG B N 1
ATOM 2941 C CA . ARG B 1 81 ? -13.459 -10.536 20.884 1 84.64 81 ARG B CA 1
ATOM 2942 C C . ARG B 1 81 ? -14.931 -10.933 20.93 1 84.64 81 ARG B C 1
ATOM 2944 O O . ARG B 1 81 ? -15.484 -11.405 19.935 1 84.64 81 ARG B O 1
ATOM 2951 N N . PRO B 1 82 ? -15.422 -10.677 22.151 1 79.78 82 PRO B N 1
ATOM 2952 C CA . PRO B 1 82 ? -16.862 -10.928 22.241 1 79.78 82 PRO B CA 1
ATOM 2953 C C . PRO B 1 82 ? -17.679 -10.01 21.335 1 79.78 82 PRO B C 1
ATOM 2955 O O . PRO B 1 82 ? -17.347 -8.831 21.183 1 79.78 82 PRO B O 1
ATOM 2958 N N . GLY B 1 83 ? -18.648 -10.5 20.583 1 77.72 83 GLY B N 1
ATOM 2959 C CA . GLY B 1 83 ? -19.503 -9.703 19.718 1 77.72 83 GLY B CA 1
ATOM 2960 C C . GLY B 1 83 ? -19.133 -9.809 18.251 1 77.72 83 GLY B C 1
ATOM 2961 O O . GLY B 1 83 ? -19.916 -9.426 17.378 1 77.72 83 GLY B O 1
ATOM 2962 N N . LEU B 1 84 ? -17.834 -10.135 18.168 1 82.31 84 LEU B N 1
ATOM 2963 C CA . LEU B 1 84 ? -17.391 -10.353 16.796 1 82.31 84 LEU B CA 1
ATOM 2964 C C . LEU B 1 84 ? -17.184 -11.838 16.521 1 82.31 84 LEU B C 1
ATOM 2966 O O . LEU B 1 84 ? -16.771 -12.587 17.409 1 82.31 84 LEU B O 1
ATOM 2970 N N . SER B 1 85 ? -17.678 -12.277 15.365 1 81.66 85 SER B N 1
ATOM 2971 C CA . SER B 1 85 ? -17.379 -13.643 14.949 1 81.66 85 SER B CA 1
ATOM 2972 C C . SER B 1 85 ? -15.902 -13.807 14.609 1 81.66 85 SER B C 1
ATOM 2974 O O . SER B 1 85 ? -15.529 -13.831 13.434 1 81.66 85 SER B O 1
ATOM 2976 N N . GLY B 1 86 ? -15.008 -13.572 15.702 1 90.44 86 GLY B N 1
ATOM 2977 C CA . GLY B 1 86 ? -13.568 -13.658 15.522 1 90.44 86 GLY B CA 1
ATOM 2978 C C . GLY B 1 86 ? -12.83 -12.429 16.019 1 90.44 86 GLY B C 1
ATOM 2979 O O . GLY B 1 86 ? -13.285 -11.759 16.949 1 90.44 86 GLY B O 1
ATOM 2980 N N . SER B 1 87 ? -11.714 -12.203 15.482 1 94.85 87 SER B N 1
ATOM 2981 C CA . SER B 1 87 ? -10.919 -11.048 15.887 1 94.85 87 SER B CA 1
ATOM 2982 C C . SER B 1 87 ? -11.261 -9.821 15.049 1 94.85 87 SER B C 1
ATOM 2984 O O . SER B 1 87 ? -11.957 -9.927 14.037 1 94.85 87 SER B O 1
ATOM 2986 N N . LEU B 1 88 ? -10.861 -8.702 15.517 1 94.91 88 LEU B N 1
ATOM 2987 C CA . LEU B 1 88 ? -11.044 -7.478 14.744 1 94.91 88 LEU B CA 1
ATOM 2988 C C . LEU B 1 88 ? -10.336 -7.576 13.397 1 94.91 88 LEU B C 1
ATOM 2990 O O . LEU B 1 88 ? -10.818 -7.038 12.397 1 94.91 88 LEU B O 1
ATOM 2994 N N . PHE B 1 89 ? -9.252 -8.265 13.399 1 96.61 89 PHE B N 1
ATOM 2995 C CA . PHE B 1 89 ? -8.513 -8.467 12.158 1 96.61 89 PHE B CA 1
ATOM 2996 C C . PHE B 1 89 ? -9.331 -9.289 11.169 1 96.61 89 PHE B C 1
ATOM 2998 O O . PHE B 1 89 ? -9.432 -8.934 9.993 1 96.61 89 PHE B O 1
ATOM 3005 N N . GLU B 1 90 ? -9.86 -10.324 11.6 1 96.14 90 GLU B N 1
ATOM 3006 C CA . GLU B 1 90 ? -10.665 -11.179 10.733 1 96.14 90 GLU B CA 1
ATOM 3007 C C . GLU B 1 90 ? -11.874 -10.428 10.184 1 96.14 90 GLU B C 1
ATOM 3009 O O . GLU B 1 90 ? -12.221 -10.573 9.01 1 96.14 90 GLU B O 1
ATOM 3014 N N . PHE B 1 91 ? -12.471 -9.706 11.116 1 95.6 91 PHE B N 1
ATOM 3015 C CA . PHE B 1 91 ? -13.583 -8.869 10.68 1 95.6 91 PHE B CA 1
ATOM 3016 C C . PHE B 1 91 ? -13.148 -7.931 9.561 1 95.6 91 PHE B C 1
ATOM 3018 O O . PHE B 1 91 ? -13.825 -7.823 8.536 1 95.6 91 PHE B O 1
ATOM 3025 N N . PHE B 1 92 ? -12.052 -7.289 9.767 1 96.82 92 PHE B N 1
ATOM 3026 C CA . PHE B 1 92 ? -11.538 -6.305 8.822 1 96.82 92 PHE B CA 1
ATOM 3027 C C . PHE B 1 92 ? -11.251 -6.949 7.471 1 96.82 92 PHE B C 1
ATOM 3029 O O . PHE B 1 92 ? -11.613 -6.402 6.427 1 96.82 92 PHE B O 1
ATOM 3036 N N . VAL B 1 93 ? -10.616 -8.069 7.44 1 97.72 93 VAL B N 1
ATOM 3037 C CA . VAL B 1 93 ? -10.244 -8.763 6.211 1 97.72 93 VAL B CA 1
ATOM 3038 C C . VAL B 1 93 ? -11.5 -9.227 5.478 1 97.72 93 VAL B C 1
ATOM 3040 O O . VAL B 1 93 ? -11.637 -9.012 4.272 1 97.72 93 VAL B O 1
ATOM 3043 N N . LYS B 1 94 ? -12.395 -9.822 6.202 1 96.92 94 LYS B N 1
ATOM 3044 C CA . LYS B 1 94 ? -13.629 -10.337 5.616 1 96.92 94 LYS B CA 1
ATOM 3045 C C . LYS B 1 94 ? -14.419 -9.225 4.933 1 96.92 94 LYS B C 1
ATOM 3047 O O . LYS B 1 94 ? -14.87 -9.384 3.797 1 96.92 94 LYS B O 1
ATOM 3052 N N . GLU B 1 95 ? -14.563 -8.17 5.641 1 96.94 95 GLU B N 1
ATOM 3053 C CA . GLU B 1 95 ? -15.344 -7.057 5.108 1 96.94 95 GLU B CA 1
ATOM 3054 C C . GLU B 1 95 ? -14.617 -6.377 3.951 1 96.94 95 GLU B C 1
ATOM 3056 O O . GLU B 1 95 ? -15.248 -5.937 2.988 1 96.94 95 GLU B O 1
ATOM 3061 N N . SER B 1 96 ? -13.332 -6.224 4.069 1 98.09 96 SER B N 1
ATOM 3062 C CA . SER B 1 96 ? -12.553 -5.625 2.99 1 98.09 96 SER B CA 1
ATOM 3063 C C . SER B 1 96 ? -12.631 -6.466 1.72 1 98.09 96 SER B C 1
ATOM 3065 O O . SER B 1 96 ? -12.782 -5.928 0.621 1 98.09 96 SER B O 1
ATOM 3067 N N . GLU B 1 97 ? -12.517 -7.77 1.863 1 98.19 97 GLU B N 1
ATOM 3068 C CA . GLU B 1 97 ? -12.571 -8.652 0.701 1 98.19 97 GLU B CA 1
ATOM 3069 C C . GLU B 1 97 ? -13.957 -8.638 0.062 1 98.19 97 GLU B C 1
ATOM 3071 O O . GLU B 1 97 ? -14.085 -8.762 -1.158 1 98.19 97 GLU B O 1
ATOM 3076 N N . ALA B 1 98 ? -14.956 -8.495 0.906 1 97.81 98 ALA B N 1
ATOM 3077 C CA . ALA B 1 98 ? -16.306 -8.382 0.359 1 97.81 98 ALA B CA 1
ATOM 3078 C C . ALA B 1 98 ? -16.431 -7.158 -0.544 1 97.81 98 ALA B C 1
ATOM 3080 O O . ALA B 1 98 ? -17.041 -7.228 -1.614 1 97.81 98 ALA B O 1
ATOM 3081 N N . VAL B 1 99 ? -15.871 -6.063 -0.111 1 97.16 99 VAL B N 1
ATOM 3082 C CA . VAL B 1 99 ? -15.893 -4.839 -0.905 1 97.16 99 VAL B CA 1
ATOM 3083 C C . VAL B 1 99 ? -15.122 -5.052 -2.205 1 97.16 99 VAL B C 1
ATOM 3085 O O . VAL B 1 99 ? -15.588 -4.668 -3.281 1 97.16 99 VAL B O 1
ATOM 3088 N N . GLN B 1 100 ? -13.975 -5.661 -2.119 1 97.1 100 GLN B N 1
ATOM 3089 C CA . GLN B 1 100 ? -13.138 -5.908 -3.289 1 97.1 100 GLN B CA 1
ATOM 3090 C C . GLN B 1 100 ? -13.815 -6.876 -4.255 1 97.1 100 GLN B C 1
ATOM 3092 O O . GLN B 1 100 ? -13.669 -6.75 -5.472 1 97.1 100 GLN B O 1
ATOM 3097 N N . ALA B 1 101 ? -14.487 -7.82 -3.694 1 96.29 101 ALA B N 1
ATOM 3098 C CA . ALA B 1 101 ? -15.211 -8.782 -4.52 1 96.29 101 ALA B CA 1
ATOM 3099 C C . ALA B 1 101 ? -16.297 -8.092 -5.34 1 96.29 101 ALA B C 1
ATOM 3101 O O . ALA B 1 101 ? -16.49 -8.408 -6.517 1 96.29 101 ALA B O 1
ATOM 3102 N N . LYS B 1 102 ? -16.984 -7.21 -4.693 1 93.83 102 LYS B N 1
ATOM 3103 C CA . LYS B 1 102 ? -18.026 -6.461 -5.389 1 93.83 102 LYS B CA 1
ATOM 3104 C C . LYS B 1 102 ? -17.447 -5.674 -6.562 1 93.83 102 LYS B C 1
ATOM 3106 O O . LYS B 1 102 ? -18.129 -5.454 -7.565 1 93.83 102 LYS B O 1
ATOM 3111 N N . ALA B 1 103 ? -16.189 -5.376 -6.44 1 92.24 103 ALA B N 1
ATOM 3112 C CA . ALA B 1 103 ? -15.524 -4.638 -7.511 1 92.24 103 ALA B CA 1
ATOM 3113 C C . ALA B 1 103 ? -14.85 -5.589 -8.496 1 92.24 103 ALA B C 1
ATOM 3115 O O . ALA B 1 103 ? -14.159 -5.15 -9.419 1 92.24 103 ALA B O 1
ATOM 3116 N N . GLY B 1 104 ? -14.901 -6.881 -8.246 1 91.4 104 GLY B N 1
ATOM 3117 C CA . GLY B 1 104 ? -14.509 -7.862 -9.246 1 91.4 104 GLY B CA 1
ATOM 3118 C C . GLY B 1 104 ? -13.121 -8.428 -9.013 1 91.4 104 GLY B C 1
ATOM 3119 O O . GLY B 1 104 ? -12.565 -9.102 -9.884 1 91.4 104 GLY B O 1
ATOM 3120 N N . ARG B 1 105 ? -12.487 -8.244 -7.877 1 93.07 105 ARG B N 1
ATOM 3121 C CA . ARG B 1 105 ? -11.095 -8.629 -7.665 1 93.07 105 ARG B CA 1
ATOM 3122 C C . ARG B 1 105 ? -10.917 -10.137 -7.8 1 93.07 105 ARG B C 1
ATOM 3124 O O . ARG B 1 105 ? -10.028 -10.601 -8.517 1 93.07 105 ARG B O 1
ATOM 3131 N N . TYR B 1 106 ? -11.768 -10.875 -7.252 1 92.2 106 TYR B N 1
ATOM 3132 C CA . TYR B 1 106 ? -11.541 -12.307 -7.098 1 92.2 106 TYR B CA 1
ATOM 3133 C C . TYR B 1 106 ? -12.165 -13.085 -8.251 1 92.2 106 TYR B C 1
ATOM 3135 O O . TYR B 1 106 ? -12.309 -14.308 -8.177 1 92.2 106 TYR B O 1
ATOM 3143 N N . SER B 1 107 ? -12.49 -12.346 -9.263 1 86.3 107 SER B N 1
ATOM 3144 C CA . SER B 1 107 ? -12.888 -12.974 -10.519 1 86.3 107 SER B CA 1
ATOM 3145 C C . SER B 1 107 ? -11.673 -13.314 -11.376 1 86.3 107 SER B C 1
ATOM 3147 O O . SER B 1 107 ? -11.79 -14.035 -12.369 1 86.3 107 SER B O 1
ATOM 3149 N N . SER B 1 108 ? -10.547 -12.806 -10.978 1 84.14 108 SER B N 1
ATOM 3150 C CA . SER B 1 108 ? -9.294 -13.1 -11.665 1 84.14 108 SER B CA 1
ATOM 3151 C C . SER B 1 108 ? -8.602 -14.315 -11.056 1 84.14 108 SER B C 1
ATOM 3153 O O . SER B 1 108 ? -8.567 -14.468 -9.834 1 84.14 108 SER B O 1
ATOM 3155 N N . ALA B 1 109 ? -8.031 -15.123 -11.871 1 85.71 109 ALA B N 1
ATOM 3156 C CA . ALA B 1 109 ? -7.431 -16.381 -11.436 1 85.71 109 ALA B CA 1
ATOM 3157 C C . ALA B 1 109 ? -6.202 -16.131 -10.567 1 85.71 109 ALA B C 1
ATOM 3159 O O . ALA B 1 109 ? -5.803 -16.994 -9.782 1 85.71 109 ALA B O 1
ATOM 3160 N N . GLU B 1 110 ? -5.628 -14.95 -10.693 1 88.74 110 GLU B N 1
ATOM 3161 C CA . GLU B 1 110 ? -4.402 -14.657 -9.957 1 88.74 110 GLU B CA 1
ATOM 3162 C C . GLU B 1 110 ? -4.708 -14.204 -8.532 1 88.74 110 GLU B C 1
ATOM 3164 O O . GLU B 1 110 ? -3.81 -14.134 -7.69 1 88.74 110 GLU B O 1
ATOM 3169 N N . GLU B 1 111 ? -5.961 -13.874 -8.286 1 93.01 111 GLU B N 1
ATOM 3170 C CA . GLU B 1 111 ? -6.354 -13.356 -6.979 1 93.01 111 GLU B CA 1
ATOM 3171 C C . GLU B 1 111 ? -7.105 -14.411 -6.171 1 93.01 111 GLU B C 1
ATOM 3173 O O . GLU B 1 111 ? -8.031 -15.046 -6.679 1 93.01 111 GLU B O 1
ATOM 3178 N N . ASN B 1 112 ? -6.698 -14.67 -4.962 1 96.33 112 ASN B N 1
ATOM 3179 C CA . ASN B 1 112 ? -7.34 -15.604 -4.044 1 96.33 112 ASN B CA 1
ATOM 3180 C C . ASN B 1 112 ? -7.71 -14.929 -2.726 1 96.33 112 ASN B C 1
ATOM 3182 O O . ASN B 1 112 ? -6.883 -14.247 -2.119 1 96.33 112 ASN B O 1
ATOM 3186 N N . ALA B 1 113 ? -8.903 -15.13 -2.29 1 97.4 113 ALA B N 1
ATOM 3187 C CA . ALA B 1 113 ? -9.375 -14.499 -1.06 1 97.4 113 ALA B CA 1
ATOM 3188 C C . ALA B 1 113 ? -9.027 -15.346 0.16 1 97.4 113 ALA B C 1
ATOM 3190 O O . ALA B 1 113 ? -8.895 -16.568 0.058 1 97.4 113 ALA B O 1
ATOM 3191 N N . PHE B 1 114 ? -8.874 -14.745 1.287 1 98.05 114 PHE B N 1
ATOM 3192 C CA . PHE B 1 114 ? -8.634 -15.418 2.557 1 98.05 114 PHE B CA 1
ATOM 3193 C C . PHE B 1 114 ? -9.935 -15.959 3.138 1 98.05 114 PHE B C 1
ATOM 3195 O O . PHE B 1 114 ? -9.928 -16.946 3.877 1 98.05 114 PHE B O 1
ATOM 3202 N N . PHE B 1 115 ? -11.049 -15.364 2.796 1 96.9 115 PHE B N 1
ATOM 3203 C CA . PHE B 1 115 ? -12.38 -15.822 3.178 1 96.9 115 PHE B CA 1
ATOM 3204 C C . PHE B 1 115 ? -13.257 -16.023 1.948 1 96.9 115 PHE B C 1
ATOM 3206 O O . PHE B 1 115 ? -14.217 -15.279 1.735 1 96.9 115 PHE B O 1
ATOM 3213 N N . PRO B 1 116 ? -12.957 -17.06 1.199 1 95.06 116 PRO B N 1
ATOM 3214 C CA . PRO B 1 116 ? -13.646 -17.269 -0.077 1 95.06 116 PRO B CA 1
ATOM 3215 C C . PRO B 1 116 ? -15.139 -17.537 0.095 1 95.06 116 PRO B C 1
ATOM 3217 O O . PRO B 1 116 ? -15.916 -17.348 -0.844 1 95.06 116 PRO B O 1
ATOM 3220 N N . ASP B 1 117 ? -15.581 -17.895 1.255 1 92.95 117 ASP B N 1
ATOM 3221 C CA . ASP B 1 117 ? -16.987 -18.213 1.487 1 92.95 117 ASP B CA 1
ATOM 3222 C C . ASP B 1 117 ? -17.794 -16.951 1.782 1 92.95 117 ASP B C 1
ATOM 3224 O O . ASP B 1 117 ? -19.023 -16.999 1.864 1 92.95 117 ASP B O 1
ATOM 3228 N N . ASN B 1 118 ? -17.15 -15.861 1.927 1 91.2 118 ASN B N 1
ATOM 3229 C CA . ASN B 1 118 ? -17.805 -14.596 2.244 1 91.2 118 ASN B CA 1
ATOM 3230 C C . ASN B 1 118 ? -17.641 -13.582 1.116 1 91.2 118 ASN B C 1
ATOM 3232 O O . ASN B 1 118 ? -17.356 -12.409 1.367 1 91.2 118 ASN B O 1
ATOM 3236 N N . LEU B 1 119 ? -17.764 -13.955 -0.084 1 94.85 119 LEU B N 1
ATOM 3237 C CA . LEU B 1 119 ? -17.55 -13.038 -1.199 1 94.85 119 LEU B CA 1
ATOM 3238 C C . LEU B 1 119 ? -18.849 -12.793 -1.959 1 94.85 119 LEU B C 1
ATOM 3240 O O . LEU B 1 119 ? -19.392 -13.71 -2.579 1 94.85 119 LEU B O 1
ATOM 3244 N N . PRO B 1 120 ? -19.357 -11.602 -1.911 1 94.98 120 PRO B N 1
ATOM 3245 C CA . PRO B 1 120 ? -20.518 -11.264 -2.739 1 94.98 120 PRO B CA 1
ATOM 3246 C C . PRO B 1 120 ? -20.189 -11.228 -4.229 1 94.98 120 PRO B C 1
ATOM 3248 O O . PRO B 1 120 ? -19.022 -11.095 -4.605 1 94.98 120 PRO B O 1
ATOM 3251 N N . PRO B 1 121 ? -21.189 -11.348 -5.109 1 91.96 121 PRO B N 1
ATOM 3252 C CA . PRO B 1 121 ? -20.946 -11.245 -6.55 1 91.96 121 PRO B CA 1
ATOM 3253 C C . PRO B 1 121 ? -20.53 -9.84 -6.979 1 91.96 121 PRO B C 1
ATOM 3255 O O . PRO B 1 121 ? -20.946 -8.854 -6.365 1 91.96 121 PRO B O 1
ATOM 3258 N N . PRO B 1 122 ? -19.761 -9.8 -8.013 1 90.18 122 PRO B N 1
ATOM 3259 C CA . PRO B 1 122 ? -19.357 -8.488 -8.522 1 90.18 122 PRO B CA 1
ATOM 3260 C C . PRO B 1 122 ? -20.535 -7.671 -9.048 1 90.18 122 PRO B C 1
ATOM 3262 O O . PRO B 1 122 ? -21.501 -8.236 -9.565 1 90.18 122 PRO B O 1
ATOM 3265 N N . LEU B 1 123 ? -20.354 -6.401 -8.913 1 87.27 123 LEU B N 1
ATOM 3266 C CA . LEU B 1 123 ? -21.392 -5.486 -9.375 1 87.27 123 LEU B CA 1
ATOM 3267 C C . LEU B 1 123 ? -21.348 -5.335 -10.892 1 87.27 123 LEU B C 1
ATOM 3269 O O . LEU B 1 123 ? -22.35 -4.973 -11.513 1 87.27 123 LEU B O 1
ATOM 3273 N N . LEU B 1 124 ? -20.126 -5.54 -11.448 1 78.21 124 LEU B N 1
ATOM 3274 C CA . LEU B 1 124 ? -19.987 -5.485 -12.899 1 78.21 124 LEU B CA 1
ATOM 3275 C C . LEU B 1 124 ? -19.86 -6.886 -13.487 1 78.21 124 LEU B C 1
ATOM 3277 O O . LEU B 1 124 ? -19.276 -7.775 -12.863 1 78.21 124 LEU B O 1
ATOM 3281 N N . PRO B 1 125 ? -20.492 -6.978 -14.611 1 69.37 125 PRO B N 1
ATOM 3282 C CA . PRO B 1 125 ? -20.399 -8.288 -15.259 1 69.37 125 PRO B CA 1
ATOM 3283 C C . PRO B 1 125 ? -18.956 -8.71 -15.531 1 69.37 125 PRO B C 1
ATOM 3285 O O . PRO B 1 125 ? -18.12 -7.874 -15.879 1 69.37 125 PRO B O 1
ATOM 3288 N N . LEU B 1 126 ? -18.728 -9.85 -15.126 1 63.79 126 LEU B N 1
ATOM 3289 C CA . LEU B 1 126 ? -17.4 -10.43 -15.294 1 63.79 126 LEU B CA 1
ATOM 3290 C C . LEU B 1 126 ? -17.122 -10.733 -16.763 1 63.79 126 LEU B C 1
ATOM 3292 O O . LEU B 1 126 ? -18.036 -11.083 -17.513 1 63.79 126 LEU B O 1
ATOM 3296 N N . ARG B 1 127 ? -16.142 -10.141 -17.249 1 56.29 127 ARG B N 1
ATOM 3297 C CA . ARG B 1 127 ? -15.788 -10.527 -18.611 1 56.29 127 ARG B CA 1
ATOM 3298 C C . ARG B 1 127 ? -15.475 -12.017 -18.695 1 56.29 127 ARG B C 1
ATOM 3300 O O . ARG B 1 127 ? -14.995 -12.611 -17.727 1 56.29 127 ARG B O 1
ATOM 3307 N N . ASP B 1 128 ? -15.961 -12.601 -19.682 1 54.09 128 ASP B N 1
ATOM 3308 C CA . ASP B 1 128 ? -15.6 -13.972 -20.03 1 54.09 128 ASP B CA 1
ATOM 3309 C C . ASP B 1 128 ? -14.087 -14.172 -19.973 1 54.09 128 ASP B C 1
ATOM 3311 O O . ASP B 1 128 ? -13.347 -13.58 -20.761 1 54.09 128 ASP B O 1
ATOM 3315 N N . ASN B 1 129 ? -13.623 -14.139 -18.771 1 55.52 129 ASN B N 1
ATOM 3316 C CA . ASN B 1 129 ? -12.178 -14.338 -18.733 1 55.52 129 ASN B CA 1
ATOM 3317 C C . ASN B 1 129 ? -11.781 -15.683 -19.336 1 55.52 129 ASN B C 1
ATOM 3319 O O . ASN B 1 129 ? -12.381 -16.712 -19.018 1 55.52 129 ASN B O 1
ATOM 3323 N N . GLU B 1 130 ? -11.097 -15.625 -20.442 1 58.38 130 GLU B N 1
ATOM 3324 C CA . GLU B 1 130 ? -10.57 -16.841 -21.054 1 58.38 130 GLU B CA 1
ATOM 3325 C C . GLU B 1 130 ? -9.851 -17.71 -20.025 1 58.38 130 GLU B C 1
ATOM 3327 O O . GLU B 1 130 ? -9.071 -17.205 -19.215 1 58.38 130 GLU B O 1
ATOM 3332 N N . GLN B 1 131 ? -10.39 -18.804 -19.81 1 67.39 131 GLN B N 1
ATOM 3333 C CA . GLN B 1 131 ? -9.811 -19.801 -18.916 1 67.39 131 GLN B CA 1
ATOM 3334 C C . GLN B 1 131 ? -8.391 -20.163 -19.341 1 67.39 131 GLN B C 1
ATOM 3336 O O . GLN B 1 131 ? -8.19 -20.792 -20.382 1 67.39 131 GLN B O 1
ATOM 3341 N N . VAL B 1 132 ? -7.461 -19.508 -18.705 1 75.69 132 VAL B N 1
ATOM 3342 C CA . VAL B 1 132 ? -6.059 -19.73 -19.043 1 75.69 132 VAL B CA 1
ATOM 3343 C C . VAL B 1 132 ? -5.526 -20.937 -18.275 1 75.69 132 VAL B C 1
ATOM 3345 O O . VAL B 1 132 ? -4.778 -21.75 -18.824 1 75.69 132 VAL B O 1
ATOM 3348 N N . LEU B 1 133 ? -6.052 -21.212 -17.185 1 86.84 133 LEU B N 1
ATOM 3349 C CA . LEU B 1 133 ? -5.614 -22.312 -16.333 1 86.84 133 LEU B CA 1
ATOM 3350 C C . LEU B 1 133 ? -6.612 -23.464 -16.378 1 86.84 133 LEU B C 1
ATOM 3352 O O . LEU B 1 133 ? -7.773 -23.272 -16.746 1 86.84 133 LEU B O 1
ATOM 3356 N N . HIS B 1 134 ? -6.064 -24.646 -16.137 1 88.48 134 HIS B N 1
ATOM 3357 C CA . HIS B 1 134 ? -6.971 -25.773 -15.945 1 88.48 134 HIS B CA 1
ATOM 3358 C C . HIS B 1 134 ? -7.993 -25.477 -14.853 1 88.48 134 HIS B C 1
ATOM 3360 O O . HIS B 1 134 ? -7.657 -24.881 -13.827 1 88.48 134 HIS B O 1
ATOM 3366 N N . PRO B 1 135 ? -9.167 -25.82 -15.039 1 85.77 135 PRO B N 1
ATOM 3367 C CA . PRO B 1 135 ? -10.255 -25.46 -14.126 1 85.77 135 PRO B CA 1
ATOM 3368 C C . PRO B 1 135 ? -9.989 -25.901 -12.689 1 85.77 135 PRO B C 1
ATOM 3370 O O . PRO B 1 135 ? -10.412 -25.229 -11.745 1 85.77 135 PRO B O 1
ATOM 3373 N N . ARG B 1 136 ? -9.376 -26.969 -12.545 1 86.37 136 ARG B N 1
ATOM 3374 C CA . ARG B 1 136 ? -9.122 -27.477 -11.201 1 86.37 136 ARG B CA 1
ATOM 3375 C C . ARG B 1 136 ? -8.149 -26.575 -10.449 1 86.37 136 ARG B C 1
ATOM 3377 O O . ARG B 1 136 ? -8.042 -26.654 -9.223 1 86.37 136 ARG B O 1
ATOM 3384 N N . GLY B 1 137 ? -7.47 -25.794 -11.19 1 87.03 137 GLY B N 1
ATOM 3385 C CA . GLY B 1 137 ? -6.572 -24.831 -10.573 1 87.03 137 GLY B CA 1
ATOM 3386 C C . GLY B 1 137 ? -7.286 -23.84 -9.673 1 87.03 137 GLY B C 1
ATOM 3387 O O . GLY B 1 137 ? -6.694 -23.309 -8.732 1 87.03 137 GLY B O 1
ATOM 3388 N N . ALA B 1 138 ? -8.525 -23.644 -9.885 1 84.57 138 ALA B N 1
ATOM 3389 C CA . ALA B 1 138 ? -9.311 -22.665 -9.139 1 84.57 138 ALA B CA 1
ATOM 3390 C C . ALA B 1 138 ? -9.521 -23.116 -7.696 1 84.57 138 ALA B C 1
ATOM 3392 O O . ALA B 1 138 ? -9.739 -22.289 -6.806 1 84.57 138 ALA B O 1
ATOM 3393 N N . SER B 1 139 ? -9.37 -24.372 -7.466 1 89.38 139 SER B N 1
ATOM 3394 C CA . SER B 1 139 ? -9.612 -24.912 -6.132 1 89.38 139 SER B CA 1
ATOM 3395 C C . SER B 1 139 ? -8.364 -24.816 -5.262 1 89.38 139 SER B C 1
ATOM 3397 O O . SER B 1 139 ? -8.438 -24.971 -4.041 1 89.38 139 SER B O 1
ATOM 3399 N N . ILE B 1 140 ? -7.282 -24.513 -5.852 1 94.44 140 ILE B N 1
ATOM 3400 C CA . ILE B 1 140 ? -6.028 -24.444 -5.109 1 94.44 140 ILE B CA 1
ATOM 3401 C C . ILE B 1 140 ? -5.907 -23.083 -4.427 1 94.44 140 ILE B C 1
ATOM 3403 O O . ILE B 1 140 ? -5.68 -22.068 -5.09 1 94.44 140 ILE B O 1
ATOM 3407 N N . ASN B 1 141 ? -6.128 -23.008 -3.169 1 96.66 141 ASN B N 1
ATOM 3408 C CA . ASN B 1 141 ? -5.998 -21.825 -2.325 1 96.66 141 ASN B CA 1
ATOM 3409 C C . ASN B 1 141 ? -5.292 -22.149 -1.012 1 96.66 141 ASN B C 1
ATOM 3411 O O . ASN B 1 141 ? -5.865 -22.803 -0.139 1 96.66 141 ASN B O 1
ATOM 3415 N N . ILE B 1 142 ? -4.081 -21.637 -0.847 1 97.79 142 ILE B N 1
ATOM 3416 C CA . ILE B 1 142 ? -3.308 -22 0.336 1 97.79 142 ILE B CA 1
ATOM 3417 C C . ILE B 1 142 ? -3.211 -20.801 1.277 1 97.79 142 ILE B C 1
ATOM 3419 O O . ILE B 1 142 ? -2.211 -20.634 1.978 1 97.79 142 ILE B O 1
ATOM 3423 N N . ASN B 1 143 ? -4.157 -19.937 1.309 1 98.23 143 ASN B N 1
ATOM 3424 C CA . ASN B 1 143 ? -4.155 -18.702 2.086 1 98.23 143 ASN B CA 1
ATOM 3425 C C . ASN B 1 143 ? -4.118 -18.983 3.586 1 98.23 143 ASN B C 1
ATOM 3427 O O . ASN B 1 143 ? -3.605 -18.174 4.361 1 98.23 143 ASN B O 1
ATOM 3431 N N . GLU B 1 144 ? -4.648 -20.075 3.976 1 97.52 144 GLU B N 1
ATOM 3432 C CA . GLU B 1 144 ? -4.542 -20.421 5.39 1 97.52 144 GLU B CA 1
ATOM 3433 C C . GLU B 1 144 ? -3.084 -20.582 5.811 1 97.52 144 GLU B C 1
ATOM 3435 O O . GLU B 1 144 ? -2.675 -20.078 6.859 1 97.52 144 GLU B O 1
ATOM 3440 N N . GLN B 1 145 ? -2.322 -21.249 4.989 1 98.09 145 GLN B N 1
ATOM 3441 C CA . GLN B 1 145 ? -0.903 -21.448 5.265 1 98.09 145 GLN B CA 1
ATOM 3442 C C . GLN B 1 145 ? -0.142 -20.126 5.218 1 98.09 145 GLN B C 1
ATOM 3444 O O . GLN B 1 145 ? 0.731 -19.877 6.052 1 98.09 145 GLN B O 1
ATOM 3449 N N . ILE B 1 146 ? -0.498 -19.329 4.255 1 98.59 146 ILE B N 1
ATOM 3450 C CA . ILE B 1 146 ? 0.156 -18.035 4.1 1 98.59 146 ILE B CA 1
ATOM 3451 C C . ILE B 1 146 ? -0.135 -17.16 5.317 1 98.59 146 ILE B C 1
ATOM 3453 O O . ILE B 1 146 ? 0.771 -16.526 5.864 1 98.59 146 ILE B O 1
ATOM 3457 N N . SER B 1 147 ? -1.394 -17.144 5.739 1 98.21 147 SER B N 1
ATOM 3458 C CA . SER B 1 147 ? -1.796 -16.349 6.894 1 98.21 147 SER B CA 1
ATOM 3459 C C . SER B 1 147 ? -1.077 -16.807 8.158 1 98.21 147 SER B C 1
ATOM 3461 O O . SER B 1 147 ? -0.629 -15.981 8.957 1 98.21 147 SER B O 1
ATOM 3463 N N . ASN B 1 148 ? -0.982 -18.06 8.314 1 97.54 148 ASN B N 1
ATOM 3464 C CA . ASN B 1 148 ? -0.301 -18.612 9.481 1 97.54 148 ASN B CA 1
ATOM 3465 C C . ASN B 1 148 ? 1.18 -18.245 9.491 1 97.54 148 ASN B C 1
ATOM 3467 O O . ASN B 1 148 ? 1.716 -17.835 10.522 1 97.54 148 ASN B O 1
ATOM 3471 N N . MET B 1 149 ? 1.8 -18.42 8.431 1 98.04 149 MET B N 1
ATOM 3472 C CA . MET B 1 149 ? 3.211 -18.06 8.319 1 98.04 149 MET B CA 1
ATOM 3473 C C . MET B 1 149 ? 3.416 -16.574 8.591 1 98.04 149 MET B C 1
ATOM 3475 O O . MET B 1 149 ? 4.333 -16.193 9.321 1 98.04 149 MET B O 1
ATOM 3479 N N . TYR B 1 150 ? 2.568 -15.757 8.074 1 98.42 150 TYR B N 1
ATOM 3480 C CA . TYR B 1 150 ? 2.674 -14.311 8.233 1 98.42 150 TYR B CA 1
ATOM 3481 C C . TYR B 1 150 ? 2.558 -13.913 9.699 1 98.42 150 TYR B C 1
ATOM 3483 O O . TYR B 1 150 ? 3.4 -13.175 10.217 1 98.42 150 TYR B O 1
ATOM 3491 N N . HIS B 1 151 ? 1.588 -14.393 10.381 1 97.15 151 HIS B N 1
ATOM 3492 C CA . HIS B 1 151 ? 1.289 -13.96 11.741 1 97.15 151 HIS B CA 1
ATOM 3493 C C . HIS B 1 151 ? 2.258 -14.577 12.743 1 97.15 151 HIS B C 1
ATOM 3495 O O . HIS B 1 151 ? 2.693 -13.911 13.685 1 97.15 151 HIS B O 1
ATOM 3501 N N . LYS B 1 152 ? 2.602 -15.783 12.498 1 96.06 152 LYS B N 1
ATOM 3502 C CA . LYS B 1 152 ? 3.365 -16.502 13.514 1 96.06 152 LYS B CA 1
ATOM 3503 C C . LYS B 1 152 ? 4.866 -16.332 13.298 1 96.06 152 LYS B C 1
ATOM 3505 O O . LYS B 1 152 ? 5.644 -16.365 14.254 1 96.06 152 LYS B O 1
ATOM 3510 N N . GLN B 1 153 ? 5.26 -16.1 12.083 1 96.7 153 GLN B N 1
ATOM 3511 C CA . GLN B 1 153 ? 6.695 -16.149 11.825 1 96.7 153 GLN B CA 1
ATOM 3512 C C . GLN B 1 153 ? 7.21 -14.803 11.322 1 96.7 153 GLN B C 1
ATOM 3514 O O . GLN B 1 153 ? 8.213 -14.29 11.822 1 96.7 153 GLN B O 1
ATOM 3519 N N . LEU B 1 154 ? 6.552 -14.243 10.387 1 97.88 154 LEU B N 1
ATOM 3520 C CA . LEU B 1 154 ? 7.085 -13.056 9.728 1 97.88 154 LEU B CA 1
ATOM 3521 C C . LEU B 1 154 ? 6.845 -11.81 10.576 1 97.88 154 LEU B C 1
ATOM 3523 O O . LEU B 1 154 ? 7.758 -11.006 10.776 1 97.88 154 LEU B O 1
ATOM 3527 N N . LEU B 1 155 ? 5.579 -11.653 11.054 1 97.54 155 LEU B N 1
ATOM 3528 C CA . LEU B 1 155 ? 5.151 -10.432 11.727 1 97.54 155 LEU B CA 1
ATOM 3529 C C . LEU B 1 155 ? 6.064 -10.112 12.906 1 97.54 155 LEU B C 1
ATOM 3531 O O . LEU B 1 155 ? 6.512 -8.973 13.058 1 97.54 155 LEU B O 1
ATOM 3535 N N . PRO B 1 156 ? 6.459 -11.066 13.746 1 96.38 156 PRO B N 1
ATOM 3536 C CA . PRO B 1 156 ? 7.343 -10.768 14.876 1 96.38 156 PRO B CA 1
ATOM 3537 C C . PRO B 1 156 ? 8.74 -10.339 14.435 1 96.38 156 PRO B C 1
ATOM 3539 O O . PRO B 1 156 ? 9.461 -9.691 15.198 1 96.38 156 PRO B O 1
ATOM 3542 N N . LEU B 1 157 ? 9.141 -10.638 13.213 1 96.73 157 LEU B N 1
ATOM 3543 C CA . LEU B 1 157 ? 10.483 -10.336 12.728 1 96.73 157 LEU B CA 1
ATOM 3544 C C . LEU B 1 157 ? 10.563 -8.906 12.205 1 96.73 157 LEU B C 1
ATOM 3546 O O . LEU B 1 157 ? 11.65 -8.33 12.123 1 96.73 157 LEU B O 1
ATOM 3550 N N . ILE B 1 158 ? 9.431 -8.321 11.848 1 96.82 158 ILE B N 1
ATOM 3551 C CA . ILE B 1 158 ? 9.515 -7.039 11.157 1 96.82 158 ILE B CA 1
ATOM 3552 C C . ILE B 1 158 ? 8.902 -5.943 12.025 1 96.82 158 ILE B C 1
ATOM 3554 O O . ILE B 1 158 ? 8.993 -4.758 11.696 1 96.82 158 ILE B O 1
ATOM 3558 N N . THR B 1 159 ? 8.227 -6.303 13.074 1 96.46 159 THR B N 1
ATOM 3559 C CA . THR B 1 159 ? 7.537 -5.311 13.89 1 96.46 159 THR B CA 1
ATOM 3560 C C . THR B 1 159 ? 8.098 -5.293 15.309 1 96.46 159 THR B C 1
ATOM 3562 O O . THR B 1 159 ? 8.71 -6.267 15.752 1 96.46 159 THR B O 1
ATOM 3565 N N . SER B 1 160 ? 7.927 -4.203 15.943 1 95.06 160 SER B N 1
ATOM 3566 C CA . SER B 1 160 ? 8.259 -4.083 17.359 1 95.06 160 SER B CA 1
ATOM 3567 C C . SER B 1 160 ? 7.083 -4.49 18.239 1 95.06 160 SER B C 1
ATOM 3569 O O . SER B 1 160 ? 5.937 -4.506 17.785 1 95.06 160 SER B O 1
ATOM 3571 N N . ASN B 1 161 ? 7.408 -4.812 19.469 1 93.57 161 ASN B N 1
ATOM 3572 C CA . ASN B 1 161 ? 6.345 -5.088 20.429 1 93.57 161 ASN B CA 1
ATOM 3573 C C . ASN B 1 161 ? 5.645 -3.807 20.874 1 93.57 161 ASN B C 1
ATOM 3575 O O . ASN B 1 161 ? 6.252 -2.734 20.883 1 93.57 161 ASN B O 1
ATOM 3579 N N . GLY B 1 162 ? 4.364 -3.949 21.127 1 93.95 162 GLY B N 1
ATOM 3580 C CA . GLY B 1 162 ? 3.638 -2.795 21.632 1 93.95 162 GLY B CA 1
ATOM 3581 C C . GLY B 1 162 ? 2.227 -2.69 21.083 1 93.95 162 GLY B C 1
ATOM 3582 O O . GLY B 1 162 ? 1.765 -3.584 20.372 1 93.95 162 GLY B O 1
ATOM 3583 N N . ASP B 1 163 ? 1.557 -1.63 21.581 1 91.84 163 ASP B N 1
ATOM 3584 C CA . ASP B 1 163 ? 0.181 -1.34 21.189 1 91.84 163 ASP B CA 1
ATOM 3585 C C . ASP B 1 163 ? -0.051 0.165 21.073 1 91.84 163 ASP B C 1
ATOM 3587 O O . ASP B 1 163 ? -0.143 0.864 22.084 1 91.84 163 ASP B O 1
ATOM 3591 N N . ASP B 1 164 ? -0.177 0.601 19.866 1 87.99 164 ASP B N 1
ATOM 3592 C CA . ASP B 1 164 ? -0.408 2.03 19.679 1 87.99 164 ASP B CA 1
ATOM 3593 C C . ASP B 1 164 ? -1.87 2.309 19.339 1 87.99 164 ASP B C 1
ATOM 3595 O O . ASP B 1 164 ? -2.226 3.434 18.981 1 87.99 164 ASP B O 1
ATOM 3599 N N . ARG B 1 165 ? -2.669 1.311 19.234 1 86.54 165 ARG B N 1
ATOM 3600 C CA . ARG B 1 165 ? -4.122 1.371 19.106 1 86.54 165 ARG B CA 1
ATOM 3601 C C . ARG B 1 165 ? -4.53 1.767 17.691 1 86.54 165 ARG B C 1
ATOM 3603 O O . ARG B 1 165 ? -5.691 2.102 17.445 1 86.54 165 ARG B O 1
ATOM 3610 N N . ASN B 1 166 ? -3.588 1.824 16.779 1 88.75 166 ASN B N 1
ATOM 3611 C CA . ASN B 1 166 ? -3.91 2.054 15.374 1 88.75 166 ASN B CA 1
ATOM 3612 C C . ASN B 1 166 ? -4.328 0.763 14.676 1 88.75 166 ASN B C 1
ATOM 3614 O O . ASN B 1 166 ? -3.716 0.362 13.685 1 88.75 166 ASN B O 1
ATOM 3618 N N . TYR B 1 167 ? -5.408 0.304 15.057 1 92.33 167 TYR B N 1
ATOM 3619 C CA . TYR B 1 167 ? -5.818 -1.031 14.637 1 92.33 167 TYR B CA 1
ATOM 3620 C C . TYR B 1 167 ? -6.252 -1.033 13.176 1 92.33 167 TYR B C 1
ATOM 3622 O O . TYR B 1 167 ? -5.897 -1.94 12.418 1 92.33 167 TYR B O 1
ATOM 3630 N N . ALA B 1 168 ? -6.99 -0.057 12.797 1 93.94 168 ALA B N 1
ATOM 3631 C CA . ALA B 1 168 ? -7.481 -0.019 11.422 1 93.94 168 ALA B CA 1
ATOM 3632 C C . ALA B 1 168 ? -6.325 0.049 10.428 1 93.94 168 ALA B C 1
ATOM 3634 O O . ALA B 1 168 ? -6.311 -0.678 9.432 1 93.94 168 ALA B O 1
ATOM 3635 N N . ILE B 1 169 ? -5.387 0.918 10.692 1 94.47 169 ILE B N 1
ATOM 3636 C CA . ILE B 1 169 ? -4.249 1.089 9.796 1 94.47 169 ILE B CA 1
ATOM 3637 C C . ILE B 1 169 ? -3.39 -0.174 9.807 1 94.47 169 ILE B C 1
ATOM 3639 O O . ILE B 1 169 ? -2.944 -0.638 8.755 1 94.47 169 ILE B O 1
ATOM 3643 N N . THR B 1 170 ? -3.196 -0.677 11.013 1 96.49 170 THR B N 1
ATOM 3644 C CA . THR B 1 170 ? -2.419 -1.904 11.146 1 96.49 170 THR B CA 1
ATOM 3645 C C . THR B 1 170 ? -3.075 -3.047 10.376 1 96.49 170 THR B C 1
ATOM 3647 O O . THR B 1 170 ? -2.402 -3.776 9.645 1 96.49 170 THR B O 1
ATOM 3650 N N . ALA B 1 171 ? -4.358 -3.223 10.557 1 97.43 171 ALA B N 1
ATOM 3651 C CA . ALA B 1 171 ? -5.082 -4.27 9.841 1 97.43 171 ALA B CA 1
ATOM 3652 C C . ALA B 1 171 ? -4.981 -4.073 8.331 1 97.43 171 ALA B C 1
ATOM 3654 O O . ALA B 1 171 ? -4.855 -5.043 7.58 1 97.43 171 ALA B O 1
ATOM 3655 N N . GLY B 1 172 ? -5.119 -2.85 7.92 1 97.62 172 GLY B N 1
ATOM 3656 C CA . GLY B 1 172 ? -4.979 -2.543 6.506 1 97.62 172 GLY B CA 1
ATOM 3657 C C . GLY B 1 172 ? -3.615 -2.907 5.949 1 97.62 172 GLY B C 1
ATOM 3658 O O . GLY B 1 172 ? -3.513 -3.44 4.842 1 97.62 172 GLY B O 1
ATOM 3659 N N . ARG B 1 173 ? -2.57 -2.609 6.688 1 98.08 173 ARG B N 1
ATOM 3660 C CA . ARG B 1 173 ? -1.217 -2.94 6.254 1 98.08 173 ARG B CA 1
ATOM 3661 C C . ARG B 1 173 ? -1.003 -4.45 6.229 1 98.08 173 ARG B C 1
ATOM 3663 O O . ARG B 1 173 ? -0.333 -4.972 5.336 1 98.08 173 ARG B O 1
ATOM 3670 N N . ASP B 1 174 ? -1.539 -5.099 7.218 1 98.54 174 ASP B N 1
ATOM 3671 C CA . ASP B 1 174 ? -1.476 -6.557 7.228 1 98.54 174 ASP B CA 1
ATOM 3672 C C . ASP B 1 174 ? -2.155 -7.145 5.992 1 98.54 174 ASP B C 1
ATOM 3674 O O . ASP B 1 174 ? -1.625 -8.063 5.364 1 98.54 174 ASP B O 1
ATOM 3678 N N . LEU B 1 175 ? -3.306 -6.665 5.728 1 98.46 175 LEU B N 1
ATOM 3679 C CA . LEU B 1 175 ? -4.05 -7.159 4.575 1 98.46 175 LEU B CA 1
ATOM 3680 C C . LEU B 1 175 ? -3.257 -6.956 3.288 1 98.46 175 LEU B C 1
ATOM 3682 O O . LEU B 1 175 ? -3.226 -7.838 2.428 1 98.46 175 LEU B O 1
ATOM 3686 N N . ASP B 1 176 ? -2.614 -5.807 3.158 1 98.03 176 ASP B N 1
ATOM 3687 C CA . ASP B 1 176 ? -1.793 -5.532 1.983 1 98.03 176 ASP B CA 1
ATOM 3688 C C . ASP B 1 176 ? -0.671 -6.559 1.845 1 98.03 176 ASP B C 1
ATOM 3690 O O . ASP B 1 176 ? -0.416 -7.064 0.749 1 98.03 176 ASP B O 1
ATOM 3694 N N . CYS B 1 177 ? -0.015 -6.813 2.945 1 98.64 177 CYS B N 1
ATOM 3695 C CA . CYS B 1 177 ? 1.068 -7.789 2.939 1 98.64 177 CYS B CA 1
ATOM 3696 C C . CYS B 1 177 ? 0.556 -9.17 2.547 1 98.64 177 CYS B C 1
ATOM 3698 O O . CYS B 1 177 ? 1.144 -9.835 1.693 1 98.64 177 CYS B O 1
ATOM 3700 N N . LEU B 1 178 ? -0.522 -9.515 3.147 1 98.79 178 LEU B N 1
ATOM 3701 C CA . LEU B 1 178 ? -1.082 -10.844 2.928 1 98.79 178 LEU B CA 1
ATOM 3702 C C . LEU B 1 178 ? -1.546 -11.008 1.485 1 98.79 178 LEU B C 1
ATOM 3704 O O . LEU B 1 178 ? -1.283 -12.036 0.856 1 98.79 178 LEU B O 1
ATOM 3708 N N . GLN B 1 179 ? -2.212 -10.038 0.962 1 98.34 179 GLN B N 1
ATOM 3709 C CA . GLN B 1 179 ? -2.71 -10.124 -0.406 1 98.34 179 GLN B CA 1
ATOM 3710 C C . GLN B 1 179 ? -1.561 -10.117 -1.411 1 98.34 179 GLN B C 1
ATOM 3712 O O . GLN B 1 179 ? -1.636 -10.775 -2.451 1 98.34 179 GLN B O 1
ATOM 3717 N N . ALA B 1 180 ? -0.519 -9.348 -1.12 1 98.29 180 ALA B N 1
ATOM 3718 C CA . ALA B 1 180 ? 0.656 -9.355 -1.988 1 98.29 180 ALA B CA 1
ATOM 3719 C C . ALA B 1 180 ? 1.334 -10.722 -1.984 1 98.29 180 ALA B C 1
ATOM 3721 O O . ALA B 1 180 ? 1.695 -11.246 -3.04 1 98.29 180 ALA B O 1
ATOM 3722 N N . LEU B 1 181 ? 1.486 -11.279 -0.813 1 98.74 181 LEU B N 1
ATOM 3723 C CA . LEU B 1 181 ? 2.094 -12.599 -0.682 1 98.74 181 LEU B CA 1
ATOM 3724 C C . LEU B 1 181 ? 1.241 -13.66 -1.37 1 98.74 181 LEU B C 1
ATOM 3726 O O . LEU B 1 181 ? 1.767 -14.523 -2.076 1 98.74 181 LEU B O 1
ATOM 3730 N N . SER B 1 182 ? -0.046 -13.593 -1.104 1 98.64 182 SER B N 1
ATOM 3731 C CA . SER B 1 182 ? -0.967 -14.549 -1.711 1 98.64 182 SER B CA 1
ATOM 3732 C C . SER B 1 182 ? -0.874 -14.517 -3.233 1 98.64 182 SER B C 1
ATOM 3734 O O . SER B 1 182 ? -0.788 -15.564 -3.877 1 98.64 182 SER B O 1
ATOM 3736 N N . ARG B 1 183 ? -0.904 -13.332 -3.787 1 97.44 183 ARG B N 1
ATOM 3737 C CA . ARG B 1 183 ? -0.829 -13.197 -5.238 1 97.44 183 ARG B CA 1
ATOM 3738 C C . ARG B 1 183 ? 0.481 -13.765 -5.774 1 97.44 183 ARG B C 1
ATOM 3740 O O . ARG B 1 183 ? 0.481 -14.551 -6.723 1 97.44 183 ARG B O 1
ATOM 3747 N N . ARG B 1 184 ? 1.576 -13.398 -5.186 1 98.03 184 ARG B N 1
ATOM 3748 C CA . ARG B 1 184 ? 2.894 -13.856 -5.614 1 98.03 184 ARG B CA 1
ATOM 3749 C C . ARG B 1 184 ? 2.976 -15.379 -5.6 1 98.03 184 ARG B C 1
ATOM 3751 O O . ARG B 1 184 ? 3.502 -15.986 -6.535 1 98.03 184 ARG B O 1
ATOM 3758 N N . ILE B 1 185 ? 2.476 -15.939 -4.58 1 98.35 185 ILE B N 1
ATOM 3759 C CA . ILE B 1 185 ? 2.602 -17.38 -4.394 1 98.35 185 ILE B CA 1
ATOM 3760 C C . ILE B 1 185 ? 1.658 -18.108 -5.349 1 98.35 185 ILE B C 1
ATOM 3762 O O . ILE B 1 185 ? 2.046 -19.088 -5.988 1 98.35 185 ILE B O 1
ATOM 3766 N N . HIS B 1 186 ? 0.472 -17.648 -5.546 1 97.19 186 HIS B N 1
ATOM 3767 C CA . HIS B 1 186 ? -0.514 -18.33 -6.376 1 97.19 186 HIS B CA 1
ATOM 3768 C C . HIS B 1 186 ? -0.219 -18.131 -7.859 1 97.19 186 HIS B C 1
ATOM 3770 O O . HIS B 1 186 ? -0.748 -18.856 -8.704 1 97.19 186 HIS B O 1
ATOM 3776 N N . LEU B 1 187 ? 0.579 -17.133 -8.21 1 95.88 187 LEU B N 1
ATOM 3777 C CA . LEU B 1 187 ? 1.042 -17.023 -9.59 1 95.88 187 LEU B CA 1
ATOM 3778 C C . LEU B 1 187 ? 1.826 -18.265 -10 1 95.88 187 LEU B C 1
ATOM 3780 O O . LEU B 1 187 ? 2.048 -18.499 -11.19 1 95.88 187 LEU B O 1
ATOM 3784 N N . GLY B 1 188 ? 2.176 -19.035 -9.004 1 95.67 188 GLY B N 1
ATOM 3785 C CA . GLY B 1 188 ? 2.804 -20.318 -9.276 1 95.67 188 GLY B CA 1
ATOM 3786 C C . GLY B 1 188 ? 1.982 -21.2 -10.198 1 95.67 188 GLY B C 1
ATOM 3787 O O . GLY B 1 188 ? 2.535 -21.99 -10.965 1 95.67 188 GLY B O 1
ATOM 3788 N N . LYS B 1 189 ? 0.678 -21.078 -10.154 1 95.7 189 LYS B N 1
ATOM 3789 C CA . LYS B 1 189 ? -0.182 -21.854 -11.044 1 95.7 189 LYS B CA 1
ATOM 3790 C C . LYS B 1 189 ? 0.117 -21.541 -12.507 1 95.7 189 LYS B C 1
ATOM 3792 O O . LYS B 1 189 ? 0.138 -22.442 -13.348 1 95.7 189 LYS B O 1
ATOM 3797 N N . PHE B 1 190 ? 0.359 -20.285 -12.787 1 93.69 190 PHE B N 1
ATOM 3798 C CA . PHE B 1 190 ? 0.656 -19.857 -14.149 1 93.69 190 PHE B CA 1
ATOM 3799 C C . PHE B 1 190 ? 2.048 -20.317 -14.568 1 93.69 190 PHE B C 1
ATOM 3801 O O . PHE B 1 190 ? 2.255 -20.716 -15.716 1 93.69 190 PHE B O 1
ATOM 3808 N N . VAL B 1 191 ? 2.96 -20.236 -13.631 1 93.45 191 VAL B N 1
ATOM 3809 C CA . VAL B 1 191 ? 4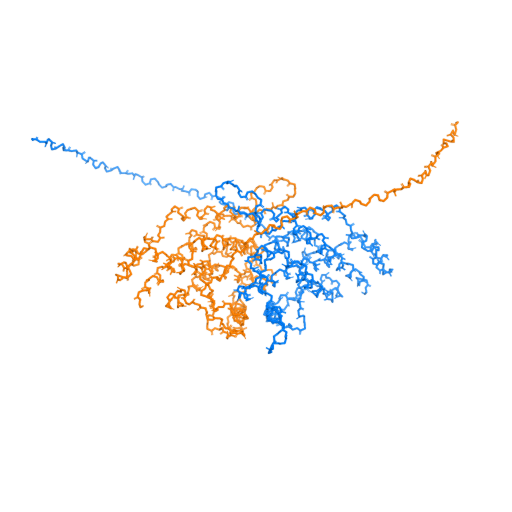.315 -20.702 -13.902 1 93.45 191 VAL B CA 1
ATOM 3810 C C . VAL B 1 191 ? 4.291 -22.189 -14.248 1 93.45 191 VAL B C 1
ATOM 3812 O O . VAL B 1 191 ? 4.933 -22.62 -15.209 1 93.45 191 VAL B O 1
ATOM 3815 N N . ALA B 1 192 ? 3.553 -22.914 -13.451 1 94.72 192 ALA B N 1
ATOM 3816 C CA . ALA B 1 192 ? 3.439 -24.353 -13.673 1 94.72 192 ALA B CA 1
ATOM 3817 C C . ALA B 1 192 ? 2.836 -24.651 -15.043 1 94.72 192 ALA B C 1
ATOM 3819 O O . ALA B 1 192 ? 3.287 -25.562 -15.742 1 94.72 192 ALA B O 1
ATOM 3820 N N . GLU B 1 193 ? 1.826 -23.908 -15.406 1 93.89 193 GLU B N 1
ATOM 3821 C CA . GLU B 1 193 ? 1.181 -24.104 -16.701 1 93.89 193 GLU B CA 1
ATOM 3822 C C . GLU B 1 193 ? 2.152 -23.835 -17.847 1 93.89 193 GLU B C 1
ATOM 3824 O O . GLU B 1 193 ? 2.198 -24.592 -18.819 1 93.89 193 GLU B O 1
ATOM 3829 N N . ILE B 1 194 ? 2.871 -22.786 -17.738 1 92.29 194 ILE B N 1
ATOM 3830 C CA . ILE B 1 194 ? 3.832 -22.417 -18.772 1 92.29 194 ILE B CA 1
ATOM 3831 C C . ILE B 1 194 ? 4.913 -23.49 -18.878 1 92.29 194 ILE B C 1
ATOM 3833 O O . ILE B 1 194 ? 5.278 -23.906 -19.98 1 92.29 194 ILE B O 1
ATOM 3837 N N . LYS B 1 195 ? 5.446 -23.955 -17.801 1 91.72 195 LYS B N 1
ATOM 3838 C CA . LYS B 1 195 ? 6.482 -24.985 -17.787 1 91.72 195 LYS B CA 1
ATOM 3839 C C . LYS B 1 195 ? 5.959 -26.299 -18.36 1 91.72 195 LYS B C 1
ATOM 3841 O O . LYS B 1 195 ? 6.684 -27.009 -19.06 1 91.72 195 LYS B O 1
ATOM 3846 N N . PHE B 1 196 ? 4.749 -26.618 -18.032 1 93.79 196 PHE B N 1
ATOM 3847 C CA . PHE B 1 196 ? 4.132 -27.819 -18.582 1 93.79 196 PHE B CA 1
ATOM 3848 C C . PHE B 1 196 ? 4.029 -27.729 -20.1 1 93.79 196 PHE B C 1
ATOM 3850 O O . PHE B 1 196 ? 4.358 -28.684 -20.807 1 93.79 196 PHE B O 1
ATOM 3857 N N . ARG B 1 197 ? 3.597 -26.56 -20.541 1 91.38 197 ARG B N 1
ATOM 3858 C CA . ARG B 1 197 ? 3.42 -26.359 -21.976 1 91.38 197 ARG B CA 1
ATOM 3859 C C . ARG B 1 197 ? 4.761 -26.389 -22.702 1 91.38 197 ARG B C 1
ATOM 3861 O O . ARG B 1 197 ? 4.838 -26.813 -23.857 1 91.38 197 ARG B O 1
ATOM 3868 N N . GLU B 1 198 ? 5.797 -26.015 -22.06 1 89.58 198 GLU B N 1
ATOM 3869 C CA . GLU B 1 198 ? 7.13 -25.983 -22.654 1 89.58 198 GLU B CA 1
ATOM 3870 C C . GLU B 1 198 ? 7.744 -27.38 -22.707 1 89.58 198 GLU B C 1
ATOM 3872 O O . GLU B 1 198 ? 8.536 -27.682 -23.602 1 89.58 198 GLU B O 1
ATOM 3877 N N . SER B 1 199 ? 7.44 -28.213 -21.75 1 91.22 199 SER B N 1
ATOM 3878 C CA . SER B 1 199 ? 7.989 -29.564 -21.697 1 91.22 199 SER B CA 1
ATOM 3879 C C . SER B 1 199 ? 6.948 -30.566 -21.21 1 91.22 199 SER B C 1
ATOM 3881 O O . SER B 1 199 ? 7.134 -31.209 -20.175 1 91.22 199 SER B O 1
ATOM 3883 N N . PRO B 1 200 ? 5.975 -30.841 -22.033 1 93.34 200 PRO B N 1
ATOM 3884 C CA . PRO B 1 200 ? 4.867 -31.688 -21.586 1 93.34 200 PRO B CA 1
ATOM 3885 C C . PRO B 1 200 ? 5.303 -33.12 -21.284 1 93.34 200 PRO B C 1
ATOM 3887 O O . PRO B 1 200 ? 4.786 -33.744 -20.355 1 93.34 200 PRO B O 1
ATOM 3890 N N . GLU B 1 201 ? 6.271 -33.636 -21.982 1 92.22 201 GLU B N 1
ATOM 3891 C CA . GLU B 1 201 ? 6.687 -35.027 -21.831 1 92.22 201 GLU B CA 1
ATOM 3892 C C . GLU B 1 201 ? 7.307 -35.272 -20.458 1 92.22 201 GLU B C 1
ATOM 3894 O O . GLU B 1 201 ? 6.997 -36.268 -19.8 1 92.22 201 GLU B O 1
ATOM 3899 N N . ASN B 1 202 ? 8.167 -34.315 -20.131 1 90.72 202 ASN B N 1
ATOM 3900 C CA . ASN B 1 202 ? 8.827 -34.451 -18.837 1 90.72 202 ASN B CA 1
ATOM 3901 C C . ASN B 1 202 ? 7.824 -34.409 -17.688 1 90.72 202 ASN B C 1
ATOM 3903 O O . ASN B 1 202 ? 7.948 -35.165 -16.722 1 90.72 202 ASN B O 1
ATOM 3907 N N . TYR B 1 203 ? 6.785 -33.647 -17.848 1 94.49 203 TYR B N 1
ATOM 3908 C CA . TYR B 1 203 ? 5.843 -33.46 -16.75 1 94.49 203 TYR B CA 1
ATOM 3909 C C . TYR B 1 203 ? 4.759 -34.531 -16.772 1 94.49 203 TYR B C 1
ATOM 3911 O O . TYR B 1 203 ? 4.282 -34.963 -15.72 1 94.49 203 TYR B O 1
ATOM 3919 N N . THR B 1 204 ? 4.405 -35.015 -17.911 1 95.38 204 THR B N 1
ATOM 3920 C CA . THR B 1 204 ? 3.312 -35.971 -18.051 1 95.38 204 THR B CA 1
ATOM 3921 C C . THR B 1 204 ? 3.621 -37.26 -17.294 1 95.38 204 THR B C 1
ATOM 3923 O O . THR B 1 204 ? 2.755 -37.804 -16.606 1 95.38 204 THR B O 1
ATOM 3926 N N . ARG B 1 205 ? 4.801 -37.714 -17.463 1 93.4 205 ARG B N 1
ATOM 3927 C CA . ARG B 1 205 ? 5.202 -38.943 -16.786 1 93.4 205 ARG B CA 1
ATOM 3928 C C . ARG B 1 205 ? 5.076 -38.8 -15.273 1 93.4 205 ARG B C 1
ATOM 3930 O O . ARG B 1 205 ? 4.521 -39.674 -14.605 1 93.4 205 ARG B O 1
ATOM 3937 N N . ALA B 1 206 ? 5.579 -37.715 -14.756 1 94.78 206 ALA B N 1
ATOM 3938 C CA . ALA B 1 206 ? 5.553 -37.462 -13.317 1 94.78 206 ALA B CA 1
ATOM 3939 C C . ALA B 1 206 ? 4.126 -37.236 -12.826 1 94.78 206 ALA B C 1
ATOM 3941 O O . ALA B 1 206 ? 3.769 -37.659 -11.724 1 94.78 206 ALA B O 1
ATOM 3942 N N . ILE B 1 207 ? 3.241 -36.597 -13.569 1 95.63 207 ILE B N 1
ATOM 3943 C CA . ILE B 1 207 ? 1.862 -36.291 -13.206 1 95.63 207 ILE B CA 1
ATOM 3944 C C . ILE B 1 207 ? 1.045 -37.58 -13.151 1 95.63 207 ILE B C 1
ATOM 3946 O O . ILE B 1 207 ? 0.3 -37.811 -12.196 1 95.63 207 ILE B O 1
ATOM 3950 N N . ARG B 1 208 ? 1.25 -38.421 -14.171 1 95.17 208 ARG B N 1
ATOM 3951 C CA . ARG B 1 208 ? 0.513 -39.679 -14.226 1 95.17 208 ARG B CA 1
ATOM 3952 C C . ARG B 1 208 ? 0.902 -40.593 -13.069 1 95.17 208 ARG B C 1
ATOM 3954 O O . ARG B 1 208 ? 0.064 -41.327 -12.542 1 95.17 208 ARG B O 1
ATOM 3961 N N . ALA B 1 209 ? 2.1 -40.518 -12.689 1 94.9 209 ALA B N 1
ATOM 3962 C CA . ALA B 1 209 ? 2.601 -41.333 -11.585 1 94.9 209 ALA B CA 1
ATOM 3963 C C . ALA B 1 209 ? 2.271 -40.696 -10.238 1 94.9 209 ALA B C 1
ATOM 3965 O O . ALA B 1 209 ? 2.53 -41.285 -9.186 1 94.9 209 ALA B O 1
ATOM 3966 N N . GLN B 1 210 ? 1.676 -39.52 -10.276 1 95.24 210 GLN B N 1
ATOM 3967 C CA . GLN B 1 210 ? 1.375 -38.764 -9.065 1 95.24 210 GLN B CA 1
ATOM 3968 C C . GLN B 1 210 ? 2.604 -38.65 -8.167 1 95.24 210 GLN B C 1
ATOM 3970 O O . GLN B 1 210 ? 2.52 -38.88 -6.959 1 95.24 210 GLN B O 1
ATOM 3975 N N . ASP B 1 211 ? 3.755 -38.426 -8.81 1 95.27 211 ASP B N 1
ATOM 3976 C CA . ASP B 1 211 ? 5.043 -38.372 -8.125 1 95.27 211 ASP B CA 1
ATOM 3977 C C . ASP B 1 211 ? 5.394 -36.94 -7.727 1 95.27 211 ASP B C 1
ATOM 3979 O O . ASP B 1 211 ? 6.107 -36.245 -8.454 1 95.27 211 ASP B O 1
ATOM 3983 N N . LYS B 1 212 ? 5.055 -36.563 -6.59 1 95.93 212 LYS B N 1
ATOM 3984 C CA . LYS B 1 212 ? 5.271 -35.207 -6.094 1 95.93 212 LYS B CA 1
ATOM 3985 C C . LYS B 1 212 ? 6.76 -34.879 -6.023 1 95.93 212 LYS B C 1
ATOM 3987 O O . LYS B 1 212 ? 7.168 -33.755 -6.324 1 95.93 212 LYS B O 1
ATOM 3992 N N . ASP B 1 213 ? 7.537 -35.805 -5.61 1 95.92 213 ASP B N 1
ATOM 3993 C CA . ASP B 1 213 ? 8.972 -35.586 -5.46 1 95.92 213 ASP B CA 1
ATOM 3994 C C . ASP B 1 213 ? 9.631 -35.316 -6.811 1 95.92 213 ASP B C 1
ATOM 3996 O O . ASP B 1 213 ? 10.498 -34.448 -6.923 1 95.92 213 ASP B O 1
ATOM 4000 N N . ALA B 1 214 ? 9.268 -36.08 -7.79 1 95.81 214 ALA B N 1
ATOM 4001 C CA . ALA B 1 214 ? 9.803 -35.871 -9.132 1 95.81 214 ALA B CA 1
ATOM 4002 C C . ALA B 1 214 ? 9.426 -34.492 -9.666 1 95.81 214 ALA B C 1
ATOM 4004 O O . ALA B 1 214 ? 10.242 -33.821 -10.301 1 95.81 214 ALA B O 1
ATOM 4005 N N . LEU B 1 215 ? 8.172 -34.107 -9.427 1 96.57 215 LEU B N 1
ATOM 4006 C CA . LEU B 1 215 ? 7.716 -32.789 -9.857 1 96.57 215 LEU B CA 1
ATOM 4007 C C . LEU B 1 215 ? 8.49 -31.686 -9.144 1 96.57 215 LEU B C 1
ATOM 4009 O O . LEU B 1 215 ? 8.878 -30.693 -9.764 1 96.57 215 LEU B O 1
ATOM 4013 N N . MET B 1 216 ? 8.717 -31.876 -7.853 1 96.27 216 MET B N 1
ATOM 4014 C CA . MET B 1 216 ? 9.481 -30.905 -7.075 1 96.27 216 MET B CA 1
ATOM 4015 C C . MET B 1 216 ? 10.892 -30.752 -7.632 1 96.27 216 MET B C 1
ATOM 4017 O O . MET B 1 216 ? 11.414 -29.638 -7.714 1 96.27 216 MET B O 1
ATOM 4021 N N . LYS B 1 217 ? 11.504 -31.831 -7.995 1 94.42 217 LYS B N 1
ATOM 4022 C CA . LYS B 1 217 ? 12.851 -31.797 -8.557 1 94.42 217 LYS B CA 1
ATOM 4023 C C . LYS B 1 217 ? 12.873 -31.052 -9.888 1 94.42 217 LYS B C 1
ATOM 4025 O O . LYS B 1 217 ? 13.798 -30.283 -10.16 1 94.42 217 LYS B O 1
ATOM 4030 N N . LEU B 1 218 ? 11.857 -31.26 -10.692 1 93.69 218 LEU B N 1
ATOM 4031 C CA . LEU B 1 218 ? 11.76 -30.603 -11.99 1 93.69 218 LEU B CA 1
ATOM 4032 C C . LEU B 1 218 ? 11.59 -29.096 -11.826 1 93.69 218 LEU B C 1
ATOM 4034 O O . LEU B 1 218 ? 12.033 -28.321 -12.676 1 93.69 218 LEU B O 1
ATOM 4038 N N . LEU B 1 219 ? 10.988 -28.745 -10.706 1 94.01 219 LEU B N 1
ATOM 4039 C CA . LEU B 1 219 ? 10.631 -27.346 -10.498 1 94.01 219 LEU B CA 1
ATOM 4040 C C . LEU B 1 219 ? 11.738 -26.607 -9.755 1 94.01 219 LEU B C 1
ATOM 4042 O O . LEU B 1 219 ? 11.694 -25.381 -9.626 1 94.01 219 LEU B O 1
ATOM 4046 N N . THR B 1 220 ? 12.712 -27.29 -9.245 1 93.26 220 THR B N 1
ATOM 4047 C CA . THR B 1 220 ? 13.731 -26.68 -8.399 1 93.26 220 THR B CA 1
ATOM 4048 C C . THR B 1 220 ? 14.952 -26.284 -9.225 1 93.26 220 THR B C 1
ATOM 4050 O O . THR B 1 220 ? 15.59 -27.135 -9.848 1 93.26 220 THR B O 1
ATOM 4053 N N . PHE B 1 221 ? 15.222 -24.999 -9.264 1 92.42 221 PHE B N 1
ATOM 4054 C CA . PHE B 1 221 ? 16.426 -24.429 -9.856 1 92.42 221 PHE B CA 1
ATOM 4055 C C . PHE B 1 221 ? 17.188 -23.593 -8.835 1 92.42 221 PHE B C 1
ATOM 4057 O O . PHE B 1 221 ? 16.973 -22.384 -8.729 1 92.42 221 PHE B O 1
ATOM 4064 N N . THR B 1 222 ? 18.082 -24.148 -8.204 1 93.36 222 THR B N 1
ATOM 4065 C CA . THR B 1 222 ? 18.756 -23.568 -7.048 1 93.36 222 THR B CA 1
ATOM 4066 C C . THR B 1 222 ? 19.429 -22.25 -7.42 1 93.36 222 THR B C 1
ATOM 4068 O O . THR B 1 222 ? 19.425 -21.301 -6.632 1 93.36 222 THR B O 1
ATOM 4071 N N . SER B 1 223 ? 20.003 -22.178 -8.572 1 94.34 223 SER B N 1
ATOM 4072 C CA . SER B 1 223 ? 20.676 -20.957 -9.002 1 94.34 223 SER B CA 1
ATOM 4073 C C . SER B 1 223 ? 19.692 -19.8 -9.137 1 94.34 223 SER B C 1
ATOM 4075 O O . SER B 1 223 ? 20 -18.668 -8.758 1 94.34 223 SER B O 1
ATOM 4077 N N . VAL B 1 224 ? 18.552 -20.13 -9.714 1 92.71 224 VAL B N 1
ATOM 4078 C CA . VAL B 1 224 ? 17.53 -19.104 -9.891 1 92.71 224 VAL B CA 1
ATOM 4079 C C . VAL B 1 224 ? 16.992 -18.67 -8.53 1 92.71 224 VAL B C 1
ATOM 4081 O O . VAL B 1 224 ? 16.781 -17.479 -8.29 1 92.71 224 VAL B O 1
ATOM 4084 N N . GLU B 1 225 ? 16.82 -19.658 -7.659 1 94.99 225 GLU B N 1
ATOM 4085 C CA . GLU B 1 225 ? 16.33 -19.359 -6.317 1 94.99 225 GLU B CA 1
ATOM 4086 C C . GLU B 1 225 ? 17.296 -18.445 -5.568 1 94.99 225 GLU B C 1
ATOM 4088 O O . GLU B 1 225 ? 16.874 -17.484 -4.921 1 94.99 225 GLU B O 1
ATOM 4093 N N . GLU B 1 226 ? 18.538 -18.727 -5.665 1 95.89 226 GLU B N 1
ATOM 4094 C CA . GLU B 1 226 ? 19.545 -17.908 -4.997 1 95.89 226 GLU B CA 1
ATOM 4095 C C . GLU B 1 226 ? 19.588 -16.499 -5.583 1 95.89 226 GLU B C 1
ATOM 4097 O O . GLU B 1 226 ? 19.762 -15.522 -4.851 1 95.89 226 GLU B O 1
ATOM 4102 N N . MET B 1 227 ? 19.469 -16.455 -6.857 1 95.11 227 MET B N 1
ATOM 4103 C CA . MET B 1 227 ? 19.449 -15.156 -7.525 1 95.11 227 MET B CA 1
ATOM 4104 C C . MET B 1 227 ? 18.272 -14.314 -7.042 1 95.11 227 MET B C 1
ATOM 4106 O O . MET B 1 227 ? 18.414 -13.11 -6.825 1 95.11 227 MET B O 1
ATOM 4110 N N . ILE B 1 228 ? 17.142 -14.936 -6.924 1 95.87 228 ILE B N 1
ATOM 4111 C CA . ILE B 1 228 ? 15.952 -14.231 -6.459 1 95.87 228 ILE B CA 1
ATOM 4112 C C . ILE B 1 228 ? 16.173 -13.731 -5.033 1 95.87 228 ILE B C 1
ATOM 4114 O O . ILE B 1 228 ? 15.871 -12.578 -4.719 1 95.87 228 ILE B O 1
ATOM 4118 N N . LYS B 1 229 ? 16.698 -14.587 -4.154 1 97.19 229 LYS B N 1
ATOM 4119 C CA . LYS B 1 229 ? 16.961 -14.217 -2.767 1 97.19 229 LYS B CA 1
ATOM 4120 C C . LYS B 1 229 ? 17.891 -13.01 -2.686 1 97.19 229 LYS B C 1
ATOM 4122 O O . LYS B 1 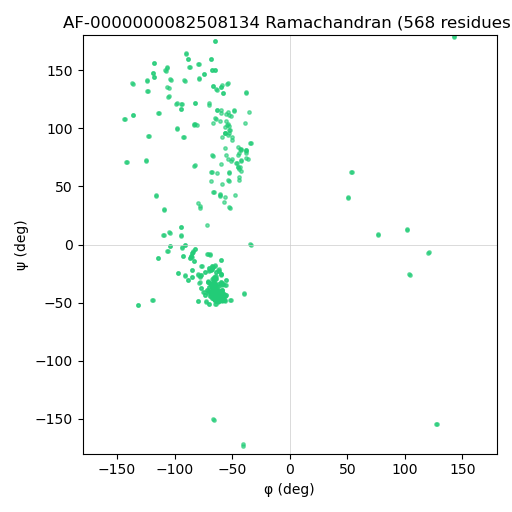229 ? 17.652 -12.087 -1.905 1 97.19 229 LYS B O 1
ATOM 4127 N N . ASN B 1 230 ? 18.886 -13.017 -3.494 1 96.3 230 ASN B N 1
ATOM 4128 C CA . ASN B 1 230 ? 19.844 -11.917 -3.513 1 96.3 230 ASN B CA 1
ATOM 4129 C C . ASN B 1 230 ? 19.214 -10.634 -4.047 1 96.3 230 ASN B C 1
ATOM 4131 O O . ASN B 1 230 ? 19.489 -9.545 -3.54 1 96.3 230 ASN B O 1
ATOM 4135 N N . ARG B 1 231 ? 18.445 -10.763 -5.03 1 96.27 231 ARG B N 1
ATOM 4136 C CA . ARG B 1 231 ? 17.806 -9.595 -5.627 1 96.27 231 ARG B CA 1
ATOM 4137 C C . ARG B 1 231 ? 16.86 -8.923 -4.637 1 96.27 231 ARG B C 1
ATOM 4139 O O . ARG B 1 231 ? 16.857 -7.697 -4.508 1 96.27 231 ARG B O 1
ATOM 4146 N N . VAL B 1 232 ? 16.062 -9.735 -3.948 1 97.58 232 VAL B N 1
ATOM 4147 C CA . VAL B 1 232 ? 15.096 -9.141 -3.03 1 97.58 232 VAL B CA 1
ATOM 4148 C C . VAL B 1 232 ? 15.827 -8.521 -1.841 1 97.58 232 VAL B C 1
ATOM 4150 O O . VAL B 1 232 ? 15.367 -7.528 -1.271 1 97.58 232 VAL B O 1
ATOM 4153 N N . GLU B 1 233 ? 16.923 -9.112 -1.437 1 97.06 233 GLU B N 1
ATOM 4154 C CA . GLU B 1 233 ? 17.725 -8.491 -0.387 1 97.06 233 GLU B CA 1
ATOM 4155 C C . GLU B 1 233 ? 18.252 -7.128 -0.827 1 97.06 233 GLU B C 1
ATOM 4157 O O . GLU B 1 233 ? 18.192 -6.159 -0.069 1 97.06 233 GLU B O 1
ATOM 4162 N N . LYS B 1 234 ? 18.8 -7.067 -2.015 1 95.79 234 LYS B N 1
ATOM 4163 C CA . LYS B 1 234 ? 19.29 -5.807 -2.565 1 95.79 234 LYS B CA 1
ATOM 4164 C C . LYS B 1 234 ? 18.164 -4.785 -2.688 1 95.79 234 LYS B C 1
ATOM 4166 O O . LYS B 1 234 ? 18.352 -3.606 -2.38 1 95.79 234 LYS B O 1
ATOM 4171 N N . LYS B 1 235 ? 17.063 -5.222 -3.182 1 96.17 235 LYS B N 1
ATOM 4172 C CA . LYS B 1 235 ? 15.906 -4.336 -3.275 1 96.17 235 LYS B CA 1
ATOM 4173 C C . LYS B 1 235 ? 15.523 -3.787 -1.904 1 96.17 235 LYS B C 1
ATOM 4175 O O . LYS B 1 235 ? 15.212 -2.602 -1.768 1 96.17 235 LYS B O 1
ATOM 4180 N N . ALA B 1 236 ? 15.462 -4.697 -0.916 1 96.78 236 ALA B N 1
ATOM 4181 C CA . ALA B 1 236 ? 15.11 -4.277 0.438 1 96.78 236 ALA B CA 1
ATOM 4182 C C . ALA B 1 236 ? 16.092 -3.233 0.961 1 96.78 236 ALA B C 1
ATOM 4184 O O . ALA B 1 236 ? 15.704 -2.317 1.691 1 96.78 236 ALA B O 1
ATOM 4185 N N . MET B 1 237 ? 17.368 -3.311 0.602 1 95.26 237 MET B N 1
ATOM 4186 C CA . MET B 1 237 ? 18.379 -2.333 0.995 1 95.26 237 MET B CA 1
ATOM 4187 C C . MET B 1 237 ? 18.129 -0.99 0.317 1 95.26 237 MET B C 1
ATOM 4189 O O . MET B 1 237 ? 18.236 0.061 0.953 1 95.26 237 MET B O 1
ATOM 4193 N N . VAL B 1 238 ? 17.765 -1.066 -0.883 1 93.78 238 VAL B N 1
ATOM 4194 C CA . VAL B 1 238 ? 17.57 0.149 -1.668 1 93.78 238 VAL B CA 1
ATOM 4195 C C . VAL B 1 238 ? 16.292 0.854 -1.22 1 93.78 238 VAL B C 1
ATOM 4197 O O . VAL B 1 238 ? 16.3 2.059 -0.955 1 93.78 238 VAL B O 1
ATOM 4200 N N . PHE B 1 239 ? 15.196 0.133 -1.117 1 94.8 239 PHE B N 1
ATOM 4201 C CA . PHE B 1 239 ? 13.906 0.733 -0.798 1 94.8 239 PHE B CA 1
ATOM 4202 C C . PHE B 1 239 ? 13.811 1.058 0.688 1 94.8 239 PHE B C 1
ATOM 4204 O O . PHE B 1 239 ? 13.02 1.911 1.093 1 94.8 239 PHE B O 1
ATOM 4211 N N . GLY B 1 240 ? 14.562 0.319 1.466 1 93.37 240 GLY B N 1
ATOM 4212 C CA . GLY B 1 240 ? 14.463 0.461 2.91 1 93.37 240 GLY B CA 1
ATOM 4213 C C . GLY B 1 240 ? 15.433 1.481 3.477 1 93.37 240 GLY B C 1
ATOM 4214 O O . GLY B 1 240 ? 15.413 1.764 4.676 1 93.37 240 GLY B O 1
ATOM 4215 N N . GLN B 1 241 ? 16.192 2.063 2.645 1 90.96 241 GLN B N 1
ATOM 4216 C CA . GLN B 1 241 ? 17.189 3.005 3.142 1 90.96 241 GLN B CA 1
ATOM 4217 C C . GLN B 1 241 ? 16.56 4.36 3.451 1 90.96 241 GLN B C 1
ATOM 4219 O O . GLN B 1 241 ? 15.507 4.7 2.908 1 90.96 241 GLN B O 1
ATOM 4224 N N . GLU B 1 242 ? 17.202 5.088 4.332 1 86.76 242 GLU B N 1
ATOM 4225 C CA . GLU B 1 242 ? 16.832 6.482 4.557 1 86.76 242 GLU B CA 1
ATOM 4226 C C . GLU B 1 242 ? 17.461 7.396 3.51 1 86.76 242 GLU B C 1
ATOM 4228 O O . GLU B 1 242 ? 18.666 7.325 3.259 1 86.76 242 GLU B O 1
ATOM 4233 N N . VAL B 1 243 ? 16.721 8.097 2.797 1 84.49 243 VAL B N 1
ATOM 4234 C CA . VAL B 1 243 ? 17.213 8.977 1.742 1 84.49 243 VAL B CA 1
ATOM 4235 C C . VAL B 1 243 ? 17.302 10.41 2.262 1 84.49 243 VAL B C 1
ATOM 4237 O O . VAL B 1 243 ? 16.294 10.993 2.667 1 84.49 243 VAL B O 1
ATOM 4240 N N . ASP B 1 244 ? 18.438 10.81 2.598 1 76.89 244 ASP B N 1
ATOM 4241 C CA . ASP B 1 244 ? 18.681 12.194 2.993 1 76.89 244 ASP B CA 1
ATOM 4242 C C . ASP B 1 244 ? 19.47 12.941 1.92 1 76.89 244 ASP B C 1
ATOM 4244 O O . ASP B 1 244 ? 20.097 12.321 1.059 1 76.89 244 ASP B O 1
ATOM 4248 N N . LEU B 1 245 ? 19.243 14.204 1.83 1 70.52 245 LEU B N 1
ATOM 4249 C CA . LEU B 1 245 ? 19.992 15.013 0.875 1 70.52 245 LEU B CA 1
ATOM 4250 C C . LEU B 1 245 ? 21.473 15.05 1.237 1 70.52 245 LEU B C 1
ATOM 4252 O O . LEU B 1 245 ? 22.324 15.251 0.367 1 70.52 245 LEU B O 1
ATOM 4256 N N . LYS B 1 246 ? 21.68 15.063 2.506 1 62.7 246 LYS B N 1
ATOM 4257 C CA . LYS B 1 246 ? 23.087 15.06 2.895 1 62.7 246 LYS B CA 1
ATOM 4258 C C . LYS B 1 246 ? 23.67 13.651 2.839 1 62.7 246 LYS B C 1
ATOM 4260 O O . LYS B 1 246 ? 22.985 12.677 3.156 1 62.7 246 LYS B O 1
ATOM 4265 N N . GLU B 1 247 ? 24.455 13.241 1.827 1 56.3 247 GLU B N 1
ATOM 4266 C CA . GLU B 1 247 ? 25.102 11.966 1.532 1 56.3 247 GLU B CA 1
ATOM 4267 C C . GLU B 1 247 ? 25.525 11.252 2.813 1 56.3 247 GLU B C 1
ATOM 4269 O O . GLU B 1 247 ? 26.208 10.227 2.762 1 56.3 247 GLU B O 1
ATOM 4274 N N . ASN B 1 248 ? 25.284 11.831 3.993 1 50.18 248 ASN B N 1
ATOM 4275 C CA . ASN B 1 248 ? 26.052 11.271 5.099 1 50.18 248 ASN B CA 1
ATOM 4276 C C . ASN B 1 248 ? 25.647 9.829 5.39 1 50.18 248 ASN B C 1
ATOM 4278 O O . ASN B 1 248 ? 24.768 9.28 4.722 1 50.18 248 ASN B O 1
ATOM 4282 N N . ASP B 1 249 ? 25.871 9.483 6.931 1 50.57 249 ASP B N 1
ATOM 4283 C CA . ASP B 1 249 ? 26.232 8.391 7.831 1 50.57 249 ASP B CA 1
ATOM 4284 C C . ASP B 1 249 ? 25.102 7.371 7.938 1 50.57 249 ASP B C 1
ATOM 4286 O O . ASP B 1 249 ? 25.115 6.511 8.822 1 50.57 249 ASP B O 1
ATOM 4290 N N . ASN B 1 250 ? 24.065 7.637 7.431 1 55.04 250 ASN B N 1
ATOM 4291 C CA . ASN B 1 250 ? 23.05 6.664 7.821 1 55.04 250 ASN B CA 1
ATOM 4292 C C . ASN B 1 250 ? 23.197 5.358 7.046 1 55.04 250 ASN B C 1
ATOM 4294 O O . ASN B 1 250 ? 22.202 4.757 6.639 1 55.04 250 ASN B O 1
ATOM 4298 N N . VAL B 1 251 ? 24.526 5.065 6.744 1 58.55 251 VAL B N 1
ATOM 4299 C CA . VAL B 1 251 ? 24.882 3.79 6.13 1 58.55 251 VAL B CA 1
ATOM 4300 C C . VAL B 1 251 ? 24.568 2.647 7.092 1 58.55 251 VAL B C 1
ATOM 4302 O O . VAL B 1 251 ? 25.003 2.662 8.246 1 58.55 251 VAL B O 1
ATOM 4305 N N . GLY B 1 252 ? 23.512 1.819 6.815 1 64.02 252 GLY B N 1
ATOM 4306 C CA . GLY B 1 252 ? 23.249 0.574 7.519 1 64.02 252 GLY B CA 1
ATOM 4307 C C . GLY B 1 252 ? 21.898 0.552 8.208 1 64.02 252 GLY B C 1
ATOM 4308 O O . GLY B 1 252 ? 21.474 -0.486 8.721 1 64.02 252 GLY B O 1
ATOM 4309 N N . LYS B 1 253 ? 21.197 1.711 8.212 1 81.8 253 LYS B N 1
ATOM 4310 C CA . LYS B 1 253 ? 19.886 1.643 8.85 1 81.8 253 LYS B CA 1
ATOM 4311 C C . LYS B 1 253 ? 18.779 1.464 7.815 1 81.8 253 LYS B C 1
ATOM 4313 O O . LYS B 1 253 ? 18.701 2.221 6.845 1 81.8 253 LYS B O 1
ATOM 4318 N N . TYR B 1 254 ? 18.071 0.379 8.008 1 91.93 254 TYR B N 1
ATOM 4319 C CA . TYR B 1 254 ? 17.001 0.056 7.071 1 91.93 254 TYR B CA 1
ATOM 4320 C C . TYR B 1 254 ? 15.649 0.039 7.772 1 91.93 254 TYR B C 1
ATOM 4322 O O . TYR B 1 254 ? 15.555 -0.332 8.945 1 91.93 254 TYR B O 1
ATOM 4330 N N . LYS B 1 255 ? 14.718 0.456 7.11 1 93.11 255 LYS B N 1
ATOM 4331 C CA . LYS B 1 255 ? 13.352 0.476 7.627 1 93.11 255 LYS B CA 1
ATOM 4332 C C . LYS B 1 255 ? 12.838 -0.939 7.875 1 93.11 255 LYS B C 1
ATOM 4334 O O . LYS B 1 255 ? 11.954 -1.146 8.71 1 93.11 255 LYS B O 1
ATOM 4339 N N . VAL B 1 256 ? 13.323 -1.867 7.114 1 94.28 256 VAL B N 1
ATOM 4340 C CA . VAL B 1 256 ? 13.145 -3.302 7.311 1 94.28 256 VAL B CA 1
ATOM 4341 C C . VAL B 1 256 ? 14.472 -4.023 7.087 1 94.28 256 VAL B C 1
ATOM 4343 O O . VAL B 1 256 ? 15.227 -3.679 6.174 1 94.28 256 VAL B O 1
ATOM 4346 N N . ASN B 1 257 ? 14.74 -4.975 7.933 1 95.27 257 ASN B N 1
ATOM 4347 C CA . ASN B 1 257 ? 15.981 -5.729 7.784 1 95.27 257 ASN B CA 1
ATOM 4348 C C . ASN B 1 257 ? 16.016 -6.496 6.465 1 95.27 257 ASN B C 1
ATOM 4350 O O . ASN B 1 257 ? 15.242 -7.434 6.267 1 95.27 257 ASN B O 1
ATOM 4354 N N . PRO B 1 258 ? 16.921 -6.156 5.615 1 96.3 258 PRO B N 1
ATOM 4355 C CA . PRO B 1 258 ? 16.978 -6.807 4.304 1 96.3 258 PRO B CA 1
ATOM 4356 C C . PRO B 1 258 ? 17.145 -8.322 4.404 1 96.3 258 PRO B C 1
ATOM 4358 O O . PRO B 1 258 ? 16.619 -9.061 3.568 1 96.3 258 PRO B O 1
ATOM 4361 N N . SER B 1 259 ? 17.855 -8.792 5.404 1 96.9 259 SER B N 1
ATOM 4362 C CA . SER B 1 259 ? 18.071 -10.227 5.559 1 96.9 259 SER B CA 1
ATOM 4363 C C . SER B 1 259 ? 16.766 -10.953 5.869 1 96.9 259 SER B C 1
ATOM 4365 O O . SER B 1 259 ? 16.601 -12.122 5.516 1 96.9 259 SER B O 1
ATOM 4367 N N . VAL B 1 260 ? 15.891 -10.256 6.527 1 97.43 260 VAL B N 1
ATOM 4368 C CA . VAL B 1 260 ? 14.588 -10.842 6.826 1 97.43 260 VAL B CA 1
ATOM 4369 C C . VAL B 1 260 ? 13.807 -11.054 5.532 1 97.43 260 VAL B C 1
ATOM 4371 O O . VAL B 1 260 ? 13.097 -12.051 5.384 1 97.43 260 VAL B O 1
ATOM 4374 N N . VAL B 1 261 ? 13.936 -10.163 4.601 1 97.86 261 VAL B N 1
ATOM 4375 C CA . VAL B 1 261 ? 13.237 -10.274 3.324 1 97.86 261 VAL B CA 1
ATOM 4376 C C . VAL B 1 261 ? 13.809 -11.44 2.521 1 97.86 261 VAL B C 1
ATOM 4378 O O . VAL B 1 261 ? 13.062 -12.198 1.899 1 97.86 261 VAL B O 1
ATOM 4381 N N . SER B 1 262 ? 15.099 -11.506 2.555 1 97.74 262 SER B N 1
ATOM 4382 C CA . SER B 1 262 ? 15.735 -12.646 1.903 1 97.74 262 SER B CA 1
ATOM 4383 C C . SER B 1 262 ? 15.284 -13.962 2.527 1 97.74 262 SER B C 1
ATOM 4385 O O . SER B 1 262 ? 15.001 -14.928 1.815 1 97.74 262 SER B O 1
ATOM 4387 N N . ARG B 1 263 ? 15.254 -14.013 3.788 1 97.86 263 ARG B N 1
ATOM 4388 C CA . ARG B 1 263 ? 14.794 -15.192 4.513 1 97.86 263 ARG B CA 1
ATOM 4389 C C . ARG B 1 263 ? 13.342 -15.511 4.175 1 97.86 263 ARG B C 1
ATOM 4391 O O . ARG B 1 263 ? 12.985 -16.675 3.981 1 97.86 263 ARG B O 1
ATOM 4398 N N . LEU B 1 264 ? 12.507 -14.537 4.142 1 98.53 264 LEU B N 1
ATOM 4399 C CA . LEU B 1 264 ? 11.107 -14.699 3.765 1 98.53 264 LEU B CA 1
ATOM 4400 C C . LEU B 1 264 ? 10.983 -15.44 2.438 1 98.53 264 LEU B C 1
ATOM 4402 O O . LEU B 1 264 ? 10.229 -16.409 2.331 1 98.53 264 LEU B O 1
ATOM 4406 N N . TYR B 1 265 ? 11.73 -15.038 1.464 1 98.4 265 TYR B N 1
ATOM 4407 C CA . TYR B 1 265 ? 11.647 -15.665 0.149 1 98.4 265 TYR B CA 1
ATOM 4408 C C . TYR B 1 265 ? 12.232 -17.072 0.177 1 98.4 265 TYR B C 1
ATOM 4410 O O . TYR B 1 265 ? 11.672 -17.996 -0.417 1 98.4 265 TYR B O 1
ATOM 4418 N N . GLY B 1 266 ? 13.325 -17.168 0.865 1 97.82 266 GLY B N 1
ATOM 4419 C CA . GLY B 1 266 ? 14.002 -18.454 0.887 1 97.82 266 GLY B CA 1
ATOM 4420 C C . GLY B 1 266 ? 13.246 -19.513 1.667 1 97.82 266 GLY B C 1
ATOM 4421 O O . GLY B 1 266 ? 13.154 -20.664 1.233 1 97.82 266 GLY B O 1
ATOM 4422 N N . GLU B 1 267 ? 12.63 -19.125 2.719 1 97.57 267 GLU B N 1
ATOM 4423 C CA . GLU B 1 267 ? 12.052 -20.102 3.637 1 97.57 267 GLU B CA 1
ATOM 4424 C C . GLU B 1 267 ? 10.564 -20.302 3.364 1 97.57 267 GLU B C 1
ATOM 4426 O O . GLU B 1 267 ? 10.02 -21.379 3.62 1 97.57 267 GLU B O 1
ATOM 4431 N N . TRP B 1 268 ? 9.95 -19.31 2.78 1 98.33 268 TRP B N 1
ATOM 4432 C CA . TRP B 1 268 ? 8.499 -19.455 2.747 1 98.33 268 TRP B CA 1
ATOM 4433 C C . TRP B 1 268 ? 7.956 -19.176 1.349 1 98.33 268 TRP B C 1
ATOM 4435 O O . TRP B 1 268 ? 7.279 -20.022 0.759 1 98.33 268 TRP B O 1
ATOM 4445 N N . VAL B 1 269 ? 8.279 -18.069 0.714 1 98.49 269 VAL B N 1
ATOM 4446 C CA . VAL B 1 269 ? 7.654 -17.667 -0.542 1 98.49 269 VAL B CA 1
ATOM 4447 C C . VAL B 1 269 ? 7.989 -18.68 -1.634 1 98.49 269 VAL B C 1
ATOM 4449 O O . VAL B 1 269 ? 7.097 -19.166 -2.334 1 98.49 269 VAL B O 1
ATOM 4452 N N . ILE B 1 270 ? 9.249 -18.986 -1.791 1 98.08 270 ILE B N 1
ATOM 4453 C CA . ILE B 1 270 ? 9.668 -19.872 -2.872 1 98.08 270 ILE B CA 1
ATOM 4454 C C . ILE B 1 270 ? 9.14 -21.282 -2.617 1 98.08 270 ILE B C 1
ATOM 4456 O O . ILE B 1 270 ? 8.5 -21.879 -3.486 1 98.08 270 ILE B O 1
ATOM 4460 N N . PRO B 1 271 ? 9.277 -21.803 -1.392 1 97.71 271 PRO B N 1
ATOM 4461 C CA . PRO B 1 271 ? 8.751 -23.147 -1.139 1 97.71 271 PRO B CA 1
ATOM 4462 C C . PRO B 1 271 ? 7.236 -23.23 -1.309 1 97.71 271 PRO B C 1
ATOM 4464 O O . PRO B 1 271 ? 6.726 -24.204 -1.868 1 97.71 271 PRO B O 1
ATOM 4467 N N . LEU B 1 272 ? 6.506 -22.271 -0.841 1 98.2 272 LEU B N 1
ATOM 4468 C CA . LEU B 1 272 ? 5.053 -22.298 -0.966 1 98.2 272 LEU B CA 1
ATOM 4469 C C . LEU B 1 272 ? 4.629 -22.144 -2.423 1 98.2 272 LEU B C 1
ATOM 4471 O O . LEU B 1 272 ? 3.617 -22.71 -2.843 1 98.2 272 LEU B O 1
ATOM 4475 N N . THR B 1 273 ? 5.386 -21.364 -3.199 1 97.94 273 THR B N 1
ATOM 4476 C CA . THR B 1 273 ? 5.118 -21.255 -4.628 1 97.94 273 THR B CA 1
ATOM 4477 C C . THR B 1 273 ? 5.271 -22.611 -5.312 1 97.94 273 THR B C 1
ATOM 4479 O O . THR B 1 273 ? 4.437 -22.995 -6.135 1 97.94 273 THR B O 1
ATOM 4482 N N . LYS B 1 274 ? 6.372 -23.315 -4.972 1 97.63 274 LYS B N 1
ATOM 4483 C CA . LYS B 1 274 ? 6.594 -24.639 -5.547 1 97.63 274 LYS B CA 1
ATOM 4484 C C . LYS B 1 274 ? 5.491 -25.609 -5.136 1 97.63 274 LYS B C 1
ATOM 4486 O O . LYS B 1 274 ? 5.077 -26.458 -5.928 1 97.63 274 LYS B O 1
ATOM 4491 N N . PHE B 1 275 ? 5.083 -25.457 -3.91 1 97.36 275 PHE B N 1
ATOM 4492 C CA . PHE B 1 275 ? 3.979 -26.285 -3.439 1 97.36 275 PHE B CA 1
ATOM 4493 C C . PHE B 1 275 ? 2.738 -26.075 -4.299 1 97.36 275 PHE B C 1
ATOM 4495 O O . PHE B 1 275 ? 2.09 -27.04 -4.709 1 97.36 275 PHE B O 1
ATOM 4502 N N . VAL B 1 276 ? 2.405 -24.854 -4.593 1 97.5 276 VAL B N 1
ATOM 4503 C CA . VAL B 1 276 ? 1.253 -24.521 -5.426 1 97.5 276 VAL B CA 1
ATOM 4504 C C . VAL B 1 276 ? 1.46 -25.068 -6.836 1 97.5 276 VAL B C 1
ATOM 4506 O O . VAL B 1 276 ? 0.523 -25.575 -7.456 1 97.5 276 VAL B O 1
ATOM 4509 N N . GLU B 1 277 ? 2.675 -24.969 -7.379 1 97.31 277 GLU B N 1
ATOM 4510 C CA . GLU B 1 277 ? 2.986 -25.495 -8.705 1 97.31 277 GLU B CA 1
ATOM 4511 C C . GLU B 1 277 ? 2.741 -26.999 -8.774 1 97.31 277 GLU B C 1
ATOM 4513 O O . GLU B 1 277 ? 2.129 -27.491 -9.724 1 97.31 277 GLU B O 1
ATOM 4518 N N . VAL B 1 278 ? 3.211 -27.67 -7.737 1 97.47 278 VAL B N 1
ATOM 4519 C CA . VAL B 1 278 ? 3.062 -29.122 -7.708 1 97.47 278 VAL B CA 1
ATOM 4520 C C . VAL B 1 278 ? 1.583 -29.488 -7.621 1 97.47 278 VAL B C 1
ATOM 4522 O O . VAL B 1 278 ? 1.109 -30.361 -8.351 1 97.47 278 VAL B O 1
ATOM 4525 N N . GLU B 1 279 ? 0.847 -28.831 -6.727 1 96.28 279 GLU B N 1
ATOM 4526 C CA . GLU B 1 279 ? -0.579 -29.107 -6.576 1 96.28 279 GLU B CA 1
ATOM 4527 C C . GLU B 1 279 ? -1.328 -28.873 -7.885 1 96.28 279 GLU B C 1
ATOM 4529 O O . GLU B 1 279 ? -2.239 -29.628 -8.229 1 96.28 279 GLU B O 1
ATOM 4534 N N . TYR B 1 280 ? -0.987 -27.874 -8.593 1 96.68 280 TYR B N 1
ATOM 4535 C CA . TYR B 1 280 ? -1.611 -27.571 -9.876 1 96.68 280 TYR B CA 1
ATOM 4536 C C . TYR B 1 280 ? -1.287 -28.646 -10.907 1 96.68 280 TYR B C 1
ATOM 4538 O O . TYR B 1 280 ? -2.173 -29.111 -11.628 1 96.68 280 TYR B O 1
ATOM 4546 N N . LEU B 1 281 ? -0.016 -29.068 -10.984 1 96.61 281 LEU B N 1
ATOM 4547 C CA . LEU B 1 281 ? 0.424 -30.03 -11.989 1 96.61 281 LEU B CA 1
ATOM 4548 C C . LEU B 1 281 ? -0.209 -31.396 -11.747 1 96.61 281 LEU B C 1
ATOM 4550 O O . LEU B 1 281 ? -0.524 -32.116 -12.698 1 96.61 281 LEU B O 1
ATOM 4554 N N . LEU B 1 282 ? -0.407 -31.715 -10.509 1 95.36 282 LEU B N 1
ATOM 4555 C CA . LEU B 1 282 ? -0.977 -33.017 -10.177 1 95.36 282 LEU B CA 1
ATOM 4556 C C . LEU B 1 282 ? -2.397 -33.143 -10.718 1 95.36 282 LEU B C 1
ATOM 4558 O O . LEU B 1 282 ? -2.875 -34.252 -10.966 1 95.36 282 LEU B O 1
ATOM 4562 N N . CYS B 1 283 ? -3.034 -32.01 -10.928 1 92.03 283 CYS B N 1
ATOM 4563 C CA . CYS B 1 283 ? -4.409 -32.079 -11.411 1 92.03 283 CYS B CA 1
ATOM 4564 C C . CYS B 1 283 ? -4.502 -31.612 -12.859 1 92.03 283 CYS B C 1
ATOM 4566 O O . CYS B 1 283 ? -5.598 -31.51 -13.413 1 92.03 283 CYS B O 1
ATOM 4568 N N . ARG B 1 284 ? -3.41 -31.39 -13.491 1 92.34 284 ARG B N 1
ATOM 4569 C CA . ARG B 1 284 ? -3.39 -30.742 -14.798 1 92.34 284 ARG B CA 1
ATOM 4570 C C . ARG B 1 284 ? -3.88 -31.69 -15.887 1 92.34 284 ARG B C 1
ATOM 4572 O O . ARG B 1 284 ? -4.358 -31.248 -16.933 1 92.34 284 ARG B O 1
ATOM 4579 N N . LEU B 1 285 ? -3.819 -33.012 -15.722 1 89.07 285 LEU B N 1
ATOM 4580 C CA . LEU B 1 285 ? -4.226 -33.978 -16.736 1 89.07 285 LEU B CA 1
ATOM 4581 C C . LEU B 1 285 ? -5.566 -34.611 -16.377 1 89.07 285 LEU B C 1
ATOM 4583 O O . LEU B 1 285 ? -6 -35.566 -17.026 1 89.07 285 LEU B O 1
ATOM 4587 N N . ASP B 1 286 ? -6.273 -34.129 -15.409 1 82.44 286 ASP B N 1
ATOM 4588 C CA . ASP B 1 286 ? -7.587 -34.653 -15.048 1 82.44 286 ASP B CA 1
ATOM 4589 C C . ASP B 1 286 ? -8.642 -34.246 -16.074 1 82.44 286 ASP B C 1
ATOM 4591 O O . ASP B 1 286 ? -8.507 -33.214 -16.736 1 82.44 286 ASP B O 1
#

Secondary structure (DSSP, 8-state):
---------------------------------------HHHHTT-HHHHHHHHHHHHHHHHHHHHHHTTS---GGGGSB-TTSSSBHHHHHHHHHHHHHHHTTGGGSTT---SSGGG-PPPSSPPP-----S-GGGGG---HHHHHHHIIIIIHHHHS-S---S-HHHHHHHHHHHHHHHHHHHHTHHHHHHHHHHH-HHHHHHHHHTT-HHHHHHHH--HHHHHHHHHHHHHHHHHHHB---SS--S-TT-BSS-HHHHHHHIIIIIHHHHHHHHHHHHHTTT-/---------------------------------------HHHHTT-HHHHHHHHHHHHHHHHHHHHHHTTS---GGGGSB-TTSSSBHHHHHHHHHHHHHHHTTGGGSTT---SSGGG-PPPSSPPP-----S-GGGGG---HHHHHHHIIIIIHHHHS-S-----HHHHHHHHHHHHHHHHHHHHTHHHHHHHHHHH-HHHHHHHHHTT-HHHHHHHH--HHHHHHHHHHHHHHHHHHHB---SS--S-TT-BSS-HHHHHHHIIIIIHHHHHHHHHHHHHTTT-

Radius of gyration: 28.63 Å; Cα contacts (8 Å, |Δi|>4): 654; chains: 2; bounding box: 74×126×55 Å

Sequence (572 aa):
MAAKFLCLFFVVTFSWGFVGFSAAIGNTSVFKHVSEMGNFSDDMLNLDTLRKILVREEDTIIFSLIERAKYPINSPLYDKRPGLSGSLFEFFVKESEAVQAKAGRYSSAEENAFFPDNLPPPLLPLRDNEQVLHPRGASININEQISNMYHKQLLPLITSNGDDRNYAITAGRDLDCLQALSRRIHLGKFVAEIKFRESPENYTRAIRAQDKDALMKLLTFTSVEEMIKNRVEKKAMVFGQEVDLKENDNVGKYKVNPSVVSRLYGEWVIPLTKFVEVEYLLCRLDMAAKFLCLFFVVTFSWGFVGFSAAIGNTSVFKHVSEMGNFSDDMLNLDTLRKILVREEDTIIFSLIERAKYPINSPLYDKRPGLSGSLFEFFVKESEAVQAKAGRYSSAEENAFFPDNLPPPLLPLRDNEQVLHPRGASININEQISNMYHKQLLPLITSNGDDRNYAITAGRDLDCLQALSRRIHLGKFVAEIKFRESPENYTRAIRAQDKDALMKLLTFTSVEEMIKNRVEKKAMVFGQEVDLKENDNVGKYKVNPSVVSRLYGEWVIPLTKFVEVEYLLCRLD

Nearest PDB structures (foldseek):
  6h3p-assembly1_B  TM=9.779E-01  e=6.517E-21  Zea mays
  4ppu-assembly1_A-2  TM=9.196E-01  e=4.054E-19  Arabidopsis thaliana
  4ppv-assembly1_A-2  TM=9.164E-01  e=4.871E-19  Arabidopsis thaliana
  5w6y-assembly1_A  TM=9.185E-01  e=7.649E-18  Physcomitrium patens
  6hjw-assembly1_A  TM=9.289E-01  e=6.033E-17  Zea mays

Solvent-accessible surface area (backbone atoms only — not comparable to full-atom values): 32802 Å² total; per-residue (Å²): 136,85,79,81,78,73,78,78,77,75,76,76,77,75,76,78,74,78,76,76,74,74,72,75,76,70,80,72,74,70,77,71,71,73,74,74,71,57,61,60,66,75,42,44,66,32,67,69,50,38,50,53,50,54,57,52,46,52,51,54,38,49,52,28,48,43,62,39,31,75,39,45,62,32,63,73,39,67,39,73,39,93,94,45,101,39,19,61,40,55,49,50,51,44,54,51,48,25,55,32,18,29,46,41,42,62,75,37,89,54,40,76,65,84,52,70,88,55,53,53,73,43,76,57,84,76,69,86,65,73,77,77,59,59,73,70,48,75,73,68,72,63,45,69,59,52,52,48,44,40,63,73,55,47,46,69,73,55,27,46,86,50,72,74,79,54,47,27,60,50,45,51,31,50,49,49,35,50,53,43,49,46,30,60,26,51,41,20,44,49,53,39,50,42,52,35,72,75,40,46,70,74,45,47,58,32,33,74,65,65,34,63,67,60,45,50,57,74,71,59,51,67,69,60,52,51,50,50,31,51,41,48,21,51,42,31,50,55,60,20,41,73,79,58,85,64,83,67,81,64,79,85,53,49,61,39,64,27,66,56,51,21,44,45,36,64,70,42,47,51,53,51,16,51,50,39,19,47,60,36,47,59,50,61,82,110,139,86,77,78,78,78,80,78,77,79,70,81,79,76,79,74,73,77,73,77,73,76,73,75,75,70,82,71,75,68,78,71,71,73,71,75,72,56,60,59,65,76,42,43,67,33,66,69,53,37,50,53,49,54,58,51,46,52,51,53,38,47,52,30,48,41,61,39,31,76,38,46,62,32,64,72,38,67,38,74,38,91,96,45,100,40,18,60,39,55,49,49,51,44,53,49,46,24,54,34,18,29,45,40,40,63,76,38,90,55,40,77,66,84,53,69,90,55,53,53,73,43,77,55,83,74,68,87,68,74,78,79,61,61,74,70,49,74,72,69,72,64,45,67,59,52,52,48,46,41,64,73,54,48,46,67,72,55,28,47,86,50,73,74,80,55,47,26,60,49,45,51,32,48,50,49,37,50,53,42,49,47,30,60,27,49,40,20,44,49,52,38,50,44,51,37,73,76,39,46,70,72,44,47,59,33,34,76,64,65,33,63,66,59,45,49,57,74,69,59,50,68,69,60,52,51,50,50,31,51,42,48,22,51,42,29,50,54,60,22,40,74,81,60,84,64,83,69,81,64,78,86,53,48,61,40,63,27,68,57,52,21,45,45,38,63,70,41,47,50,53,51,15,52,50,41,20,47,60,36,49,57,50,60,84,111